Protein AF-A0AAV8UR41-F1 (afdb_monomer_lite)

Organism: NCBI:txid101924

InterPro domains:
  IPR000717 Proteasome component (PCI) domain [PF01399] (300-391)
  IPR000717 Proteasome component (PCI) domain [PS50250] (212-395)
  IPR036388 Winged helix-like DNA-binding domain superfamily [G3DSA:1.10.10.10] (333-403)
  IPR045114 Csn12 family [PTHR12732] (4-402)

Sequence (408 aa):
MDLYTSFAQQCAYCIRTRDGVGLSNLLKPENETAKEASIQYLRQPSSTPFTQSLSPDYAVVVERLLAARGAVAAMEWYDAFSLHNLAMQALFKEYDDLSMDNWLCGPIVRLCTEHRIIAQEAYEQARRRNQRLGTLSTAEETIRKFFRKSVQDKTNEMDKTKKHAVLALSVQLFKIHFKLNTLNLCTDVTRLIDSMILDVIDFESFAMAHKVAYSYFVGRLALYDENYKSANKNLTYAFVRCPPSAKKNKHQIAQFLVCARLNIGVLPRMNMLKKYRLSQFMDIVTAARSGNILGFERCLAEHQRYFIVKGIYLSIERLQKIVYRSLVRKTFLILQPTKGTRIPLKAFNQVAEGIGADVGEDEMECILANLIFEGLMKGYISHKRKMLVLSNQTAFPSMSSVFGAGPT

pLDDT: mean 88.89, std 8.96, range [35.28, 97.81]

Radius of gyration: 27.98 Å; chains: 1; bounding box: 62×39×86 Å

Secondary structure (DSSP, 8-state):
--HHHHHHHHHHHHHHTT-HHHHHHHT-TT-HHHHHHHHHHHHS---HHHHHHS-HHHHHHHHHHHHHHHHHHTT-HHHHHHHHHHHHHHHHHHHHH--S--TTHHHHHHHHHHHHHHHHHHHHHHHHTT----HHHHHHHHHHHHHHHHHT-----GGG-GGGGHHHHHHHHHHHHHHHT-THHHHHHHHHHHHHHHHT--GGGS-HHHHHHHHHHHHHHHHHTT-HHHHHHHHHHHHHHS-TT-HHHHHHHHHHHHHHHHHTT-PPPHHHHHHTT-GGGHHHHHHHHHT-HHHHHHHHHHTHHHHHHTT-HHHHHTTHHHHHHHHHHHHHHHHHHHHTTEEEHHHHHHHHHHTT----HHHHHHHHHHHHHTTSS-EEEEGGGTEEEE-TTTSS--HHHHTTPPP-

Structure (mmCIF, N/CA/C/O backbone):
data_AF-A0AAV8UR41-F1
#
_entry.id   AF-A0AAV8UR41-F1
#
loop_
_atom_site.group_PDB
_atom_site.id
_atom_site.type_symbol
_atom_site.label_atom_id
_atom_site.label_alt_id
_atom_site.label_comp_id
_atom_site.label_asym_id
_atom_site.label_entity_id
_atom_site.label_seq_id
_atom_site.pdbx_PDB_ins_code
_atom_site.Cartn_x
_atom_site.Cartn_y
_atom_site.Cartn_z
_atom_site.occupancy
_atom_site.B_iso_or_equiv
_atom_site.auth_seq_id
_atom_site.auth_comp_id
_atom_site.auth_asym_id
_atom_site.auth_atom_id
_atom_site.pdbx_PDB_model_num
ATOM 1 N N . MET A 1 1 ? 18.851 -13.244 -41.839 1.00 51.50 1 MET A N 1
ATOM 2 C CA . MET A 1 1 ? 18.957 -11.877 -41.292 1.00 51.50 1 MET A CA 1
ATOM 3 C C . MET A 1 1 ? 19.326 -12.040 -39.833 1.00 51.50 1 MET A C 1
ATOM 5 O O . MET A 1 1 ? 18.721 -12.884 -39.185 1.00 51.50 1 MET A O 1
ATOM 9 N N . ASP A 1 2 ? 20.362 -11.354 -39.368 1.00 71.94 2 ASP A N 1
ATOM 10 C CA . ASP A 1 2 ? 20.805 -11.438 -37.977 1.00 71.94 2 ASP A CA 1
ATOM 11 C C . ASP A 1 2 ? 19.660 -10.996 -37.034 1.00 71.94 2 ASP A C 1
ATOM 13 O O . ASP A 1 2 ? 19.014 -9.975 -37.300 1.00 71.94 2 ASP A O 1
ATOM 17 N N . LEU A 1 3 ? 19.329 -11.782 -35.997 1.00 71.62 3 LEU A N 1
ATOM 18 C CA . LEU A 1 3 ? 18.130 -11.545 -35.170 1.00 71.62 3 LEU A CA 1
ATOM 19 C C . LEU A 1 3 ? 18.240 -10.216 -34.406 1.00 71.62 3 LEU A C 1
ATOM 21 O O . LEU A 1 3 ? 17.223 -9.550 -34.198 1.00 71.62 3 LEU A O 1
ATOM 25 N N . TYR A 1 4 ? 19.459 -9.752 -34.095 1.00 73.06 4 TYR A N 1
ATOM 26 C CA . TYR A 1 4 ? 19.674 -8.393 -33.584 1.00 73.06 4 TYR A CA 1
ATOM 27 C C . TYR A 1 4 ? 19.305 -7.319 -34.580 1.00 73.06 4 TYR A C 1
ATOM 29 O O . TYR A 1 4 ? 18.678 -6.339 -34.201 1.00 73.06 4 TYR A O 1
ATOM 37 N N . THR A 1 5 ? 19.718 -7.469 -35.839 1.00 74.06 5 THR A N 1
ATOM 38 C CA . THR A 1 5 ? 19.445 -6.474 -36.873 1.00 74.06 5 THR A CA 1
ATOM 39 C C . THR A 1 5 ? 17.944 -6.382 -37.100 1.00 74.06 5 THR A C 1
ATOM 41 O O . THR A 1 5 ? 17.416 -5.281 -37.195 1.00 74.06 5 THR A O 1
ATOM 44 N N . SER A 1 6 ? 17.238 -7.517 -37.078 1.00 81.38 6 SER A N 1
ATOM 45 C CA . SER A 1 6 ? 15.776 -7.533 -37.158 1.00 81.38 6 SER A CA 1
ATOM 46 C C . SER A 1 6 ? 15.124 -6.832 -35.958 1.00 81.38 6 SER A C 1
ATOM 48 O O . SER A 1 6 ? 14.284 -5.952 -36.145 1.00 81.38 6 SER A O 1
ATOM 50 N N . PHE A 1 7 ? 15.549 -7.142 -34.729 1.00 83.19 7 PHE A N 1
ATOM 51 C CA . PHE A 1 7 ? 15.025 -6.493 -33.523 1.00 83.19 7 PHE A CA 1
ATOM 52 C C . PHE A 1 7 ? 15.349 -4.987 -33.477 1.00 83.19 7 PHE A C 1
ATOM 54 O O . PHE A 1 7 ? 14.479 -4.169 -33.176 1.00 83.19 7 PHE A O 1
ATOM 61 N N . ALA A 1 8 ? 16.575 -4.596 -33.834 1.00 81.38 8 ALA A N 1
ATOM 62 C CA . ALA A 1 8 ? 17.012 -3.205 -33.917 1.00 81.38 8 ALA A CA 1
ATOM 63 C C . ALA A 1 8 ? 16.209 -2.423 -34.964 1.00 81.38 8 ALA A C 1
ATOM 65 O O . ALA A 1 8 ? 15.781 -1.306 -34.687 1.00 81.38 8 ALA A O 1
ATOM 66 N N . GLN A 1 9 ? 15.941 -3.020 -36.130 1.00 84.44 9 GLN A N 1
ATOM 67 C CA . GLN A 1 9 ? 15.109 -2.423 -37.177 1.00 84.44 9 GLN A CA 1
ATOM 68 C C . GLN A 1 9 ? 13.648 -2.269 -36.744 1.00 84.44 9 GLN A C 1
ATOM 70 O O . GLN A 1 9 ? 13.037 -1.246 -37.043 1.00 84.44 9 GLN A O 1
ATOM 75 N N . GLN A 1 10 ? 13.089 -3.237 -36.011 1.00 86.38 10 GLN A N 1
ATOM 76 C CA . GLN A 1 10 ? 11.736 -3.132 -35.453 1.00 86.38 10 GLN A CA 1
ATOM 77 C C . GLN A 1 10 ? 11.644 -2.013 -34.407 1.00 86.38 10 GLN A C 1
ATOM 79 O O . GLN A 1 10 ? 10.735 -1.186 -34.466 1.00 86.38 10 GLN A O 1
ATOM 84 N N . CYS A 1 11 ? 12.620 -1.923 -33.498 1.00 86.44 11 CYS A N 1
ATOM 85 C CA . CYS A 1 11 ? 12.719 -0.814 -32.548 1.00 86.44 11 CYS A CA 1
ATOM 86 C C . CYS A 1 11 ? 12.870 0.532 -33.273 1.00 86.44 11 CYS A C 1
ATOM 88 O O . CYS A 1 11 ? 12.159 1.482 -32.950 1.00 86.44 11 CYS A O 1
ATOM 90 N N . ALA A 1 12 ? 13.741 0.609 -34.284 1.00 86.56 12 ALA A N 1
ATOM 91 C CA . ALA A 1 12 ? 13.954 1.812 -35.085 1.00 86.56 12 ALA A CA 1
ATOM 92 C C . ALA A 1 12 ? 12.691 2.237 -35.834 1.00 86.56 12 ALA A C 1
ATOM 94 O O . ALA A 1 12 ? 12.381 3.427 -35.891 1.00 86.56 12 ALA A O 1
ATOM 95 N N . TYR A 1 13 ? 11.934 1.273 -36.362 1.00 88.88 13 TYR A N 1
ATOM 96 C CA . TYR A 1 13 ? 10.642 1.525 -36.980 1.00 88.88 13 TYR A CA 1
ATOM 97 C C . TYR A 1 13 ? 9.678 2.162 -35.977 1.00 88.88 13 TYR A C 1
ATOM 99 O O . TYR A 1 13 ? 9.210 3.267 -36.237 1.00 88.88 13 TYR A O 1
ATOM 107 N N . CYS A 1 14 ? 9.460 1.538 -34.813 1.00 90.38 14 CYS A N 1
ATOM 108 C CA . CYS A 1 14 ? 8.551 2.073 -33.798 1.00 90.38 14 CYS A CA 1
ATOM 109 C C . CYS A 1 14 ? 8.985 3.452 -33.279 1.00 90.38 14 CYS A C 1
ATOM 111 O O . CYS A 1 14 ? 8.137 4.310 -33.062 1.00 90.38 14 CYS A O 1
ATOM 113 N N . ILE A 1 15 ? 10.288 3.695 -33.106 1.00 89.25 15 ILE A N 1
ATOM 114 C CA . ILE A 1 15 ? 10.808 5.001 -32.674 1.00 89.25 15 ILE A CA 1
ATOM 115 C C . ILE A 1 15 ? 10.568 6.060 -33.758 1.00 89.25 15 ILE A C 1
ATOM 117 O O . ILE A 1 15 ? 10.057 7.140 -33.464 1.00 89.25 15 ILE A O 1
ATOM 121 N N . ARG A 1 16 ? 10.860 5.744 -35.027 1.00 88.06 16 ARG A N 1
ATOM 122 C CA . ARG A 1 16 ? 10.650 6.662 -36.157 1.00 88.06 16 ARG A CA 1
ATOM 123 C C . ARG A 1 16 ? 9.174 6.986 -36.373 1.00 88.06 16 ARG A C 1
ATOM 125 O O . ARG A 1 16 ? 8.848 8.129 -36.677 1.00 88.06 16 ARG A O 1
ATOM 132 N N . THR A 1 17 ? 8.286 6.004 -36.221 1.00 90.19 17 THR A N 1
ATOM 133 C CA . THR A 1 17 ? 6.835 6.195 -36.364 1.00 90.19 17 THR A CA 1
ATOM 134 C C . THR A 1 17 ? 6.157 6.668 -35.081 1.00 90.19 17 THR A C 1
ATOM 136 O O . THR A 1 17 ? 4.940 6.831 -35.084 1.00 90.19 17 THR A O 1
ATOM 139 N N . ARG A 1 18 ? 6.910 6.871 -33.989 1.00 89.88 18 ARG A N 1
ATOM 140 C CA . ARG A 1 18 ? 6.385 7.198 -32.651 1.00 89.88 18 ARG A CA 1
ATOM 141 C C . ARG A 1 18 ? 5.299 6.222 -32.178 1.00 89.88 18 ARG A C 1
ATOM 143 O O . ARG A 1 18 ? 4.343 6.594 -31.503 1.00 89.88 18 ARG A O 1
ATOM 150 N N . ASP A 1 19 ? 5.451 4.946 -32.516 1.00 90.44 19 ASP A N 1
ATOM 151 C CA . ASP A 1 19 ? 4.551 3.882 -32.079 1.00 90.44 19 ASP A CA 1
ATOM 152 C C . ASP A 1 19 ? 4.956 3.372 -30.687 1.00 90.44 19 ASP A C 1
ATOM 154 O O . ASP A 1 19 ? 5.699 2.398 -30.522 1.00 90.44 19 ASP A O 1
ATOM 158 N N . GLY A 1 20 ? 4.447 4.052 -29.659 1.00 88.25 20 GLY A N 1
ATOM 159 C CA . GLY A 1 20 ? 4.666 3.680 -28.262 1.00 88.25 20 GLY A CA 1
ATOM 160 C C . GLY A 1 20 ? 4.091 2.314 -27.882 1.00 88.25 20 GLY A C 1
ATOM 161 O O . GLY A 1 20 ? 4.646 1.622 -27.023 1.00 88.25 20 GLY A O 1
ATOM 162 N N . VAL A 1 21 ? 2.992 1.899 -28.515 1.00 88.56 21 VAL A N 1
ATOM 163 C CA . VAL A 1 21 ? 2.331 0.620 -28.222 1.00 88.56 21 VAL A CA 1
ATOM 164 C C . VAL A 1 21 ? 3.149 -0.529 -28.799 1.00 88.56 21 VAL A C 1
ATOM 166 O O . VAL A 1 21 ? 3.441 -1.490 -28.081 1.00 88.56 21 VAL A O 1
ATOM 169 N N . GLY A 1 22 ? 3.573 -0.409 -30.059 1.00 88.81 22 GLY A N 1
ATOM 170 C CA . GLY A 1 22 ? 4.481 -1.346 -30.711 1.00 88.81 22 GLY A CA 1
ATOM 171 C C . GLY A 1 22 ? 5.791 -1.481 -29.945 1.00 88.81 22 GLY A C 1
ATOM 172 O O . GLY A 1 22 ? 6.164 -2.595 -29.572 1.00 88.81 22 GLY A O 1
ATOM 173 N N . LEU A 1 23 ? 6.423 -0.359 -29.579 1.00 89.06 23 LEU A N 1
ATOM 174 C CA . LEU A 1 23 ? 7.664 -0.388 -28.803 1.00 89.06 23 LEU A CA 1
ATOM 175 C C . LEU A 1 23 ? 7.468 -1.049 -27.430 1.00 89.06 23 LEU A C 1
ATOM 177 O O . LEU A 1 23 ? 8.271 -1.887 -27.029 1.00 89.06 23 LEU A O 1
ATOM 181 N N . SER A 1 24 ? 6.377 -0.750 -26.717 1.00 87.62 24 SER A N 1
ATOM 182 C CA . SER A 1 24 ? 6.080 -1.393 -25.428 1.00 87.62 24 SER A CA 1
ATOM 183 C C . SER A 1 24 ? 5.882 -2.909 -25.562 1.00 87.62 24 SER A C 1
ATOM 185 O O . SER A 1 24 ? 6.299 -3.663 -24.682 1.00 87.62 24 SER A O 1
ATOM 187 N N . ASN A 1 25 ? 5.281 -3.373 -26.664 1.00 86.94 25 ASN A N 1
ATOM 188 C CA . ASN A 1 25 ? 5.094 -4.796 -26.955 1.00 86.94 25 ASN A CA 1
ATOM 189 C C . ASN A 1 25 ? 6.401 -5.505 -27.336 1.00 86.94 25 ASN A C 1
ATOM 191 O O . ASN A 1 25 ? 6.621 -6.638 -26.902 1.00 86.94 25 ASN A O 1
ATOM 195 N N . LEU A 1 26 ? 7.269 -4.852 -28.111 1.00 85.50 26 LEU A N 1
ATOM 196 C CA . LEU A 1 26 ? 8.608 -5.356 -28.439 1.00 85.50 26 LEU A CA 1
ATOM 197 C C . LEU A 1 26 ? 9.474 -5.479 -27.186 1.00 85.50 26 LEU A C 1
ATOM 199 O O . LEU A 1 26 ? 10.150 -6.481 -26.976 1.00 85.50 26 LEU A O 1
ATOM 203 N N . LEU A 1 27 ? 9.379 -4.495 -26.295 1.00 82.12 27 LEU A N 1
ATOM 204 C CA . LEU A 1 27 ? 10.089 -4.481 -25.024 1.00 82.12 27 LEU A CA 1
ATOM 205 C C . LEU A 1 27 ? 9.459 -5.397 -23.966 1.00 82.12 27 LEU A C 1
ATOM 207 O O . LEU A 1 27 ? 9.885 -5.354 -22.821 1.00 82.12 27 LEU A O 1
ATOM 211 N N . LYS A 1 28 ? 8.488 -6.261 -24.273 1.00 81.12 28 LYS A N 1
ATOM 212 C CA . LYS A 1 28 ? 8.037 -7.259 -23.291 1.00 81.12 28 LYS A CA 1
ATOM 213 C C . LYS A 1 28 ? 9.105 -8.352 -23.108 1.00 81.12 28 LYS A C 1
ATOM 215 O O . LYS A 1 28 ? 9.655 -8.833 -24.091 1.00 81.12 28 LYS A O 1
ATOM 220 N N . PRO A 1 29 ? 9.382 -8.803 -21.876 1.00 68.50 29 PRO A N 1
ATOM 221 C CA . PRO A 1 29 ? 10.259 -9.925 -21.595 1.00 68.50 29 PRO A CA 1
ATOM 222 C C . PRO A 1 29 ? 9.634 -11.233 -22.067 1.00 68.50 29 PRO A C 1
ATOM 224 O O . PRO A 1 29 ? 10.362 -12.195 -22.249 1.00 68.50 29 PRO A O 1
ATOM 227 N N . GLU A 1 30 ? 8.312 -11.296 -22.275 1.00 74.19 30 GLU A N 1
ATOM 228 C CA . GLU A 1 30 ? 7.645 -12.447 -22.882 1.00 74.19 30 GLU A CA 1
ATOM 229 C C . GLU A 1 30 ? 7.855 -12.529 -24.401 1.00 74.19 30 GLU A C 1
ATOM 231 O O . GLU A 1 30 ? 7.671 -13.610 -24.956 1.00 74.19 30 GLU A O 1
ATOM 236 N N . ASN A 1 31 ? 8.264 -11.432 -25.048 1.00 80.62 31 ASN A N 1
ATOM 237 C CA . ASN A 1 31 ? 8.435 -11.360 -26.494 1.00 80.62 31 ASN A CA 1
ATOM 238 C C . ASN A 1 31 ? 9.602 -12.249 -26.959 1.00 80.62 31 ASN A C 1
ATOM 240 O O . ASN A 1 31 ? 10.727 -12.109 -26.476 1.00 80.62 31 ASN A O 1
ATOM 244 N N . GLU A 1 32 ? 9.324 -13.161 -27.889 1.00 76.44 32 GLU A N 1
ATOM 245 C CA . GLU A 1 32 ? 10.292 -14.134 -28.404 1.00 76.44 32 GLU A CA 1
ATOM 246 C C . GLU A 1 32 ? 11.466 -13.459 -29.115 1.00 76.44 32 GLU A C 1
ATOM 248 O O . GLU A 1 32 ? 12.610 -13.776 -28.798 1.00 76.44 32 GLU A O 1
ATOM 253 N N . THR A 1 33 ? 11.223 -12.437 -29.944 1.00 76.56 33 THR A N 1
ATOM 254 C CA . THR A 1 33 ? 12.305 -11.745 -30.666 1.00 76.56 33 THR A CA 1
ATOM 255 C C . THR A 1 33 ? 13.254 -11.029 -29.709 1.00 76.56 33 THR A C 1
ATOM 257 O O . THR A 1 33 ? 14.471 -11.071 -29.875 1.00 76.56 33 THR A O 1
ATOM 260 N N . ALA A 1 34 ? 12.719 -10.426 -28.644 1.00 74.81 34 ALA A N 1
ATOM 261 C CA . ALA A 1 34 ? 13.525 -9.754 -27.631 1.00 74.81 34 ALA A CA 1
ATOM 262 C C . ALA A 1 34 ? 14.331 -10.740 -26.767 1.00 74.81 34 ALA A C 1
ATOM 264 O O . ALA A 1 34 ? 15.454 -10.429 -26.358 1.00 74.81 34 ALA A O 1
ATOM 265 N N . LYS A 1 35 ? 13.779 -11.927 -26.481 1.00 76.62 35 LYS A N 1
ATOM 266 C CA . LYS A 1 35 ? 14.499 -13.009 -25.788 1.00 76.62 35 LYS A CA 1
ATOM 267 C C . LYS A 1 35 ? 15.630 -13.549 -26.649 1.00 76.62 35 LYS A C 1
ATOM 269 O O . LYS A 1 35 ? 16.756 -13.646 -26.171 1.00 76.62 35 LYS A O 1
ATOM 274 N N . GLU A 1 36 ? 15.341 -13.867 -27.905 1.00 75.75 36 GLU A N 1
ATOM 275 C CA . GLU A 1 36 ? 16.317 -14.396 -28.856 1.00 75.75 36 GLU A CA 1
ATOM 276 C C . GLU A 1 36 ? 17.462 -13.407 -29.083 1.00 75.75 36 GLU A C 1
ATOM 278 O O . GLU A 1 36 ? 18.624 -13.793 -28.968 1.00 75.75 36 GLU A O 1
ATOM 283 N N . ALA A 1 37 ? 17.153 -12.117 -29.259 1.00 74.06 37 ALA A N 1
ATOM 284 C CA . ALA A 1 37 ? 18.160 -11.063 -29.367 1.00 74.06 37 ALA A CA 1
ATOM 285 C C . ALA A 1 37 ? 19.016 -10.936 -28.092 1.00 74.06 37 ALA A C 1
ATOM 287 O O . ALA A 1 37 ? 20.224 -10.725 -28.173 1.00 74.06 37 ALA A O 1
ATOM 288 N N . SER A 1 38 ? 18.425 -11.112 -26.903 1.00 75.31 38 SER A N 1
ATOM 289 C CA . SER A 1 38 ? 19.166 -11.088 -25.628 1.00 75.31 38 SER A CA 1
ATOM 290 C C . SER A 1 38 ? 20.109 -12.294 -25.484 1.00 75.31 38 SER A C 1
ATOM 292 O O . SER A 1 38 ? 21.246 -12.143 -25.042 1.00 75.31 38 SER A O 1
ATOM 294 N N . ILE A 1 39 ? 19.662 -13.493 -25.880 1.00 75.44 39 ILE A N 1
ATOM 295 C CA . ILE A 1 39 ? 20.474 -14.724 -25.864 1.00 75.44 39 ILE A CA 1
ATOM 296 C C . ILE A 1 39 ? 21.620 -14.622 -26.855 1.00 75.44 39 ILE A C 1
ATOM 298 O O . ILE A 1 39 ? 22.747 -15.006 -26.543 1.00 75.44 39 ILE A O 1
ATOM 302 N N . GLN A 1 40 ? 21.338 -14.112 -28.050 1.00 74.62 40 GLN A N 1
ATOM 303 C CA . GLN A 1 40 ? 22.382 -13.878 -29.020 1.00 74.62 40 GLN A CA 1
ATOM 304 C C . GLN A 1 40 ? 23.382 -12.880 -28.420 1.00 74.62 40 GLN A C 1
ATOM 306 O O . GLN A 1 40 ? 24.576 -13.173 -28.440 1.00 74.62 40 GLN A O 1
ATOM 311 N N . TYR A 1 41 ? 22.932 -11.759 -27.814 1.00 72.81 41 TYR A N 1
ATOM 312 C CA . TYR A 1 41 ? 23.800 -10.689 -27.264 1.00 72.81 41 TYR A CA 1
ATOM 313 C C . TYR A 1 41 ? 24.854 -11.234 -26.309 1.00 72.81 41 TYR A C 1
ATOM 315 O O . TYR A 1 41 ? 26.023 -10.873 -26.400 1.00 72.81 41 TYR A O 1
ATOM 323 N N . LEU A 1 42 ? 24.444 -12.160 -25.444 1.00 71.62 42 LEU A N 1
ATOM 324 C CA . LEU A 1 42 ? 25.340 -12.856 -24.527 1.00 71.62 42 LEU A CA 1
ATOM 325 C C . LEU A 1 42 ? 26.436 -13.668 -25.228 1.00 71.62 42 LEU A C 1
ATOM 327 O O . LEU A 1 42 ? 27.530 -13.798 -24.690 1.00 71.62 42 LEU A O 1
ATOM 331 N N . ARG A 1 43 ? 26.150 -14.243 -26.401 1.00 74.81 43 ARG A N 1
ATOM 332 C CA . ARG A 1 43 ? 27.102 -15.069 -27.159 1.00 74.81 43 ARG A CA 1
ATOM 333 C C . ARG A 1 43 ? 28.107 -14.221 -27.931 1.00 74.81 43 ARG A C 1
ATOM 335 O O . ARG A 1 43 ? 29.271 -14.598 -28.006 1.00 74.81 43 ARG A O 1
ATOM 342 N N . GLN A 1 44 ? 27.653 -13.122 -28.536 1.00 76.50 44 GLN A N 1
ATOM 343 C CA . GLN A 1 44 ? 28.471 -12.240 -29.375 1.00 76.50 44 GLN A CA 1
ATOM 344 C C . GLN A 1 44 ? 28.024 -10.778 -29.201 1.00 76.50 44 GLN A C 1
ATOM 346 O O . GLN A 1 44 ? 27.187 -10.295 -29.964 1.00 76.50 44 GLN A O 1
ATOM 351 N N . PRO A 1 45 ? 28.544 -10.051 -28.197 1.00 72.75 45 PRO A N 1
ATOM 352 C CA . PRO A 1 45 ? 28.162 -8.661 -27.984 1.00 72.75 45 PRO A CA 1
ATOM 353 C C . PRO A 1 45 ? 28.650 -7.797 -29.153 1.00 72.75 45 PRO A C 1
ATOM 355 O O . PRO A 1 45 ? 29.850 -7.673 -29.392 1.00 72.75 45 PRO A O 1
ATOM 358 N N . SER A 1 46 ? 27.712 -7.192 -29.881 1.00 70.94 46 SER A N 1
ATOM 359 C CA . SER A 1 46 ? 27.996 -6.267 -30.978 1.00 70.94 46 SER A CA 1
ATOM 360 C C . SER A 1 46 ? 27.041 -5.079 -30.929 1.00 70.94 46 SER A C 1
ATOM 362 O O . SER A 1 46 ? 25.821 -5.244 -30.944 1.00 70.94 46 SER A O 1
ATOM 364 N N . SER A 1 47 ? 27.601 -3.871 -30.873 1.00 69.56 47 SER A N 1
ATOM 365 C CA . SER A 1 47 ? 26.844 -2.614 -30.892 1.00 69.56 47 SER A CA 1
ATOM 366 C C . SER A 1 47 ? 26.511 -2.145 -32.314 1.00 69.56 47 SER A C 1
ATOM 368 O O . SER A 1 47 ? 25.638 -1.298 -32.501 1.00 69.56 47 SER A O 1
ATOM 370 N N . THR A 1 48 ? 27.169 -2.714 -33.332 1.00 68.25 48 THR A N 1
ATOM 371 C CA . THR A 1 48 ? 27.106 -2.270 -34.733 1.00 68.25 48 THR A CA 1
ATOM 372 C C . THR A 1 48 ? 25.688 -2.278 -35.324 1.00 68.25 48 THR A C 1
ATOM 374 O O . THR A 1 48 ? 25.318 -1.297 -35.965 1.00 68.25 48 THR A O 1
ATOM 377 N N . PRO A 1 49 ? 24.841 -3.303 -35.092 1.00 66.94 49 PRO A N 1
ATOM 378 C CA . PRO A 1 49 ? 23.472 -3.313 -35.617 1.00 66.94 49 PRO A CA 1
ATOM 379 C C . PRO A 1 49 ? 22.588 -2.185 -35.062 1.00 66.94 49 PRO A C 1
ATOM 381 O O . PRO A 1 49 ? 21.700 -1.685 -35.758 1.00 66.94 49 PRO A O 1
ATOM 384 N N . PHE A 1 50 ? 22.831 -1.770 -33.814 1.00 72.00 50 PHE A N 1
ATOM 385 C CA . PHE A 1 50 ? 22.052 -0.735 -33.134 1.00 72.00 50 PHE A CA 1
ATOM 386 C C . PHE A 1 50 ? 22.513 0.659 -33.542 1.00 72.00 50 PHE A C 1
ATOM 388 O O . PHE A 1 50 ? 21.680 1.487 -33.895 1.00 72.00 50 PHE A O 1
ATOM 395 N N . THR A 1 51 ? 23.825 0.901 -33.577 1.00 74.06 51 THR A N 1
ATOM 396 C CA . THR A 1 51 ? 24.390 2.193 -33.997 1.00 74.06 51 THR A CA 1
ATOM 397 C C . THR A 1 51 ? 24.157 2.497 -35.478 1.00 74.06 51 THR A C 1
ATOM 399 O O . THR A 1 51 ? 24.128 3.663 -35.856 1.00 74.06 51 THR A O 1
ATOM 402 N N . GLN A 1 52 ? 23.938 1.475 -36.313 1.00 76.75 52 GLN A N 1
ATOM 403 C CA . GLN A 1 52 ? 23.550 1.646 -37.719 1.00 76.75 52 GLN A CA 1
ATOM 404 C C . GLN A 1 52 ? 22.055 1.946 -37.918 1.00 76.75 52 GLN A C 1
ATOM 406 O O . GLN A 1 52 ? 21.691 2.566 -38.914 1.00 76.75 52 GLN A O 1
ATOM 411 N N . SER A 1 53 ? 21.186 1.493 -37.007 1.00 75.38 53 SER A N 1
ATOM 412 C CA . SER A 1 53 ? 19.724 1.542 -37.195 1.00 75.38 53 SER A CA 1
ATOM 413 C C . SER A 1 53 ? 19.023 2.610 -36.348 1.00 75.38 53 SER A C 1
ATOM 415 O O . SER A 1 53 ? 17.909 3.015 -36.675 1.00 75.38 53 SER A O 1
ATOM 417 N N . LEU A 1 54 ? 19.638 3.041 -35.245 1.00 80.69 54 LEU A N 1
ATOM 418 C CA . LEU A 1 54 ? 19.057 3.930 -34.237 1.00 80.69 54 LEU A CA 1
ATOM 419 C C . LEU A 1 54 ? 19.914 5.188 -34.064 1.00 80.69 54 LEU A C 1
ATOM 421 O O . LEU A 1 54 ? 21.109 5.180 -34.355 1.00 80.69 54 LEU A O 1
ATOM 425 N N . SER A 1 55 ? 19.317 6.264 -33.540 1.00 81.69 55 SER A N 1
ATOM 426 C CA . SER A 1 55 ? 20.115 7.405 -33.077 1.00 81.69 55 SER A CA 1
ATOM 427 C C . SER A 1 55 ? 21.050 6.968 -31.936 1.00 81.69 55 SER A C 1
ATOM 429 O O . SER A 1 55 ? 20.743 5.991 -31.244 1.00 81.69 55 SER A O 1
ATOM 431 N N . PRO A 1 56 ? 22.165 7.682 -31.695 1.00 81.44 56 PRO A N 1
ATOM 432 C CA . PRO A 1 56 ? 23.130 7.308 -30.662 1.00 81.44 56 PRO A CA 1
ATOM 433 C C . PRO A 1 56 ? 22.499 7.100 -29.278 1.00 81.44 56 PRO A C 1
ATOM 435 O O . PRO A 1 56 ? 22.797 6.107 -28.617 1.00 81.44 56 PRO A O 1
ATOM 438 N N . ASP A 1 57 ? 21.578 7.977 -28.864 1.00 82.12 57 ASP A N 1
ATOM 439 C CA . ASP A 1 57 ? 20.911 7.876 -27.563 1.00 82.12 57 ASP A CA 1
ATOM 440 C C . ASP A 1 57 ? 20.000 6.628 -27.474 1.00 82.12 57 ASP A C 1
ATOM 442 O O . ASP A 1 57 ? 20.105 5.855 -26.517 1.00 82.12 57 ASP A O 1
ATOM 446 N N . TYR A 1 58 ? 19.172 6.341 -28.491 1.00 85.81 58 TYR A N 1
ATOM 447 C CA . TYR A 1 58 ? 18.315 5.141 -28.493 1.00 85.81 58 TYR A CA 1
ATOM 448 C C . TYR A 1 58 ? 19.097 3.839 -28.701 1.00 85.81 58 TYR A C 1
ATOM 450 O O . TYR A 1 58 ? 18.702 2.805 -28.158 1.00 85.81 58 TYR A O 1
ATOM 458 N N . ALA A 1 59 ? 20.204 3.869 -29.448 1.00 85.81 59 ALA A N 1
ATOM 459 C CA . ALA A 1 59 ? 21.085 2.718 -29.618 1.00 85.81 59 ALA A CA 1
ATOM 460 C C . ALA A 1 59 ? 21.631 2.256 -28.260 1.00 85.81 59 ALA A C 1
ATOM 462 O O . ALA A 1 59 ? 21.516 1.077 -27.925 1.00 85.81 59 ALA A O 1
ATOM 463 N N . VAL A 1 60 ? 22.115 3.200 -27.440 1.00 86.69 60 VAL A N 1
ATOM 464 C CA . VAL A 1 60 ? 22.589 2.918 -26.077 1.00 86.69 60 VAL A CA 1
ATOM 465 C C . VAL A 1 60 ? 21.468 2.341 -25.214 1.00 86.69 60 VAL A C 1
ATOM 467 O O . VAL A 1 60 ? 21.693 1.366 -24.498 1.00 86.69 60 VAL A O 1
ATOM 470 N N . VAL A 1 61 ? 20.253 2.896 -25.284 1.00 88.75 61 VAL A N 1
ATOM 471 C CA . VAL A 1 61 ? 19.108 2.374 -24.520 1.00 88.75 61 VAL A CA 1
ATOM 472 C C . VAL A 1 61 ? 18.832 0.914 -24.885 1.00 88.75 61 VAL A C 1
ATOM 474 O O . VAL A 1 61 ? 18.789 0.061 -23.998 1.00 88.75 61 VAL A O 1
ATOM 477 N N . VAL A 1 62 ? 18.666 0.605 -26.173 1.00 87.00 62 VAL A N 1
ATOM 478 C CA . VAL A 1 62 ? 18.299 -0.745 -26.630 1.00 87.00 62 VAL A CA 1
ATOM 479 C C . VAL A 1 62 ? 19.410 -1.756 -26.338 1.00 87.00 62 VAL A C 1
ATOM 481 O O . VAL A 1 62 ? 19.125 -2.829 -25.805 1.00 87.00 62 VAL A O 1
ATOM 484 N N . GLU A 1 63 ? 20.669 -1.404 -26.605 1.00 86.19 63 GLU A N 1
ATOM 485 C CA . GLU A 1 63 ? 21.829 -2.257 -26.326 1.00 86.19 63 GLU A CA 1
ATOM 486 C C . GLU A 1 63 ? 21.912 -2.615 -24.834 1.00 86.19 63 GLU A C 1
ATOM 488 O O . GLU A 1 63 ? 22.004 -3.787 -24.462 1.00 86.19 63 GLU A O 1
ATOM 493 N N . ARG A 1 64 ? 21.813 -1.614 -23.951 1.00 89.19 64 ARG A N 1
ATOM 494 C CA . ARG A 1 64 ? 21.911 -1.823 -22.500 1.00 89.19 64 ARG A CA 1
ATOM 495 C C . ARG A 1 64 ? 20.723 -2.599 -21.937 1.00 89.19 64 ARG A C 1
ATOM 497 O O . ARG A 1 64 ? 20.914 -3.376 -21.003 1.00 89.19 64 ARG A O 1
ATOM 504 N N . LEU A 1 65 ? 19.523 -2.448 -22.503 1.00 88.81 65 LEU A N 1
ATOM 505 C CA . LEU A 1 65 ? 18.363 -3.259 -22.121 1.00 88.81 65 LEU A CA 1
ATOM 506 C C . LEU A 1 65 ? 18.558 -4.738 -22.478 1.00 88.81 65 LEU A C 1
ATOM 508 O O . LEU A 1 65 ? 18.241 -5.603 -21.660 1.00 88.81 65 LEU A O 1
ATOM 512 N N . LEU A 1 66 ? 19.109 -5.041 -23.657 1.00 85.06 66 LEU A N 1
ATOM 513 C CA . LEU A 1 66 ? 19.430 -6.417 -24.052 1.00 85.06 66 LEU A CA 1
ATOM 514 C C . LEU A 1 66 ? 20.539 -7.009 -23.179 1.00 85.06 66 LEU A C 1
ATOM 516 O O . LEU A 1 66 ? 20.390 -8.121 -22.672 1.00 85.06 66 LEU A O 1
ATOM 520 N N . ALA A 1 67 ? 21.603 -6.244 -22.923 1.00 86.44 67 ALA A N 1
ATOM 521 C CA . ALA A 1 67 ? 22.677 -6.650 -22.021 1.00 86.44 67 ALA A CA 1
ATOM 522 C C . ALA A 1 67 ? 22.147 -6.948 -20.606 1.00 86.44 67 ALA A C 1
ATOM 524 O O . ALA A 1 67 ? 22.466 -7.985 -20.023 1.00 86.44 67 ALA A O 1
ATOM 525 N N . ALA A 1 68 ? 21.275 -6.083 -20.077 1.00 89.94 68 ALA A N 1
ATOM 526 C CA . ALA A 1 68 ? 20.645 -6.283 -18.776 1.00 89.94 68 ALA A CA 1
ATOM 527 C C . ALA A 1 68 ? 19.807 -7.568 -18.734 1.00 89.94 68 ALA A C 1
ATOM 529 O O . ALA A 1 68 ? 19.867 -8.308 -17.757 1.00 89.94 68 ALA A O 1
ATOM 530 N N . ARG A 1 69 ? 19.050 -7.870 -19.795 1.00 87.75 69 ARG A N 1
ATOM 531 C CA . ARG A 1 69 ? 18.280 -9.123 -19.905 1.00 87.75 69 ARG A CA 1
ATOM 532 C C . ARG A 1 69 ? 19.171 -10.349 -19.975 1.00 87.75 69 ARG A C 1
ATOM 534 O O . ARG A 1 69 ? 18.838 -11.367 -19.373 1.00 87.75 69 ARG A O 1
ATOM 541 N N . GLY A 1 70 ? 20.301 -10.239 -20.665 1.00 84.06 70 GLY A N 1
ATOM 542 C CA . GLY A 1 70 ? 21.329 -11.266 -20.660 1.00 84.06 70 GLY A CA 1
ATOM 543 C C . GLY A 1 70 ? 21.820 -11.569 -19.240 1.00 84.06 70 GLY A C 1
ATOM 544 O O . GLY A 1 70 ? 21.782 -12.717 -18.804 1.00 84.06 70 GLY A O 1
ATOM 545 N N . ALA A 1 71 ? 22.178 -10.534 -18.477 1.00 88.12 71 ALA A N 1
ATOM 546 C CA . ALA A 1 71 ? 22.592 -10.680 -17.081 1.00 88.12 71 ALA A CA 1
ATOM 547 C C . ALA A 1 71 ? 21.469 -11.248 -16.181 1.00 88.12 71 ALA A C 1
ATOM 549 O O . ALA A 1 71 ? 21.730 -12.084 -15.317 1.00 88.12 71 ALA A O 1
ATOM 550 N N . VAL A 1 72 ? 20.198 -10.888 -16.424 1.00 88.88 72 VAL A N 1
ATOM 551 C CA . VAL A 1 72 ? 19.045 -11.525 -15.752 1.00 88.88 72 VAL A CA 1
ATOM 552 C C . VAL A 1 72 ? 18.998 -13.029 -16.038 1.00 88.88 72 VAL A C 1
ATOM 554 O O . VAL A 1 72 ? 18.797 -13.815 -15.113 1.00 88.88 72 VAL A O 1
ATOM 557 N N . ALA A 1 73 ? 19.201 -13.445 -17.293 1.00 85.94 73 ALA A N 1
ATOM 558 C CA . ALA A 1 73 ? 19.221 -14.860 -17.668 1.00 85.94 73 ALA A CA 1
ATOM 559 C C . ALA A 1 73 ? 20.381 -15.623 -17.002 1.00 85.94 73 ALA A C 1
ATOM 561 O O . ALA A 1 73 ? 20.213 -16.785 -16.635 1.00 85.94 73 ALA A O 1
ATOM 562 N N . ALA A 1 74 ? 21.516 -14.955 -16.778 1.00 86.81 74 ALA A N 1
ATOM 563 C CA . ALA A 1 74 ? 22.662 -15.478 -16.032 1.00 86.81 74 ALA A CA 1
ATOM 564 C C . ALA A 1 74 ? 22.494 -15.431 -14.494 1.00 86.81 74 ALA A C 1
ATOM 566 O O . ALA A 1 74 ? 23.373 -15.881 -13.766 1.00 86.81 74 ALA A O 1
ATOM 567 N N . MET A 1 75 ? 21.368 -14.918 -13.975 1.00 89.00 75 MET A N 1
ATOM 568 C CA . MET A 1 75 ? 21.120 -14.678 -12.540 1.00 89.00 75 MET A CA 1
ATOM 569 C C . MET A 1 75 ? 22.096 -13.680 -11.875 1.00 89.00 75 MET A C 1
ATOM 571 O O . MET A 1 75 ? 22.239 -13.649 -10.644 1.00 89.00 75 MET A O 1
ATOM 575 N N . GLU A 1 76 ? 22.722 -12.821 -12.678 1.00 91.50 76 GLU A N 1
ATOM 576 C CA . GLU A 1 76 ? 23.601 -11.725 -12.264 1.00 91.50 76 GLU A CA 1
ATOM 577 C C . GLU A 1 76 ? 22.779 -10.442 -12.071 1.00 91.50 76 GLU A C 1
ATOM 579 O O . GLU A 1 76 ? 22.808 -9.498 -12.862 1.00 91.50 76 GLU A O 1
ATOM 584 N N . TRP A 1 77 ? 21.968 -10.411 -11.009 1.00 93.56 77 TRP A N 1
ATOM 585 C CA . TRP A 1 77 ? 20.962 -9.359 -10.833 1.00 93.56 77 TRP A CA 1
ATOM 586 C C . TRP A 1 77 ? 21.548 -7.963 -10.598 1.00 93.56 77 TRP A C 1
ATOM 588 O O . TRP A 1 77 ? 20.920 -6.972 -10.971 1.00 93.56 77 TRP A O 1
ATOM 598 N N . TYR A 1 78 ? 22.727 -7.859 -9.980 1.00 94.00 78 TYR A N 1
ATOM 599 C CA . TYR A 1 78 ? 23.375 -6.564 -9.759 1.00 94.00 78 TYR A CA 1
ATOM 600 C C . TYR A 1 78 ? 23.892 -5.944 -11.063 1.00 94.00 78 TYR A C 1
ATOM 602 O O . TYR A 1 78 ? 23.680 -4.753 -11.304 1.00 94.00 78 TYR A O 1
ATOM 610 N N . ASP A 1 79 ? 24.503 -6.749 -11.928 1.00 93.12 79 ASP A N 1
ATOM 611 C CA . ASP A 1 79 ? 24.994 -6.294 -13.230 1.00 93.12 79 ASP A CA 1
ATOM 612 C C . ASP A 1 79 ? 23.824 -5.966 -14.154 1.00 93.12 79 ASP A C 1
ATOM 614 O O . ASP A 1 79 ? 23.795 -4.897 -14.769 1.00 93.12 79 ASP A O 1
ATOM 618 N N . ALA A 1 80 ? 22.779 -6.803 -14.136 1.00 94.06 80 ALA A N 1
ATOM 619 C CA . ALA A 1 80 ? 21.511 -6.508 -14.793 1.00 94.06 80 ALA A CA 1
ATOM 620 C C . ALA A 1 80 ? 20.925 -5.165 -14.339 1.00 94.06 80 ALA A C 1
ATOM 622 O O . ALA A 1 80 ? 20.504 -4.356 -15.167 1.00 94.06 80 ALA A O 1
ATOM 623 N N . PHE A 1 81 ? 20.909 -4.905 -13.028 1.00 96.44 81 PHE A N 1
ATOM 624 C CA . PHE A 1 81 ? 20.426 -3.643 -12.481 1.00 96.44 81 PHE A CA 1
ATOM 625 C C . PHE A 1 81 ? 21.271 -2.459 -12.955 1.00 96.44 81 PHE A C 1
ATOM 627 O O . PHE A 1 81 ? 20.711 -1.459 -13.400 1.00 96.44 81 PHE A O 1
ATOM 634 N N . SER A 1 82 ? 22.596 -2.576 -12.890 1.00 95.56 82 SER A N 1
ATOM 635 C CA . SER A 1 82 ? 23.528 -1.513 -13.275 1.00 95.56 82 SER A CA 1
ATOM 636 C C . SER A 1 82 ? 23.380 -1.149 -14.755 1.00 95.56 82 SER A C 1
ATOM 638 O O . SER A 1 82 ? 23.212 0.025 -15.089 1.00 95.56 82 SER A O 1
ATOM 640 N N . LEU A 1 83 ? 23.328 -2.153 -15.636 1.00 94.06 83 LEU A N 1
ATOM 641 C CA . LEU A 1 83 ? 23.094 -1.977 -17.072 1.00 94.06 83 LEU A CA 1
ATOM 642 C C . LEU A 1 83 ? 21.718 -1.365 -17.355 1.00 94.06 83 LEU A C 1
ATOM 644 O O . LEU A 1 83 ? 21.605 -0.407 -18.123 1.00 94.06 83 LEU A O 1
ATOM 648 N N . HIS A 1 84 ? 20.670 -1.860 -16.693 1.00 95.00 84 HIS A N 1
ATOM 649 C CA . HIS A 1 84 ? 19.323 -1.323 -16.864 1.00 95.00 84 HIS A CA 1
ATOM 650 C C . HIS A 1 84 ? 19.209 0.114 -16.331 1.00 95.00 84 HIS A C 1
ATOM 652 O O . HIS A 1 84 ? 18.469 0.918 -16.892 1.00 95.00 84 HIS A O 1
ATOM 658 N N . ASN A 1 85 ? 19.920 0.471 -15.259 1.00 95.44 85 ASN A N 1
ATOM 659 C CA . ASN A 1 85 ? 19.929 1.834 -14.731 1.00 95.44 85 ASN A CA 1
ATOM 660 C C . ASN A 1 85 ? 20.567 2.813 -15.726 1.00 95.44 85 ASN A C 1
ATOM 662 O O . ASN A 1 85 ? 20.015 3.887 -15.952 1.00 95.44 85 ASN A O 1
ATOM 666 N N . LEU A 1 86 ? 21.669 2.422 -16.376 1.00 93.69 86 LEU A N 1
ATOM 667 C CA . LEU A 1 86 ? 22.288 3.215 -17.444 1.00 93.69 86 LEU A CA 1
ATOM 668 C C . LEU A 1 86 ? 21.327 3.422 -18.623 1.00 93.69 86 LEU A C 1
ATOM 670 O O . LEU A 1 86 ? 21.187 4.544 -19.108 1.00 93.69 86 LEU A O 1
ATOM 674 N N . ALA A 1 87 ? 20.602 2.374 -19.030 1.00 93.25 87 ALA A N 1
ATOM 675 C CA . ALA A 1 87 ? 19.573 2.488 -20.065 1.00 93.25 87 ALA A CA 1
ATOM 676 C C . ALA A 1 87 ? 18.468 3.485 -19.673 1.00 93.25 87 ALA A C 1
ATOM 678 O O . ALA A 1 87 ? 18.064 4.322 -20.475 1.00 93.25 87 ALA A O 1
ATOM 679 N N . MET A 1 88 ? 18.002 3.434 -18.421 1.00 95.25 88 MET A N 1
ATOM 680 C CA . MET A 1 88 ? 16.975 4.352 -17.918 1.00 95.25 88 MET A CA 1
ATOM 681 C C . MET A 1 88 ? 17.465 5.801 -17.848 1.00 95.25 88 MET A C 1
ATOM 683 O O . MET A 1 88 ? 16.678 6.711 -18.088 1.00 95.25 88 MET A O 1
ATOM 687 N N . GLN A 1 89 ? 18.741 6.034 -17.533 1.00 93.25 89 GLN A N 1
ATOM 688 C CA . GLN A 1 89 ? 19.324 7.379 -17.524 1.00 93.25 89 GLN A CA 1
ATOM 689 C C . GLN A 1 89 ? 19.414 7.971 -18.934 1.00 93.25 89 GLN A C 1
ATOM 691 O O . GLN A 1 89 ? 19.024 9.121 -19.123 1.00 93.25 89 GLN A O 1
ATOM 696 N N . ALA A 1 90 ? 19.851 7.180 -19.920 1.00 92.00 90 ALA A N 1
ATOM 697 C CA . ALA A 1 90 ? 19.859 7.595 -21.324 1.00 92.00 90 ALA A CA 1
ATOM 698 C C . ALA A 1 90 ? 18.433 7.874 -21.833 1.00 92.00 90 ALA A C 1
ATOM 700 O O . ALA A 1 90 ? 18.174 8.922 -22.417 1.00 92.00 90 ALA A O 1
ATOM 701 N N . LEU A 1 91 ? 17.474 6.998 -21.513 1.00 92.81 91 LEU A N 1
ATOM 702 C CA . LEU A 1 91 ? 16.069 7.191 -21.879 1.00 92.81 91 LEU A CA 1
ATOM 703 C C . LEU A 1 91 ? 15.438 8.412 -21.194 1.00 92.81 91 LEU A C 1
ATOM 705 O O . LEU A 1 91 ? 14.543 9.040 -21.756 1.00 92.81 91 LEU A O 1
ATOM 709 N N . PHE A 1 92 ? 15.866 8.751 -19.976 1.00 93.75 92 PHE A N 1
ATOM 710 C CA . PHE A 1 92 ? 15.346 9.924 -19.279 1.00 93.75 92 PHE A CA 1
ATOM 711 C C . PHE A 1 92 ? 15.682 11.215 -20.023 1.00 93.75 92 PHE A C 1
ATOM 713 O O . PHE A 1 92 ? 14.819 12.079 -20.095 1.00 93.75 92 PHE A O 1
ATOM 720 N N . LYS A 1 93 ? 16.884 11.327 -20.599 1.00 91.00 93 LYS A N 1
ATOM 721 C CA . LYS A 1 93 ? 17.292 12.486 -21.406 1.00 91.00 93 LYS A CA 1
ATOM 722 C C . LYS A 1 93 ? 16.333 12.694 -22.586 1.00 91.00 93 LYS A C 1
ATOM 724 O O . LYS A 1 93 ? 15.709 13.742 -22.685 1.00 91.00 93 LYS A O 1
ATOM 729 N N . GLU A 1 94 ? 16.091 11.639 -23.363 1.00 90.38 94 GLU A N 1
ATOM 730 C CA . GLU A 1 94 ? 15.115 11.648 -24.464 1.00 90.38 94 GLU A CA 1
ATOM 731 C C . GLU A 1 94 ? 13.700 12.019 -24.001 1.00 90.38 94 GLU A C 1
ATOM 733 O O . GLU A 1 94 ? 12.980 12.782 -24.645 1.00 90.38 94 GLU A O 1
ATOM 738 N N . TYR A 1 95 ? 13.278 11.488 -22.852 1.00 91.56 95 TYR A N 1
ATOM 739 C CA . TYR A 1 95 ? 11.969 11.803 -22.297 1.00 91.56 95 TYR A CA 1
ATOM 740 C C . TYR A 1 95 ? 11.865 13.235 -21.770 1.00 91.56 95 TYR A C 1
ATOM 742 O O . TYR A 1 95 ? 10.775 13.812 -21.789 1.00 91.56 95 TYR A O 1
ATOM 750 N N . ASP A 1 96 ? 12.953 13.798 -21.256 1.00 90.31 96 ASP A N 1
ATOM 751 C CA . ASP A 1 96 ? 12.998 15.165 -20.752 1.00 90.31 96 ASP A CA 1
ATOM 752 C C . ASP A 1 96 ? 12.876 16.173 -21.902 1.00 90.31 96 ASP A C 1
ATOM 754 O O . ASP A 1 96 ? 12.094 17.126 -21.790 1.00 90.31 96 ASP A O 1
ATOM 758 N N . ASP A 1 97 ? 13.545 15.876 -23.018 1.00 87.88 97 ASP A N 1
ATOM 759 C CA . ASP A 1 97 ? 13.561 16.672 -24.250 1.00 87.88 97 ASP A CA 1
ATOM 760 C C . ASP A 1 97 ? 12.267 16.538 -25.072 1.00 87.88 97 ASP A C 1
ATOM 762 O O . ASP A 1 97 ? 11.892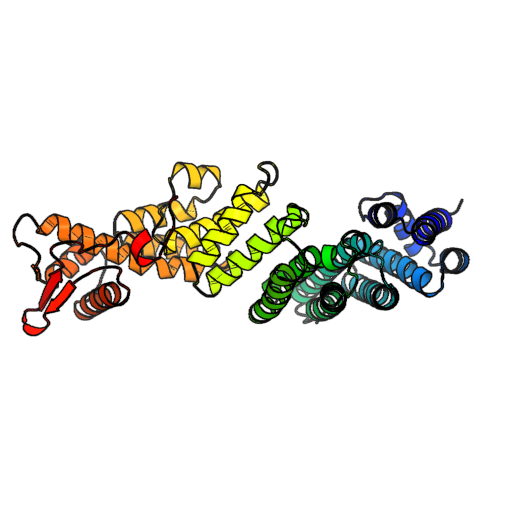 17.449 -25.816 1.00 87.88 97 ASP A O 1
ATOM 766 N N . LEU A 1 98 ? 11.529 15.431 -24.915 1.00 85.81 98 LEU A N 1
ATOM 767 C CA . LEU A 1 98 ? 10.245 15.237 -25.588 1.00 85.81 98 LEU A CA 1
ATOM 768 C C . LEU A 1 98 ? 9.251 16.332 -25.164 1.00 85.81 98 LEU A C 1
ATOM 770 O O . LEU A 1 98 ? 8.842 16.397 -24.005 1.00 85.81 98 LEU A O 1
ATOM 774 N N . SER A 1 99 ? 8.806 17.172 -26.090 1.00 81.81 99 SER A N 1
ATOM 775 C CA . SER A 1 99 ? 7.806 18.213 -25.828 1.00 81.81 99 SER A CA 1
ATOM 776 C C . SER A 1 99 ? 6.509 17.918 -26.576 1.00 81.81 99 SER A C 1
ATOM 778 O O . SER A 1 99 ? 6.539 17.424 -27.700 1.00 81.81 99 SER A O 1
ATOM 780 N N . MET A 1 100 ? 5.369 18.217 -25.941 1.00 79.75 100 MET A N 1
ATOM 781 C CA . MET A 1 100 ? 4.032 18.139 -26.549 1.00 79.75 100 MET A CA 1
ATOM 782 C C . MET A 1 100 ? 3.676 16.766 -27.161 1.00 79.75 100 MET A C 1
ATOM 784 O O . MET A 1 100 ? 2.957 16.694 -28.157 1.00 79.75 100 MET A O 1
ATOM 788 N N . ASP A 1 101 ? 4.189 15.676 -26.583 1.00 85.81 101 ASP A N 1
ATOM 789 C CA . ASP A 1 101 ? 3.969 14.304 -27.051 1.00 85.81 101 ASP A CA 1
ATOM 790 C C . ASP A 1 101 ? 4.102 13.301 -25.883 1.00 85.81 101 ASP A C 1
ATOM 792 O O . ASP A 1 101 ? 4.848 13.534 -24.922 1.00 85.81 101 ASP A O 1
ATOM 796 N N . ASN A 1 102 ? 3.395 12.172 -25.966 1.00 88.69 102 ASN A N 1
ATOM 797 C CA . ASN A 1 102 ? 3.324 11.139 -24.930 1.00 88.69 102 ASN A CA 1
ATOM 798 C C . ASN A 1 102 ? 3.590 9.714 -25.427 1.00 88.69 102 ASN A C 1
ATOM 800 O O . ASN A 1 102 ? 3.441 8.772 -24.643 1.00 88.69 102 ASN A O 1
ATOM 804 N N . TRP A 1 103 ? 4.019 9.519 -26.677 1.00 91.94 103 TRP A N 1
ATOM 805 C CA . TRP A 1 103 ? 4.232 8.171 -27.218 1.00 91.94 103 TRP A CA 1
ATOM 806 C C . TRP A 1 103 ? 5.204 7.318 -26.370 1.00 91.94 103 TRP A C 1
ATOM 808 O O . TRP A 1 103 ? 5.026 6.106 -26.242 1.00 91.94 103 TRP A O 1
ATOM 818 N N . LEU A 1 104 ? 6.181 7.942 -25.695 1.00 92.06 104 LEU A N 1
ATOM 819 C CA . LEU A 1 104 ? 7.109 7.263 -24.779 1.00 92.06 104 LEU A CA 1
ATOM 820 C C . LEU A 1 104 ? 6.504 6.865 -23.422 1.00 92.06 104 LEU A C 1
ATOM 822 O O . LEU A 1 104 ? 7.104 6.057 -22.714 1.00 92.06 104 LEU A O 1
ATOM 826 N N . CYS A 1 105 ? 5.327 7.363 -23.034 1.00 91.31 105 CYS A N 1
ATOM 827 C CA . CYS A 1 105 ? 4.738 7.078 -21.722 1.00 91.31 105 CYS A CA 1
ATOM 828 C C . CYS A 1 105 ? 4.488 5.581 -21.497 1.00 91.31 105 CYS A C 1
ATOM 830 O O . CYS A 1 105 ? 4.823 5.055 -20.435 1.00 91.31 105 CYS A O 1
ATOM 832 N N . GLY A 1 106 ? 3.943 4.880 -22.495 1.00 91.25 106 GLY A N 1
ATOM 833 C CA . GLY A 1 106 ? 3.727 3.430 -22.434 1.00 91.25 106 GLY A CA 1
ATOM 834 C C . GLY A 1 106 ? 5.034 2.642 -22.244 1.00 91.25 106 GLY A C 1
ATOM 835 O O . GLY A 1 106 ? 5.157 1.897 -21.262 1.00 91.25 106 GLY A O 1
ATOM 836 N N . PRO A 1 107 ? 6.034 2.821 -23.129 1.00 92.38 107 PRO A N 1
ATOM 837 C CA . PRO A 1 107 ? 7.370 2.246 -22.974 1.00 92.38 107 PRO A CA 1
ATOM 838 C C . PRO A 1 107 ? 8.027 2.561 -21.623 1.00 92.38 107 PRO A C 1
ATOM 840 O O . PRO A 1 107 ? 8.530 1.653 -20.965 1.00 92.38 107 PRO A O 1
ATOM 843 N N . ILE A 1 108 ? 7.961 3.807 -21.147 1.00 93.94 108 ILE A N 1
ATOM 844 C CA . ILE A 1 108 ? 8.561 4.218 -19.868 1.00 93.94 108 ILE A CA 1
ATOM 845 C C . ILE A 1 108 ? 7.890 3.527 -18.688 1.00 93.94 108 ILE A C 1
ATOM 847 O O . ILE A 1 108 ? 8.574 2.989 -17.824 1.00 93.94 108 ILE A O 1
ATOM 851 N N . VAL A 1 109 ? 6.558 3.480 -18.643 1.00 93.44 109 VAL A N 1
ATOM 852 C CA . VAL A 1 109 ? 5.836 2.780 -17.568 1.00 93.44 109 VAL A CA 1
ATOM 853 C C . VAL A 1 109 ? 6.232 1.302 -17.516 1.00 93.44 109 VAL A C 1
ATOM 855 O O . VAL A 1 109 ? 6.397 0.733 -16.425 1.00 93.44 109 VAL A O 1
ATOM 858 N N . ARG A 1 110 ? 6.419 0.677 -18.684 1.00 91.94 110 ARG A N 1
ATOM 859 C CA . ARG A 1 110 ? 6.897 -0.703 -18.791 1.00 91.94 110 ARG A CA 1
ATOM 860 C C . ARG A 1 110 ? 8.317 -0.840 -18.246 1.00 91.94 110 ARG A C 1
ATOM 862 O O . ARG A 1 110 ? 8.530 -1.636 -17.332 1.00 91.94 110 ARG A O 1
ATOM 869 N N . LEU A 1 111 ? 9.251 -0.036 -18.742 1.00 93.75 111 LEU A N 1
ATOM 870 C CA . LEU A 1 111 ? 10.658 -0.093 -18.350 1.00 93.75 111 LEU A CA 1
ATOM 871 C C . LEU A 1 111 ? 10.875 0.284 -16.881 1.00 93.75 111 LEU A C 1
ATOM 873 O O . LEU A 1 111 ? 11.651 -0.372 -16.202 1.00 93.75 111 LEU A O 1
ATOM 877 N N . CYS A 1 112 ? 10.131 1.241 -16.321 1.00 95.88 112 CYS A N 1
ATOM 878 C CA . CYS A 1 112 ? 10.138 1.520 -14.880 1.00 95.88 112 CYS A CA 1
ATOM 879 C C . CYS A 1 112 ? 9.629 0.325 -14.058 1.00 95.88 112 CYS A C 1
ATOM 881 O O . CYS A 1 112 ? 10.121 0.065 -12.958 1.00 95.88 112 CYS A O 1
ATOM 883 N N . THR A 1 113 ? 8.641 -0.417 -14.573 1.00 94.81 113 THR A N 1
ATOM 884 C CA . THR A 1 113 ? 8.160 -1.641 -13.917 1.00 94.81 113 THR A CA 1
ATOM 885 C C . THR A 1 113 ? 9.234 -2.728 -13.927 1.00 94.81 113 THR A C 1
ATOM 887 O O . THR A 1 113 ? 9.445 -3.359 -12.891 1.00 94.81 113 THR A O 1
ATOM 890 N N . GLU A 1 114 ? 9.920 -2.926 -15.055 1.00 93.50 114 GLU A N 1
ATOM 891 C CA . GLU A 1 114 ? 11.046 -3.864 -15.190 1.00 93.50 114 GLU A CA 1
ATOM 892 C C . GLU A 1 114 ? 12.222 -3.459 -14.303 1.00 93.50 114 GLU A C 1
ATOM 894 O O . GLU A 1 114 ? 12.693 -4.270 -13.507 1.00 93.50 114 GLU A O 1
ATOM 899 N N . HIS A 1 115 ? 12.602 -2.183 -14.331 1.00 95.81 115 HIS A N 1
ATOM 900 C CA . HIS A 1 115 ? 13.663 -1.618 -13.508 1.00 95.81 115 HIS A CA 1
ATOM 901 C C . HIS A 1 115 ? 13.433 -1.888 -12.018 1.00 95.81 115 HIS A C 1
ATOM 903 O O . HIS A 1 115 ? 14.329 -2.369 -11.328 1.00 95.81 115 HIS A O 1
ATOM 909 N N . ARG A 1 116 ? 12.204 -1.669 -11.524 1.00 96.88 116 ARG A N 1
ATOM 910 C CA . ARG A 1 116 ? 11.831 -1.993 -10.139 1.00 96.88 116 ARG A CA 1
ATOM 911 C C . ARG A 1 116 ? 11.971 -3.487 -9.837 1.00 96.88 116 ARG A C 1
ATOM 913 O O . ARG A 1 116 ? 12.403 -3.834 -8.742 1.00 96.88 116 ARG A O 1
ATOM 920 N N . ILE A 1 117 ? 11.548 -4.367 -10.749 1.00 95.44 117 ILE A N 1
ATOM 921 C CA . ILE A 1 117 ? 11.638 -5.824 -10.550 1.00 95.44 117 ILE A CA 1
ATOM 922 C C . ILE A 1 117 ? 13.106 -6.238 -10.442 1.00 95.44 117 ILE A C 1
ATOM 924 O O . ILE A 1 117 ? 13.473 -6.859 -9.451 1.00 95.44 117 ILE A O 1
ATOM 928 N N . ILE A 1 118 ? 13.945 -5.822 -11.393 1.00 95.31 118 ILE A N 1
ATOM 929 C CA . ILE A 1 118 ? 15.380 -6.134 -11.404 1.00 95.31 118 ILE A CA 1
ATOM 930 C C . ILE A 1 118 ? 16.060 -5.581 -10.143 1.00 95.31 118 ILE A C 1
ATOM 932 O O . ILE A 1 118 ? 16.784 -6.306 -9.467 1.00 95.31 118 ILE A O 1
ATOM 936 N N . ALA A 1 119 ? 15.770 -4.331 -9.767 1.00 96.75 119 ALA A N 1
ATOM 937 C CA . ALA A 1 119 ? 16.304 -3.721 -8.549 1.00 96.75 119 ALA A CA 1
ATOM 938 C C . ALA A 1 119 ? 15.905 -4.490 -7.280 1.00 96.75 119 ALA A C 1
ATOM 940 O O . ALA A 1 119 ? 16.716 -4.634 -6.363 1.00 96.75 119 ALA A O 1
ATOM 941 N N . GLN A 1 120 ? 14.661 -4.983 -7.226 1.00 95.75 120 GLN A N 1
ATOM 942 C CA . GLN A 1 120 ? 14.155 -5.769 -6.106 1.00 95.75 120 GLN A CA 1
ATOM 943 C C . GLN A 1 120 ? 14.835 -7.138 -6.020 1.00 95.75 120 GLN A C 1
ATOM 945 O O . GLN A 1 120 ? 15.222 -7.534 -4.924 1.00 95.75 120 GLN A O 1
ATOM 950 N N . GLU A 1 121 ? 15.012 -7.841 -7.136 1.00 95.31 121 GLU A N 1
ATOM 951 C CA . GLU A 1 121 ? 15.706 -9.134 -7.150 1.00 95.31 121 GLU A CA 1
ATOM 952 C C . GLU A 1 121 ? 17.191 -8.975 -6.790 1.00 95.31 121 GLU A C 1
ATOM 954 O O . GLU A 1 121 ? 17.696 -9.707 -5.940 1.00 95.31 121 GLU A O 1
ATOM 959 N N . ALA A 1 122 ? 17.866 -7.947 -7.319 1.00 95.31 122 ALA A N 1
ATOM 960 C CA . ALA A 1 122 ? 19.241 -7.609 -6.942 1.00 95.31 122 ALA A CA 1
ATOM 961 C C . ALA A 1 122 ? 19.368 -7.309 -5.440 1.00 95.31 122 ALA A C 1
ATOM 963 O O . ALA A 1 122 ? 20.277 -7.799 -4.768 1.00 95.31 122 ALA A O 1
ATOM 964 N N . TYR A 1 123 ? 18.416 -6.549 -4.892 1.00 94.12 123 TYR A N 1
ATOM 965 C CA . TYR A 1 123 ? 18.343 -6.260 -3.462 1.00 94.12 123 TYR A CA 1
ATOM 966 C C . TYR A 1 123 ? 18.136 -7.533 -2.629 1.00 94.12 123 TYR A C 1
ATOM 968 O O . TYR A 1 123 ? 18.793 -7.725 -1.606 1.00 94.12 123 TYR A O 1
ATOM 976 N N . GLU A 1 124 ? 17.238 -8.425 -3.052 1.00 93.19 124 GLU A N 1
ATOM 977 C CA . GLU A 1 124 ? 16.964 -9.675 -2.343 1.00 93.19 124 GLU A CA 1
ATOM 978 C C . GLU A 1 124 ? 18.139 -10.662 -2.422 1.00 93.19 124 GLU A C 1
ATOM 980 O O . GLU A 1 124 ? 18.450 -11.301 -1.413 1.00 93.19 124 GLU A O 1
ATOM 985 N N . GLN A 1 125 ? 18.831 -10.748 -3.563 1.00 93.38 125 GLN A N 1
ATOM 986 C CA . GLN A 1 125 ? 20.042 -11.556 -3.734 1.00 93.38 125 GLN A CA 1
ATOM 987 C C . GLN A 1 125 ? 21.176 -11.057 -2.831 1.00 93.38 125 GLN A C 1
ATOM 989 O O . GLN A 1 125 ? 21.782 -11.855 -2.114 1.00 93.38 125 GLN A O 1
ATOM 994 N N . ALA A 1 126 ? 21.423 -9.745 -2.801 1.00 91.88 126 ALA A N 1
ATOM 995 C CA . ALA A 1 126 ? 22.421 -9.143 -1.921 1.00 91.88 126 ALA A CA 1
ATOM 996 C C . ALA A 1 126 ? 22.084 -9.364 -0.443 1.00 91.88 126 ALA A C 1
ATOM 998 O O . ALA A 1 126 ? 22.939 -9.791 0.332 1.00 91.88 126 ALA A O 1
ATOM 999 N N . ARG A 1 127 ? 20.811 -9.192 -0.062 1.00 91.19 127 ARG A N 1
ATOM 1000 C CA . ARG A 1 127 ? 20.347 -9.442 1.307 1.00 91.19 127 ARG A CA 1
ATOM 1001 C C . ARG A 1 127 ? 20.573 -10.892 1.742 1.00 91.19 127 ARG A C 1
ATOM 1003 O O . ARG A 1 127 ? 20.957 -11.117 2.882 1.00 91.19 127 ARG A O 1
ATOM 1010 N N . ARG A 1 128 ? 20.373 -11.876 0.853 1.00 92.56 128 ARG A N 1
ATOM 1011 C CA . ARG A 1 128 ? 20.690 -13.296 1.131 1.00 92.56 128 ARG A CA 1
ATOM 1012 C C . ARG A 1 128 ? 22.186 -13.532 1.352 1.00 92.56 128 ARG A C 1
ATOM 1014 O O . ARG A 1 128 ? 22.545 -14.433 2.097 1.00 92.56 128 ARG A O 1
ATOM 1021 N N . ARG A 1 129 ? 23.041 -12.718 0.731 1.00 91.81 129 ARG A N 1
ATOM 1022 C CA . ARG A 1 129 ? 24.502 -12.725 0.904 1.00 91.81 129 ARG A CA 1
ATOM 1023 C C . ARG A 1 129 ? 24.981 -11.823 2.054 1.00 91.81 129 ARG A C 1
ATOM 1025 O O . ARG A 1 129 ? 26.176 -11.579 2.158 1.00 91.81 129 ARG A O 1
ATOM 1032 N N . ASN A 1 130 ? 24.075 -11.306 2.896 1.00 90.19 130 ASN A N 1
ATOM 1033 C CA . ASN A 1 130 ? 24.363 -10.317 3.947 1.00 90.19 130 ASN A CA 1
ATOM 1034 C C . ASN A 1 130 ? 25.056 -9.035 3.442 1.00 90.19 130 ASN A C 1
ATOM 1036 O O . ASN A 1 130 ? 25.742 -8.346 4.192 1.00 90.19 130 ASN A O 1
ATOM 1040 N N . GLN A 1 131 ? 24.847 -8.685 2.173 1.00 89.88 131 GLN A N 1
ATOM 1041 C CA . GLN A 1 131 ? 25.328 -7.449 1.566 1.00 89.88 131 GLN A CA 1
ATOM 1042 C C . GLN A 1 131 ? 24.212 -6.405 1.538 1.00 89.88 131 GLN A C 1
ATOM 1044 O O . GLN A 1 131 ? 23.047 -6.710 1.265 1.00 89.88 131 GLN A O 1
ATOM 1049 N N . ARG A 1 132 ? 24.570 -5.142 1.785 1.00 83.19 132 ARG A N 1
ATOM 1050 C CA . ARG A 1 132 ? 23.646 -4.010 1.694 1.00 83.19 132 ARG A CA 1
ATOM 1051 C C . ARG A 1 132 ? 23.934 -3.220 0.426 1.00 83.19 132 ARG A C 1
ATOM 1053 O O . ARG A 1 132 ? 24.863 -2.424 0.390 1.00 83.19 132 ARG A O 1
ATOM 1060 N N . LEU A 1 133 ? 23.110 -3.430 -0.595 1.00 83.75 133 LEU A N 1
ATOM 1061 C CA . LEU A 1 133 ? 23.166 -2.659 -1.834 1.00 83.75 133 LEU A CA 1
ATOM 1062 C C . LEU A 1 133 ? 22.041 -1.622 -1.874 1.00 83.75 133 LEU A C 1
ATOM 1064 O O . LEU A 1 133 ? 20.906 -1.899 -1.484 1.00 83.75 133 LEU A O 1
ATOM 1068 N N . GLY A 1 134 ? 22.359 -0.429 -2.375 1.00 90.62 134 GLY A N 1
ATOM 1069 C CA . GLY A 1 134 ? 21.420 0.683 -2.549 1.00 90.62 134 GLY A CA 1
ATOM 1070 C C . GLY A 1 134 ? 20.528 0.578 -3.792 1.00 90.62 134 GLY A C 1
ATOM 1071 O O . GLY A 1 134 ? 19.938 1.579 -4.180 1.00 90.62 134 GLY A O 1
ATOM 1072 N N . THR A 1 135 ? 20.412 -0.601 -4.418 1.00 93.31 135 THR A N 1
ATOM 1073 C CA . THR A 1 135 ? 19.757 -0.791 -5.730 1.00 93.31 135 THR A CA 1
ATOM 1074 C C . THR A 1 135 ? 18.319 -0.273 -5.750 1.00 93.31 135 THR A C 1
ATOM 1076 O O . THR A 1 135 ? 17.928 0.433 -6.673 1.00 93.31 135 THR A O 1
ATOM 1079 N N . LEU A 1 136 ? 17.532 -0.563 -4.709 1.00 94.94 136 LEU A N 1
ATOM 1080 C CA . LEU A 1 136 ? 16.158 -0.068 -4.595 1.00 94.94 136 LEU A CA 1
ATOM 1081 C C . LEU A 1 136 ? 16.085 1.455 -4.432 1.00 94.94 136 LEU A C 1
ATOM 1083 O O . LEU A 1 136 ? 15.178 2.057 -4.996 1.00 94.94 136 LEU A O 1
ATOM 1087 N N . SER A 1 137 ? 17.016 2.072 -3.700 1.00 95.38 137 SER A N 1
ATOM 1088 C CA . SER A 1 137 ? 17.066 3.532 -3.542 1.00 95.38 137 SER A CA 1
ATOM 1089 C C . SER A 1 137 ? 17.439 4.214 -4.857 1.00 95.38 137 SER A C 1
ATOM 1091 O O . SER A 1 137 ? 16.764 5.145 -5.279 1.00 95.38 137 SER A O 1
ATOM 1093 N N . THR A 1 138 ? 18.440 3.692 -5.568 1.00 96.50 138 THR A N 1
ATOM 1094 C CA . THR A 1 138 ? 18.818 4.196 -6.895 1.00 96.50 138 THR A CA 1
ATOM 1095 C C . THR A 1 138 ? 17.678 4.030 -7.906 1.00 96.50 138 THR A C 1
ATOM 1097 O O . THR A 1 138 ? 17.397 4.943 -8.680 1.00 96.50 138 THR A O 1
ATOM 1100 N N . ALA A 1 139 ? 16.963 2.900 -7.875 1.00 97.31 139 ALA A N 1
ATOM 1101 C CA . ALA A 1 139 ? 15.793 2.692 -8.726 1.00 97.31 139 ALA A CA 1
ATOM 1102 C C . ALA A 1 139 ? 14.664 3.685 -8.422 1.00 97.31 139 ALA A C 1
ATOM 1104 O O . ALA A 1 139 ? 13.992 4.168 -9.334 1.00 97.31 139 ALA A O 1
ATOM 1105 N N . GLU A 1 140 ? 14.453 3.978 -7.139 1.00 96.75 140 GLU A N 1
ATOM 1106 C CA . GLU A 1 140 ? 13.488 4.967 -6.672 1.00 96.75 140 GLU A CA 1
ATOM 1107 C C . GLU A 1 140 ? 13.811 6.348 -7.244 1.00 96.75 140 GLU A C 1
ATOM 1109 O O . GLU A 1 140 ? 12.962 6.938 -7.907 1.00 96.75 140 GLU A O 1
ATOM 1114 N N . GLU A 1 141 ? 15.052 6.815 -7.090 1.00 96.62 141 GLU A N 1
ATOM 1115 C CA . GLU A 1 141 ? 15.515 8.097 -7.632 1.00 96.62 141 GLU A CA 1
ATOM 1116 C C . GLU A 1 141 ? 15.304 8.195 -9.147 1.00 96.62 141 GLU A C 1
ATOM 1118 O O . GLU A 1 141 ? 14.775 9.196 -9.640 1.00 96.62 141 GLU A O 1
ATOM 1123 N N . THR A 1 142 ? 15.663 7.144 -9.892 1.00 96.88 142 THR A N 1
ATOM 1124 C CA . THR A 1 142 ? 15.470 7.082 -11.345 1.00 96.88 142 THR A CA 1
ATOM 1125 C C . THR A 1 142 ? 13.987 7.182 -11.709 1.00 96.88 142 THR A C 1
ATOM 1127 O O . THR A 1 142 ? 13.609 8.043 -12.503 1.00 96.88 142 THR A O 1
ATOM 1130 N N . ILE A 1 143 ? 13.109 6.374 -11.100 1.00 97.50 143 ILE A N 1
ATOM 1131 C CA . ILE A 1 143 ? 11.658 6.415 -11.373 1.00 97.50 143 ILE A CA 1
ATOM 1132 C C . ILE A 1 143 ? 11.052 7.762 -10.945 1.00 97.50 143 ILE A C 1
ATOM 1134 O O . ILE A 1 143 ? 10.175 8.294 -11.632 1.00 97.50 143 ILE A O 1
ATOM 1138 N N . ARG A 1 144 ? 11.537 8.359 -9.850 1.00 96.50 144 ARG A N 1
ATOM 1139 C CA . ARG A 1 144 ? 11.082 9.663 -9.355 1.00 96.50 144 ARG A CA 1
ATOM 1140 C C . ARG A 1 144 ? 11.356 10.781 -10.357 1.00 96.50 144 ARG A C 1
ATOM 1142 O O . ARG A 1 144 ? 10.519 11.675 -10.478 1.00 96.50 144 ARG A O 1
ATOM 1149 N N . LYS A 1 145 ? 12.469 10.732 -11.099 1.00 96.12 145 LYS A N 1
ATOM 1150 C CA . LYS A 1 145 ? 12.758 11.693 -12.182 1.00 96.12 145 LYS A CA 1
ATOM 1151 C C . LYS A 1 145 ? 11.680 11.647 -13.269 1.00 96.12 145 LYS A C 1
ATOM 1153 O O . LYS A 1 145 ? 11.077 12.678 -13.565 1.00 96.12 145 LYS A O 1
ATOM 1158 N N . PHE A 1 146 ? 11.352 10.455 -13.778 1.00 96.50 146 PHE A N 1
ATOM 1159 C CA . PHE A 1 146 ? 10.265 10.275 -14.754 1.00 96.50 146 PHE A CA 1
ATOM 1160 C C . PHE A 1 146 ? 8.915 10.745 -14.208 1.00 96.50 146 PHE A C 1
ATOM 1162 O O . PHE A 1 146 ? 8.167 11.434 -14.904 1.00 96.50 146 PHE A O 1
ATOM 1169 N N . PHE A 1 147 ? 8.606 10.406 -12.953 1.00 96.19 147 PHE A N 1
ATOM 1170 C CA . PHE A 1 147 ? 7.374 10.832 -12.294 1.00 96.19 147 PHE A CA 1
ATOM 1171 C C . PHE A 1 147 ? 7.272 12.361 -12.222 1.00 96.19 147 PHE A C 1
ATOM 1173 O O . PHE A 1 147 ? 6.281 12.922 -12.681 1.00 96.19 147 PHE A O 1
ATOM 1180 N N . ARG A 1 148 ? 8.309 13.045 -11.720 1.00 94.44 148 ARG A N 1
ATOM 1181 C CA . ARG A 1 148 ? 8.326 14.512 -11.601 1.00 94.44 148 ARG A CA 1
ATOM 1182 C C . ARG A 1 148 ? 8.155 15.195 -12.953 1.00 94.44 148 ARG A C 1
ATOM 1184 O O . ARG A 1 148 ? 7.305 16.074 -13.064 1.00 94.44 148 ARG A O 1
ATOM 1191 N N . LYS A 1 149 ? 8.884 14.747 -13.982 1.00 93.75 149 LYS A N 1
ATOM 1192 C CA . LYS A 1 149 ? 8.749 15.298 -15.337 1.00 93.75 149 LYS A CA 1
ATOM 1193 C C . LYS A 1 149 ? 7.340 15.107 -15.903 1.00 93.75 149 LYS A C 1
ATOM 1195 O O . LYS A 1 149 ? 6.826 15.999 -16.565 1.00 93.75 149 LYS A O 1
ATOM 1200 N N . SER A 1 150 ? 6.705 13.971 -15.610 1.00 92.69 150 SER A N 1
ATOM 1201 C CA . SER A 1 150 ? 5.338 13.681 -16.064 1.00 92.69 150 SER A CA 1
ATOM 1202 C C . SER A 1 150 ? 4.287 14.538 -15.350 1.00 92.69 150 SER A C 1
ATOM 1204 O O . SER A 1 150 ? 3.328 14.962 -15.980 1.00 92.69 150 SER A O 1
ATOM 1206 N N . VAL A 1 151 ? 4.468 14.818 -14.053 1.00 91.81 151 VAL A N 1
ATOM 1207 C CA . VAL A 1 151 ? 3.574 15.704 -13.279 1.00 91.81 151 VAL A CA 1
ATOM 1208 C C . VAL A 1 151 ? 3.707 17.160 -13.735 1.00 91.81 151 VAL A C 1
ATOM 1210 O O . VAL A 1 151 ? 2.706 17.853 -13.886 1.00 91.81 151 VAL A O 1
ATOM 1213 N N . GLN A 1 152 ? 4.937 17.616 -13.985 1.00 89.75 152 GLN A N 1
ATOM 1214 C CA . GLN A 1 152 ? 5.253 18.991 -14.397 1.00 89.75 152 GLN A CA 1
ATOM 1215 C C . GLN A 1 152 ? 4.997 19.268 -15.885 1.00 89.75 152 GLN A C 1
ATOM 1217 O O . GLN A 1 152 ? 5.333 20.348 -16.375 1.00 89.75 152 GLN A O 1
ATOM 1222 N N . ASP A 1 153 ? 4.431 18.308 -16.615 1.00 88.19 153 ASP A N 1
ATOM 1223 C CA . ASP A 1 153 ? 4.128 18.475 -18.027 1.00 88.19 153 ASP A CA 1
ATOM 1224 C C . ASP A 1 153 ? 3.110 19.608 -18.241 1.00 88.19 153 ASP A C 1
ATOM 1226 O O . ASP A 1 153 ? 2.028 19.638 -17.645 1.00 88.19 153 ASP A O 1
ATOM 1230 N N . LYS A 1 154 ? 3.486 20.556 -19.102 1.00 85.06 154 LYS A N 1
ATOM 1231 C CA . LYS A 1 154 ? 2.703 21.754 -19.435 1.00 85.06 154 LYS A CA 1
ATOM 1232 C C . LYS A 1 154 ? 1.859 21.572 -20.698 1.00 85.06 154 LYS A C 1
ATOM 1234 O O . LYS A 1 154 ? 1.232 22.524 -21.148 1.00 85.06 154 LYS A O 1
ATOM 1239 N N . THR A 1 155 ? 1.860 20.375 -21.283 1.00 83.62 155 THR A N 1
ATOM 1240 C CA . THR A 1 155 ? 1.038 20.053 -22.451 1.00 83.62 155 THR A CA 1
ATOM 1241 C C . THR A 1 155 ? -0.447 20.185 -22.093 1.00 83.62 155 THR A C 1
ATOM 1243 O O . THR A 1 155 ? -0.936 19.476 -21.213 1.00 83.62 155 THR A O 1
ATOM 1246 N N . ASN A 1 156 ? -1.150 21.103 -22.765 1.00 78.31 156 ASN A N 1
ATOM 1247 C CA . ASN A 1 156 ? -2.585 21.354 -22.557 1.00 78.31 156 ASN A CA 1
ATOM 1248 C C . ASN A 1 156 ? -3.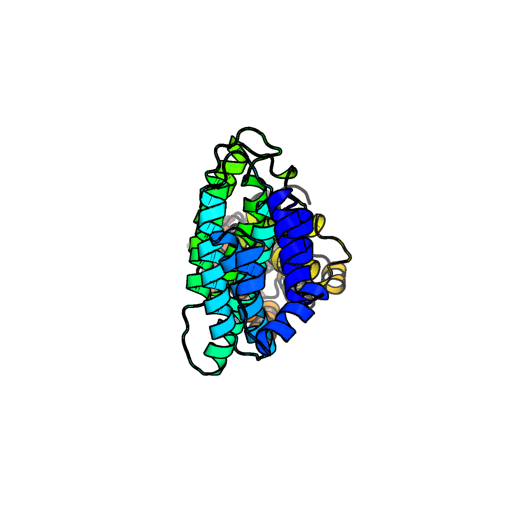474 20.355 -23.311 1.00 78.31 156 ASN A C 1
ATOM 1250 O O . ASN A 1 156 ? -4.611 20.112 -22.914 1.00 78.31 156 ASN A O 1
ATOM 1254 N N . GLU A 1 157 ? -2.966 19.776 -24.402 1.00 82.50 157 GLU A N 1
ATOM 1255 C CA . GLU A 1 157 ? -3.662 18.722 -25.135 1.00 82.50 157 GLU A CA 1
ATOM 1256 C C . GLU A 1 157 ? -3.679 17.446 -24.297 1.00 82.50 157 GLU A C 1
ATOM 1258 O O . GLU A 1 157 ? -2.655 16.772 -24.142 1.00 82.50 157 GLU A O 1
ATOM 1263 N N . MET A 1 158 ? -4.858 17.112 -23.773 1.00 78.56 158 MET A N 1
ATOM 1264 C CA . MET A 1 158 ? -5.041 15.934 -22.932 1.00 78.56 158 MET A CA 1
ATOM 1265 C C . MET A 1 158 ? -4.568 14.672 -23.644 1.00 78.56 158 MET A C 1
ATOM 1267 O O . MET A 1 158 ? -3.824 13.912 -23.050 1.00 78.56 158 MET A O 1
ATOM 1271 N N . ASP A 1 159 ? -4.834 14.494 -24.935 1.00 80.38 159 ASP A N 1
ATOM 1272 C CA . ASP A 1 159 ? -4.424 13.284 -25.664 1.00 80.38 159 ASP A CA 1
ATOM 1273 C C . ASP A 1 159 ? -2.906 13.119 -25.820 1.00 80.38 159 ASP A C 1
ATOM 1275 O O . ASP A 1 159 ? -2.438 12.008 -26.065 1.00 80.38 159 ASP A O 1
ATOM 1279 N N . LYS A 1 160 ? -2.125 14.191 -25.636 1.00 84.50 160 LYS A N 1
ATOM 1280 C CA . LYS A 1 160 ? -0.660 14.201 -25.795 1.00 84.50 160 LYS A CA 1
ATOM 1281 C C . LYS A 1 160 ? 0.095 14.456 -24.498 1.00 84.50 160 LYS A C 1
ATOM 1283 O O . LYS A 1 160 ? 1.322 14.504 -24.505 1.00 84.50 160 LYS A O 1
ATOM 1288 N N . THR A 1 161 ? -0.600 14.598 -23.370 1.00 88.06 161 THR A N 1
ATOM 1289 C CA . THR A 1 161 ? 0.074 14.835 -22.094 1.00 88.06 161 THR A CA 1
ATOM 1290 C C . THR A 1 161 ? 0.760 13.577 -21.569 1.00 88.06 161 THR A C 1
ATOM 1292 O O . THR A 1 161 ? 0.231 12.458 -21.627 1.00 88.06 161 THR A O 1
ATOM 1295 N N . LYS A 1 162 ? 1.925 13.793 -20.961 1.00 89.88 162 LYS A N 1
ATOM 1296 C CA . LYS A 1 162 ? 2.686 12.817 -20.179 1.00 89.88 162 LYS A CA 1
ATOM 1297 C C . LYS A 1 162 ? 2.028 12.467 -18.853 1.00 89.88 162 LYS A C 1
ATOM 1299 O O . LYS A 1 162 ? 2.348 11.441 -18.245 1.00 89.88 162 LYS A O 1
ATOM 1304 N N . LYS A 1 163 ? 1.082 13.291 -18.401 1.00 89.62 163 LYS A N 1
ATOM 1305 C CA . LYS A 1 163 ? 0.385 13.106 -17.130 1.00 89.62 163 LYS A CA 1
ATOM 1306 C C . LYS A 1 163 ? -0.361 11.771 -17.039 1.00 89.62 163 LYS A C 1
ATOM 1308 O O . LYS A 1 163 ? -0.506 11.242 -15.941 1.00 89.62 163 LYS A O 1
ATOM 1313 N N . HIS A 1 164 ? -0.717 11.145 -18.162 1.00 86.62 164 HIS A N 1
ATOM 1314 C CA . HIS A 1 164 ? -1.273 9.787 -18.204 1.00 86.62 164 HIS A CA 1
ATOM 1315 C C . HIS A 1 164 ? -0.386 8.716 -17.541 1.00 86.62 164 HIS A C 1
ATOM 1317 O O . HIS A 1 164 ? -0.899 7.741 -16.988 1.00 86.62 164 HIS A O 1
ATOM 1323 N N . ALA A 1 165 ? 0.940 8.894 -17.544 1.00 91.31 165 ALA A N 1
ATOM 1324 C CA . ALA A 1 165 ? 1.876 7.958 -16.920 1.00 91.31 165 ALA A CA 1
ATOM 1325 C C . ALA A 1 165 ? 1.943 8.088 -15.386 1.00 91.31 165 ALA A C 1
ATOM 1327 O O . ALA A 1 165 ? 2.417 7.173 -14.709 1.00 91.31 165 ALA A O 1
ATOM 1328 N N . VAL A 1 166 ? 1.470 9.202 -14.816 1.00 93.94 166 VAL A N 1
ATOM 1329 C CA . VAL A 1 166 ? 1.711 9.596 -13.416 1.00 93.94 166 VAL A CA 1
ATOM 1330 C C . VAL A 1 166 ? 1.210 8.551 -12.421 1.00 93.94 166 VAL A C 1
ATOM 1332 O O . VAL A 1 166 ? 1.972 8.146 -11.540 1.00 93.94 166 VAL A O 1
ATOM 1335 N N . LEU A 1 167 ? -0.024 8.052 -12.573 1.00 93.62 167 LEU A N 1
ATOM 1336 C CA . LEU A 1 167 ? -0.552 7.012 -11.678 1.00 93.62 167 LEU A CA 1
ATOM 1337 C C . LEU A 1 167 ? 0.209 5.688 -11.801 1.00 93.62 167 LEU A C 1
ATOM 1339 O O . LEU A 1 167 ? 0.392 4.969 -10.820 1.00 93.62 167 LEU A O 1
ATOM 1343 N N . ALA A 1 168 ? 0.655 5.337 -13.004 1.00 94.38 168 ALA A N 1
ATOM 1344 C CA . ALA A 1 168 ? 1.386 4.098 -13.213 1.00 94.38 168 ALA A CA 1
ATOM 1345 C C . ALA A 1 168 ? 2.785 4.153 -12.578 1.00 94.38 168 ALA A C 1
ATOM 1347 O O . ALA A 1 168 ? 3.213 3.182 -11.947 1.00 94.38 168 ALA A O 1
ATOM 1348 N N . LEU A 1 169 ? 3.466 5.296 -12.705 1.00 96.69 169 LEU A N 1
ATOM 1349 C CA . LEU A 1 169 ? 4.775 5.553 -12.105 1.00 96.69 169 LEU A CA 1
ATOM 1350 C C . LEU A 1 169 ? 4.688 5.651 -10.577 1.00 96.69 169 LEU A C 1
ATOM 1352 O O . LEU A 1 169 ? 5.490 5.026 -9.882 1.00 96.69 169 LEU A O 1
ATOM 1356 N N . SER A 1 170 ? 3.676 6.339 -10.038 1.00 96.56 170 SER A N 1
ATOM 1357 C CA . SER A 1 170 ? 3.476 6.454 -8.587 1.00 96.56 170 SER A CA 1
ATOM 1358 C C . SER A 1 170 ? 3.247 5.100 -7.921 1.00 96.56 170 SER A C 1
ATOM 1360 O O . SER A 1 170 ? 3.797 4.830 -6.856 1.00 96.56 170 SER A O 1
ATOM 1362 N N . VAL A 1 171 ? 2.533 4.186 -8.584 1.00 96.56 171 VAL A N 1
ATOM 1363 C CA . VAL A 1 171 ? 2.367 2.804 -8.114 1.00 96.56 171 VAL A CA 1
ATOM 1364 C C . VAL A 1 171 ? 3.707 2.063 -8.019 1.00 96.56 171 VAL A C 1
ATOM 1366 O O . VAL A 1 171 ? 3.879 1.245 -7.112 1.00 96.56 171 VAL A O 1
ATOM 1369 N N . GLN A 1 172 ? 4.668 2.315 -8.916 1.00 97.12 172 GLN A N 1
ATOM 1370 C CA . GLN A 1 172 ? 6.005 1.717 -8.790 1.00 97.12 172 GLN A CA 1
ATOM 1371 C C . GLN A 1 172 ? 6.782 2.328 -7.619 1.00 97.12 172 GLN A C 1
ATOM 1373 O O . GLN A 1 172 ? 7.387 1.570 -6.859 1.00 97.12 172 GLN A O 1
ATOM 1378 N N . LEU A 1 173 ? 6.697 3.649 -7.421 1.00 97.44 173 LEU A N 1
ATOM 1379 C CA . LEU A 1 173 ? 7.291 4.334 -6.266 1.00 97.44 173 LEU A CA 1
ATOM 1380 C C . LEU A 1 173 ? 6.726 3.797 -4.946 1.00 97.44 173 LEU A C 1
ATOM 1382 O O . LEU A 1 173 ? 7.491 3.416 -4.063 1.00 97.44 173 LEU A O 1
ATOM 1386 N N . PHE A 1 174 ? 5.402 3.647 -4.830 1.00 97.12 174 PHE A N 1
ATOM 1387 C CA . PHE A 1 174 ? 4.779 3.054 -3.644 1.00 97.12 174 PHE A CA 1
ATOM 1388 C C . PHE A 1 174 ? 5.293 1.640 -3.376 1.00 97.12 174 PHE A C 1
ATOM 1390 O O . PHE A 1 174 ? 5.641 1.316 -2.245 1.00 97.12 174 PHE A O 1
ATOM 1397 N N . LYS A 1 175 ? 5.417 0.785 -4.397 1.00 96.19 175 LYS A N 1
ATOM 1398 C CA . LYS A 1 175 ? 5.975 -0.563 -4.199 1.00 96.19 175 LYS A CA 1
ATOM 1399 C C . LYS A 1 175 ? 7.394 -0.532 -3.622 1.00 96.19 175 LYS A C 1
ATOM 1401 O O . LYS A 1 175 ? 7.707 -1.392 -2.802 1.00 96.19 175 LYS A O 1
ATOM 1406 N N . ILE A 1 176 ? 8.227 0.432 -4.024 1.00 96.50 176 ILE A N 1
ATOM 1407 C CA . ILE A 1 176 ? 9.583 0.593 -3.482 1.00 96.50 176 ILE A CA 1
ATOM 1408 C C . ILE A 1 176 ? 9.532 1.133 -2.049 1.00 96.50 176 ILE A C 1
ATOM 1410 O O . ILE A 1 176 ? 10.100 0.514 -1.151 1.00 96.50 176 ILE A O 1
ATOM 1414 N N . HIS A 1 177 ? 8.800 2.218 -1.798 1.00 95.69 177 HIS A N 1
ATOM 1415 C CA . HIS A 1 177 ? 8.705 2.835 -0.471 1.00 95.69 177 HIS A CA 1
ATOM 1416 C C . HIS A 1 177 ? 8.136 1.893 0.591 1.00 95.69 177 HIS A C 1
ATOM 1418 O O . HIS A 1 177 ? 8.672 1.803 1.694 1.00 95.69 177 HIS A O 1
ATOM 1424 N N . PHE A 1 178 ? 7.107 1.113 0.250 1.00 93.50 178 PHE A N 1
ATOM 1425 C CA . PHE A 1 178 ? 6.566 0.095 1.151 1.00 93.50 178 PHE A CA 1
ATOM 1426 C C . PHE A 1 178 ? 7.559 -1.043 1.423 1.00 93.50 178 PHE A C 1
ATOM 1428 O O . PHE A 1 178 ? 7.503 -1.651 2.488 1.00 93.50 178 PHE A O 1
ATOM 1435 N N . LYS A 1 179 ? 8.464 -1.352 0.485 1.00 92.56 179 LYS A N 1
ATOM 1436 C CA . LYS A 1 179 ? 9.513 -2.366 0.675 1.00 92.56 179 LYS A CA 1
ATOM 1437 C C . LYS A 1 179 ? 10.663 -1.839 1.539 1.00 92.56 179 LYS A C 1
ATOM 1439 O O . LYS A 1 179 ? 11.183 -2.594 2.353 1.00 92.56 179 LYS A O 1
ATOM 1444 N N . LEU A 1 180 ? 11.038 -0.571 1.362 1.00 92.25 180 LEU A N 1
ATOM 1445 C CA . LEU A 1 180 ? 12.092 0.112 2.122 1.00 92.25 180 LEU A CA 1
ATOM 1446 C C . LEU A 1 180 ? 11.622 0.653 3.481 1.00 92.25 180 LEU A C 1
ATOM 1448 O O . LEU A 1 180 ? 12.443 1.151 4.244 1.00 92.25 180 LEU A O 1
ATOM 1452 N N . ASN A 1 181 ? 10.325 0.557 3.785 1.00 91.19 181 ASN A N 1
ATOM 1453 C CA . ASN A 1 181 ? 9.696 1.151 4.965 1.00 91.19 181 ASN A CA 1
ATOM 1454 C C . ASN A 1 181 ? 9.883 2.684 5.059 1.00 91.19 181 ASN A C 1
ATOM 1456 O O . ASN A 1 181 ? 10.006 3.240 6.145 1.00 91.19 181 ASN A O 1
ATOM 1460 N N . THR A 1 182 ? 9.888 3.377 3.914 1.00 92.94 182 THR A N 1
ATOM 1461 C CA . THR A 1 182 ? 9.980 4.847 3.806 1.00 92.94 182 THR A CA 1
ATOM 1462 C C . THR A 1 182 ? 8.618 5.456 3.457 1.00 92.94 182 THR A C 1
ATOM 1464 O O . THR A 1 182 ? 8.447 6.155 2.459 1.00 92.94 182 THR A O 1
ATOM 1467 N N . LEU A 1 183 ? 7.601 5.123 4.261 1.00 91.38 183 LEU A N 1
ATOM 1468 C CA . LEU A 1 183 ? 6.194 5.457 3.988 1.00 91.38 183 LEU A CA 1
ATOM 1469 C C . LEU A 1 183 ? 5.911 6.965 3.990 1.00 91.38 183 LEU A C 1
ATOM 1471 O O . LEU A 1 183 ? 5.053 7.421 3.240 1.00 91.38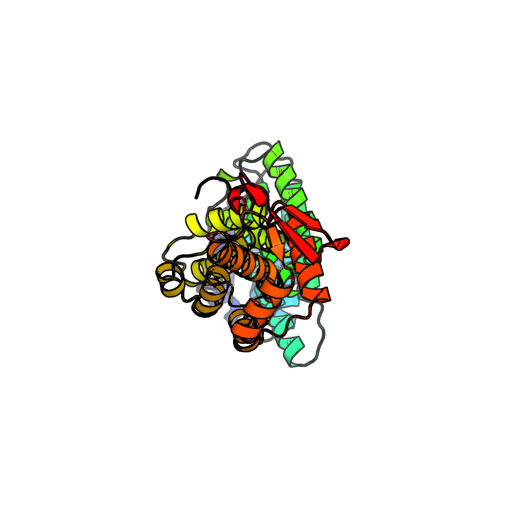 183 LEU A O 1
ATOM 1475 N N . ASN A 1 184 ? 6.672 7.744 4.760 1.00 90.31 184 ASN A N 1
ATOM 1476 C CA . ASN A 1 184 ? 6.594 9.204 4.788 1.00 90.31 184 ASN A CA 1
ATOM 1477 C C . ASN A 1 184 ? 6.749 9.825 3.387 1.00 90.31 184 ASN A C 1
ATOM 1479 O O . ASN A 1 184 ? 5.991 10.722 3.032 1.00 90.31 184 ASN A O 1
ATOM 1483 N N . LEU A 1 185 ? 7.637 9.283 2.547 1.00 92.19 185 LEU A N 1
ATOM 1484 C CA . LEU A 1 185 ? 7.856 9.760 1.174 1.00 92.19 185 LEU A CA 1
ATOM 1485 C C . LEU A 1 185 ? 6.650 9.531 0.252 1.00 92.19 185 LEU A C 1
ATOM 1487 O O . LEU A 1 185 ? 6.523 10.181 -0.786 1.00 92.19 185 LEU A O 1
ATOM 1491 N N . CYS A 1 186 ? 5.746 8.618 0.617 1.00 93.69 186 CYS A N 1
ATOM 1492 C CA . CYS A 1 186 ? 4.527 8.392 -0.150 1.00 93.69 186 CYS A CA 1
ATOM 1493 C C . CYS A 1 186 ? 3.545 9.561 -0.019 1.00 93.69 186 CYS A C 1
ATOM 1495 O O . CYS A 1 186 ? 2.798 9.807 -0.962 1.00 93.69 186 CYS A O 1
ATOM 1497 N N . THR A 1 187 ? 3.568 10.290 1.103 1.00 90.44 187 THR A N 1
ATOM 1498 C CA . THR A 1 187 ? 2.685 11.447 1.331 1.00 90.44 187 THR A CA 1
ATOM 1499 C C . THR A 1 187 ? 2.982 12.596 0.366 1.00 90.44 187 THR A C 1
ATOM 1501 O O . THR A 1 187 ? 2.070 13.268 -0.115 1.00 90.44 187 THR A O 1
ATOM 1504 N N . ASP A 1 188 ? 4.253 12.782 0.004 1.00 90.75 188 ASP A N 1
ATOM 1505 C CA . ASP A 1 188 ? 4.658 13.771 -0.996 1.00 90.75 188 ASP A CA 1
ATOM 1506 C C . ASP A 1 188 ? 4.192 13.371 -2.397 1.00 90.75 188 ASP A C 1
ATOM 1508 O O . ASP A 1 188 ? 3.707 14.206 -3.160 1.00 90.75 188 ASP A O 1
ATOM 1512 N N . VAL A 1 189 ? 4.288 12.078 -2.727 1.00 93.62 189 VAL A N 1
ATOM 1513 C CA . VAL A 1 189 ? 3.801 11.541 -4.005 1.00 93.62 189 VAL A CA 1
ATOM 1514 C C . VAL A 1 189 ? 2.285 11.705 -4.117 1.00 93.62 189 VAL A C 1
ATOM 1516 O O . VAL A 1 189 ? 1.811 12.140 -5.165 1.00 93.62 189 VAL A O 1
ATOM 1519 N N . THR A 1 190 ? 1.518 11.400 -3.062 1.00 93.31 190 THR A N 1
ATOM 1520 C CA . THR A 1 190 ? 0.058 11.591 -3.075 1.00 93.31 190 THR A CA 1
ATOM 1521 C C . THR A 1 190 ? -0.311 13.060 -3.220 1.00 93.31 190 THR A C 1
ATOM 1523 O O . THR A 1 190 ? -1.120 13.375 -4.082 1.00 93.31 190 THR A O 1
ATOM 1526 N N . ARG A 1 191 ? 0.348 13.965 -2.485 1.00 91.94 191 ARG A N 1
ATOM 1527 C CA . ARG A 1 191 ? 0.061 15.409 -2.537 1.00 91.94 191 ARG A CA 1
ATOM 1528 C C . ARG A 1 191 ? 0.246 15.997 -3.940 1.00 91.94 191 ARG A C 1
ATOM 1530 O O . ARG A 1 191 ? -0.581 16.786 -4.387 1.00 91.94 191 ARG A O 1
ATOM 1537 N N . LEU A 1 192 ? 1.311 15.599 -4.642 1.00 91.81 192 LEU A N 1
ATOM 1538 C CA . LEU A 1 192 ? 1.563 16.035 -6.022 1.00 91.81 192 LEU A CA 1
ATOM 1539 C C . LEU A 1 192 ? 0.480 15.548 -6.994 1.00 91.81 192 LEU A C 1
ATOM 1541 O O . LEU A 1 192 ? 0.098 16.272 -7.908 1.00 91.81 192 LEU A O 1
ATOM 1545 N N . ILE A 1 193 ? -0.016 14.328 -6.793 1.00 91.69 193 ILE A N 1
ATOM 1546 C CA . ILE A 1 193 ? -1.079 13.749 -7.619 1.00 91.69 193 ILE A CA 1
ATOM 1547 C C . ILE A 1 193 ? -2.421 14.415 -7.318 1.00 91.69 193 ILE A C 1
ATOM 1549 O O . ILE A 1 193 ? -3.143 14.739 -8.252 1.00 91.69 193 ILE A O 1
ATOM 1553 N N . ASP A 1 194 ? -2.733 14.654 -6.045 1.00 89.31 194 ASP A N 1
ATOM 1554 C CA . ASP A 1 194 ? -3.985 15.288 -5.632 1.00 89.31 194 ASP A CA 1
ATOM 1555 C C . ASP A 1 194 ? -4.101 16.706 -6.210 1.00 89.31 194 ASP A C 1
ATOM 1557 O O . ASP A 1 194 ? -5.134 17.042 -6.781 1.00 89.31 194 ASP A O 1
ATOM 1561 N N . SER A 1 195 ? -3.024 17.504 -6.162 1.00 87.94 195 SER A N 1
ATOM 1562 C CA . SER A 1 195 ? -2.983 18.817 -6.830 1.00 87.94 195 SER A CA 1
ATOM 1563 C C . SER A 1 195 ? -3.188 18.689 -8.342 1.00 87.94 195 SER A C 1
ATOM 1565 O O . SER A 1 195 ? -4.012 19.390 -8.914 1.00 87.94 195 SER A O 1
ATOM 1567 N N . MET A 1 196 ? -2.514 17.738 -8.994 1.00 87.06 196 MET A N 1
ATOM 1568 C CA . MET A 1 196 ? -2.661 17.537 -10.438 1.00 87.06 196 MET A CA 1
ATOM 1569 C C . MET A 1 196 ? -4.090 17.136 -10.850 1.00 87.06 196 MET A C 1
ATOM 1571 O O . MET A 1 196 ? -4.572 17.568 -11.900 1.00 87.06 196 MET A O 1
ATOM 1575 N N . ILE A 1 197 ? -4.752 16.291 -10.053 1.00 85.56 197 ILE A N 1
ATOM 1576 C CA . ILE A 1 197 ? -6.117 15.818 -10.322 1.00 85.56 197 ILE A CA 1
ATOM 1577 C C . ILE A 1 197 ? -7.140 16.937 -10.113 1.00 85.56 197 ILE A C 1
ATOM 1579 O O . ILE A 1 197 ? -8.090 17.037 -10.882 1.00 85.56 197 ILE A O 1
ATOM 1583 N N . LEU A 1 198 ? -6.956 17.778 -9.092 1.00 79.69 198 LEU A N 1
ATOM 1584 C CA . LEU A 1 198 ? -7.853 18.908 -8.838 1.00 79.69 198 LEU A CA 1
ATOM 1585 C C . LEU A 1 198 ? -7.794 19.954 -9.956 1.00 79.69 198 LEU A C 1
ATOM 1587 O O . LEU A 1 198 ? -8.830 20.500 -10.325 1.00 79.69 198 LEU A O 1
ATOM 1591 N N . ASP A 1 199 ? -6.599 20.199 -10.497 1.00 71.50 199 ASP A N 1
ATOM 1592 C CA . ASP A 1 199 ? -6.362 21.344 -11.375 1.00 71.50 199 ASP A CA 1
ATOM 1593 C C . ASP A 1 199 ? -6.466 21.013 -12.874 1.00 71.50 199 ASP A C 1
ATOM 1595 O O . ASP A 1 199 ? -6.764 21.905 -13.669 1.00 71.50 199 ASP A O 1
ATOM 1599 N N . VAL A 1 200 ? -6.173 19.770 -13.298 1.00 71.94 200 VAL A N 1
ATOM 1600 C CA . VAL A 1 200 ? -5.927 19.489 -14.730 1.00 71.94 200 VAL A CA 1
ATOM 1601 C C . VAL A 1 200 ? -6.556 18.205 -15.271 1.00 71.94 200 VAL A C 1
ATOM 1603 O O . VAL A 1 200 ? -7.011 18.204 -16.413 1.00 71.94 200 VAL A O 1
ATOM 1606 N N . ILE A 1 201 ? -6.554 17.098 -14.520 1.00 76.31 201 ILE A N 1
ATOM 1607 C CA . ILE A 1 201 ? -6.954 15.784 -15.059 1.00 76.31 201 ILE A CA 1
ATOM 1608 C C . ILE A 1 201 ? -8.003 15.111 -14.188 1.00 76.31 201 ILE A C 1
ATOM 1610 O O . ILE A 1 201 ? -7.752 14.822 -13.023 1.00 76.31 201 ILE A O 1
ATOM 1614 N N . ASP A 1 202 ? -9.123 14.723 -14.798 1.00 81.06 202 ASP A N 1
ATOM 1615 C CA . ASP A 1 202 ? -10.100 13.868 -14.131 1.00 81.06 202 ASP A CA 1
ATOM 1616 C C . ASP A 1 202 ? -9.487 12.495 -13.812 1.00 81.06 202 ASP A C 1
ATOM 1618 O O . ASP A 1 202 ? -8.966 11.795 -14.689 1.00 81.06 202 ASP A O 1
ATOM 1622 N N . PHE A 1 203 ? -9.597 12.079 -12.550 1.00 83.50 203 PHE A N 1
ATOM 1623 C CA . PHE A 1 203 ? -9.169 10.764 -12.091 1.00 83.50 203 PHE A CA 1
ATOM 1624 C C . PHE A 1 203 ? -9.795 9.635 -12.914 1.00 83.50 203 PHE A C 1
ATOM 1626 O O . PHE A 1 203 ? -9.169 8.589 -13.083 1.00 83.50 203 PHE A O 1
ATOM 1633 N N . GLU A 1 204 ? -10.999 9.816 -13.463 1.00 85.31 204 GLU A N 1
ATOM 1634 C CA . GLU A 1 204 ? -11.647 8.764 -14.243 1.00 85.31 204 GLU A CA 1
ATOM 1635 C C . GLU A 1 204 ? -10.989 8.494 -15.607 1.00 85.31 204 GLU A C 1
ATOM 1637 O O . GLU A 1 204 ? -11.100 7.364 -16.092 1.00 85.31 204 GLU A O 1
ATOM 1642 N N . SER A 1 205 ? -10.201 9.434 -16.146 1.00 85.31 205 SER A N 1
ATOM 1643 C CA . SER A 1 205 ? -9.464 9.282 -17.416 1.00 85.31 205 SER A CA 1
ATOM 1644 C C . SER A 1 205 ? -8.378 8.197 -17.380 1.00 85.31 205 SER A C 1
ATOM 1646 O O . SER A 1 205 ? -8.027 7.611 -18.404 1.00 85.31 205 SER A O 1
ATOM 1648 N N . PHE A 1 206 ? -7.850 7.875 -16.197 1.00 87.81 206 PHE A N 1
ATOM 1649 C CA . PHE A 1 206 ? -6.784 6.891 -16.069 1.00 87.81 206 PHE A CA 1
ATOM 1650 C C . PHE A 1 206 ? -7.283 5.453 -16.233 1.00 87.81 206 PHE A C 1
ATOM 1652 O O . PHE A 1 206 ? -8.383 5.078 -15.809 1.00 87.81 206 PHE A O 1
ATOM 1659 N N . ALA A 1 207 ? -6.403 4.586 -16.744 1.00 89.81 207 ALA A N 1
ATOM 1660 C CA . ALA A 1 207 ? -6.691 3.162 -16.861 1.00 89.81 207 ALA A CA 1
ATOM 1661 C C . ALA A 1 207 ? -7.058 2.543 -15.500 1.00 89.81 207 ALA A C 1
ATOM 1663 O O . ALA A 1 207 ? -6.371 2.729 -14.489 1.00 89.81 207 ALA A O 1
ATOM 1664 N N . MET A 1 208 ? -8.118 1.728 -15.488 1.00 92.62 208 MET A N 1
ATOM 1665 C CA . MET A 1 208 ? -8.686 1.159 -14.259 1.00 92.62 208 MET A CA 1
ATOM 1666 C C . MET A 1 208 ? -7.666 0.365 -13.428 1.00 92.62 208 MET A C 1
ATOM 1668 O O . MET A 1 208 ? -7.698 0.405 -12.199 1.00 92.62 208 MET A O 1
ATOM 1672 N N . ALA A 1 209 ? -6.718 -0.314 -14.081 1.00 92.00 209 ALA A N 1
ATOM 1673 C CA . ALA A 1 209 ? -5.649 -1.044 -13.402 1.00 92.00 209 ALA A CA 1
ATOM 1674 C C . ALA A 1 209 ? -4.770 -0.130 -12.526 1.00 92.00 209 ALA A C 1
ATOM 1676 O O . ALA A 1 209 ? -4.410 -0.511 -11.409 1.00 92.00 209 ALA A O 1
ATOM 1677 N N . HIS A 1 210 ? -4.458 1.079 -13.003 1.00 93.12 210 HIS A N 1
ATOM 1678 C CA . HIS A 1 210 ? -3.670 2.058 -12.257 1.00 93.12 210 HIS A CA 1
ATOM 1679 C C . HIS A 1 210 ? -4.488 2.688 -11.133 1.00 93.12 210 HIS A C 1
ATOM 1681 O O . HIS A 1 210 ? -3.987 2.761 -10.014 1.00 93.12 210 HIS A O 1
ATOM 1687 N N . LYS A 1 211 ? -5.762 3.022 -11.382 1.00 94.38 211 LYS A N 1
ATOM 1688 C CA . LYS A 1 211 ? -6.680 3.549 -10.356 1.00 94.38 211 LYS A CA 1
ATOM 1689 C C . LYS A 1 211 ? -6.826 2.585 -9.178 1.00 94.38 211 LYS A C 1
ATOM 1691 O O . LYS A 1 211 ? -6.611 2.968 -8.033 1.00 94.38 211 LYS A O 1
ATOM 1696 N N . VAL A 1 212 ? -7.091 1.303 -9.451 1.00 96.50 212 VAL A N 1
ATOM 1697 C CA . VAL A 1 212 ? -7.212 0.261 -8.413 1.00 96.50 212 VAL A CA 1
ATOM 1698 C C . VAL A 1 212 ? -5.922 0.114 -7.605 1.00 96.50 212 VAL A C 1
ATOM 1700 O O . VAL A 1 212 ? -5.975 0.032 -6.378 1.00 96.50 212 VAL A O 1
ATOM 1703 N N . ALA A 1 213 ? -4.764 0.075 -8.271 1.00 96.06 213 ALA A N 1
ATOM 1704 C CA . ALA A 1 213 ? -3.480 -0.063 -7.591 1.00 96.06 213 ALA A CA 1
ATOM 1705 C C . ALA A 1 213 ? -3.139 1.174 -6.744 1.00 96.06 213 ALA A C 1
ATOM 1707 O O . ALA A 1 213 ? -2.700 1.025 -5.606 1.00 96.06 213 ALA A O 1
ATOM 1708 N N . TYR A 1 214 ? -3.383 2.374 -7.270 1.00 96.25 214 TYR A N 1
ATOM 1709 C CA . TYR A 1 214 ? -3.181 3.634 -6.564 1.00 96.25 214 TYR A CA 1
ATOM 1710 C C . TYR A 1 214 ? -4.068 3.719 -5.315 1.00 96.25 214 TYR A C 1
ATOM 1712 O O . TYR A 1 214 ? -3.546 3.838 -4.207 1.00 96.25 214 TYR A O 1
ATOM 1720 N N . SER A 1 215 ? -5.387 3.534 -5.457 1.00 96.75 215 SER A N 1
ATOM 1721 C CA . SER A 1 215 ? -6.325 3.561 -4.325 1.00 96.75 215 SER A CA 1
ATOM 1722 C C . SER A 1 215 ? -6.011 2.488 -3.278 1.00 96.75 215 SER A C 1
ATOM 1724 O O . SER A 1 215 ? -6.202 2.714 -2.086 1.00 96.75 215 SER A O 1
ATOM 1726 N N . TYR A 1 216 ? -5.482 1.330 -3.685 1.00 97.75 216 TYR A N 1
ATOM 1727 C CA . TYR A 1 216 ? -5.000 0.324 -2.740 1.00 97.75 216 TYR A CA 1
ATOM 1728 C C . TYR A 1 216 ? -3.845 0.844 -1.871 1.00 97.75 216 TYR A C 1
ATOM 1730 O O . TYR A 1 216 ? -3.886 0.679 -0.653 1.00 97.75 216 TYR A O 1
ATOM 1738 N N . PHE A 1 217 ? -2.830 1.485 -2.458 1.00 97.12 217 PHE A N 1
ATOM 1739 C CA . PHE A 1 217 ? -1.697 2.014 -1.691 1.00 97.12 217 PHE A CA 1
ATOM 1740 C C . PHE A 1 217 ? -2.080 3.222 -0.836 1.00 97.12 217 PHE A C 1
ATOM 1742 O O . PHE A 1 217 ? -1.738 3.237 0.344 1.00 97.12 217 PHE A O 1
ATOM 1749 N N . VAL A 1 218 ? -2.851 4.171 -1.374 1.00 96.44 218 VAL A N 1
ATOM 1750 C CA . VAL A 1 218 ? -3.366 5.318 -0.604 1.00 96.44 218 VAL A CA 1
ATOM 1751 C C . VAL A 1 218 ? -4.226 4.849 0.566 1.00 96.44 218 VAL A C 1
ATOM 1753 O O . VAL A 1 218 ? -4.069 5.320 1.688 1.00 96.44 218 VAL A O 1
ATOM 1756 N N . GLY A 1 219 ? -5.086 3.854 0.340 1.00 96.94 219 GLY A N 1
ATOM 1757 C CA . GLY A 1 219 ? -5.899 3.267 1.397 1.00 96.94 219 GLY A CA 1
ATOM 1758 C C . GLY A 1 219 ? -5.079 2.577 2.491 1.00 96.94 219 GLY A C 1
ATOM 1759 O O . GLY A 1 219 ? -5.469 2.608 3.655 1.00 96.94 219 GLY A O 1
ATOM 1760 N N . ARG A 1 220 ? -3.928 1.989 2.145 1.00 96.19 220 ARG A N 1
ATOM 1761 C CA . ARG A 1 220 ? -2.988 1.427 3.126 1.00 96.19 220 ARG A CA 1
ATOM 1762 C C . ARG A 1 220 ? -2.234 2.499 3.904 1.00 96.19 220 ARG A C 1
ATOM 1764 O O . ARG A 1 220 ? -2.088 2.336 5.106 1.00 96.19 220 ARG A O 1
ATOM 1771 N N . LEU A 1 221 ? -1.787 3.574 3.253 1.00 94.75 221 LEU A N 1
ATOM 1772 C CA . LEU A 1 221 ? -1.167 4.714 3.942 1.00 94.75 221 LEU A CA 1
ATOM 1773 C C . LEU A 1 221 ? -2.142 5.313 4.955 1.00 94.75 221 LEU A C 1
ATOM 1775 O O . LEU A 1 221 ? -1.826 5.381 6.132 1.00 94.75 221 LEU A O 1
ATOM 1779 N N . ALA A 1 222 ? -3.380 5.574 4.531 1.00 95.00 222 ALA A N 1
ATOM 1780 C CA . ALA A 1 222 ? -4.429 6.063 5.420 1.00 95.00 222 ALA A CA 1
ATOM 1781 C C . ALA A 1 222 ? -4.734 5.105 6.587 1.00 95.00 222 ALA A C 1
ATOM 1783 O O . ALA A 1 222 ? -5.147 5.555 7.649 1.00 95.00 222 ALA A O 1
ATOM 1784 N N . LEU A 1 223 ? -4.549 3.791 6.408 1.00 94.12 223 LEU A N 1
ATOM 1785 C CA . LEU A 1 223 ? -4.683 2.821 7.498 1.00 94.12 223 LEU A CA 1
ATOM 1786 C C . LEU A 1 223 ? -3.543 2.955 8.522 1.00 94.12 223 LEU A C 1
ATOM 1788 O O . LEU A 1 223 ? -3.800 2.812 9.716 1.00 94.12 223 LEU A O 1
ATOM 1792 N N . TYR A 1 224 ? -2.315 3.218 8.063 1.00 92.12 224 TYR A N 1
ATOM 1793 C CA . TYR A 1 224 ? -1.150 3.465 8.920 1.00 92.12 224 TYR A CA 1
ATOM 1794 C C . TYR A 1 224 ? -1.216 4.815 9.629 1.00 92.12 224 TYR A C 1
ATOM 1796 O O . TYR A 1 224 ? -0.851 4.889 10.795 1.00 92.12 224 TYR A O 1
ATOM 1804 N N . ASP A 1 225 ? -1.774 5.828 8.968 1.00 91.94 225 ASP A N 1
ATOM 1805 C CA . ASP A 1 225 ? -2.068 7.143 9.549 1.00 91.94 225 ASP A CA 1
ATOM 1806 C C . ASP A 1 225 ? -3.359 7.137 10.388 1.00 91.94 225 ASP A C 1
ATOM 1808 O O . ASP A 1 225 ? -3.854 8.184 10.799 1.00 91.94 225 ASP A O 1
ATOM 1812 N N . GLU A 1 226 ? -3.950 5.954 10.613 1.00 91.31 226 GLU A N 1
ATOM 1813 C CA . GLU A 1 226 ? -5.118 5.731 11.486 1.00 91.31 226 GLU A CA 1
ATOM 1814 C C . GLU A 1 226 ? -6.374 6.494 11.032 1.00 91.31 226 GLU A C 1
ATOM 1816 O O . GLU A 1 226 ? -7.403 6.548 11.708 1.00 91.31 226 GLU A O 1
ATOM 1821 N N . ASN A 1 227 ? -6.333 7.011 9.804 1.00 93.12 227 ASN A N 1
ATOM 1822 C CA . ASN A 1 227 ? -7.447 7.602 9.094 1.00 93.12 227 ASN A CA 1
ATOM 1823 C C . ASN A 1 227 ? -8.297 6.493 8.460 1.00 93.12 227 ASN A C 1
ATOM 1825 O O . ASN A 1 227 ? -8.374 6.317 7.237 1.00 93.12 227 ASN A O 1
ATOM 1829 N N . TYR A 1 228 ? -8.983 5.737 9.318 1.00 92.06 228 TYR A N 1
ATOM 1830 C CA . TYR A 1 228 ? -9.793 4.587 8.912 1.00 92.06 228 TYR A CA 1
ATOM 1831 C C . TYR A 1 228 ? -10.928 4.952 7.943 1.00 92.06 228 TYR A C 1
ATOM 1833 O O . TYR A 1 228 ? -11.339 4.115 7.136 1.00 92.06 228 TYR A O 1
ATOM 1841 N N . LYS A 1 229 ? -11.412 6.203 7.965 1.00 91.00 229 LYS A N 1
ATOM 1842 C CA . LYS A 1 229 ? -12.437 6.692 7.028 1.00 91.00 229 LYS A CA 1
ATOM 1843 C C . LYS A 1 229 ? -11.891 6.771 5.607 1.00 91.00 229 LYS A C 1
ATOM 1845 O O . LYS A 1 229 ? -12.475 6.195 4.686 1.00 91.00 229 LYS A O 1
ATOM 1850 N N . SER A 1 230 ? -10.755 7.451 5.438 1.00 93.75 230 SER A N 1
ATOM 1851 C CA . SER A 1 230 ? -10.084 7.563 4.143 1.00 93.75 230 SER A CA 1
ATOM 1852 C C . SER A 1 230 ? -9.614 6.192 3.649 1.00 93.75 230 SER A C 1
ATOM 1854 O O . SER A 1 230 ? -9.817 5.854 2.479 1.00 93.75 230 SER A O 1
ATOM 1856 N N . ALA A 1 231 ? -9.099 5.352 4.554 1.00 96.06 231 ALA A N 1
ATOM 1857 C CA . ALA A 1 231 ? -8.740 3.972 4.249 1.00 96.06 231 ALA A CA 1
ATOM 1858 C C . ALA A 1 231 ? -9.943 3.180 3.713 1.00 96.06 231 ALA A C 1
ATOM 1860 O O . ALA A 1 231 ? -9.859 2.584 2.640 1.00 96.06 231 ALA A O 1
ATOM 1861 N N . ASN A 1 232 ? -11.093 3.222 4.399 1.00 95.44 232 ASN A N 1
ATOM 1862 C CA . ASN A 1 232 ? -12.306 2.533 3.957 1.00 95.44 232 ASN A CA 1
ATOM 1863 C C . ASN A 1 232 ? -12.790 3.032 2.586 1.00 95.44 232 ASN A C 1
ATOM 1865 O O . ASN A 1 232 ? -13.137 2.202 1.746 1.00 95.44 232 ASN A O 1
ATOM 1869 N N . LYS A 1 233 ? -12.783 4.348 2.329 1.00 95.69 233 LYS A N 1
ATOM 1870 C CA . LYS A 1 233 ? -13.181 4.925 1.030 1.00 95.69 233 LYS A CA 1
ATOM 1871 C C . LYS A 1 233 ? -12.304 4.387 -0.107 1.00 95.69 233 LYS A C 1
ATOM 1873 O O . LYS A 1 233 ? -12.815 3.797 -1.060 1.00 95.69 233 LYS A O 1
ATOM 1878 N N . ASN A 1 234 ? -10.987 4.532 0.025 1.00 96.56 234 ASN A N 1
ATOM 1879 C CA . ASN A 1 234 ? -10.022 4.144 -1.005 1.00 96.56 234 ASN A CA 1
ATOM 1880 C C . ASN A 1 234 ? -9.969 2.623 -1.227 1.00 96.56 234 ASN A C 1
ATOM 1882 O O . ASN A 1 234 ? -9.995 2.150 -2.365 1.00 96.56 234 ASN A O 1
ATOM 1886 N N . LEU A 1 235 ? -9.967 1.834 -0.149 1.00 97.81 235 LEU A N 1
ATOM 1887 C CA . LEU A 1 235 ? -9.950 0.371 -0.239 1.00 97.81 235 LEU A CA 1
ATOM 1888 C C . LEU A 1 235 ? -11.276 -0.187 -0.766 1.00 97.81 235 LEU A C 1
ATOM 1890 O O . LEU A 1 235 ? -11.264 -1.184 -1.486 1.00 97.81 235 LEU A O 1
ATOM 1894 N N . THR A 1 236 ? -12.412 0.457 -0.467 1.00 97.50 236 THR A N 1
ATOM 1895 C CA . THR A 1 236 ? -13.707 0.087 -1.060 1.00 97.50 236 THR A CA 1
ATOM 1896 C C . THR A 1 236 ? -13.689 0.330 -2.567 1.00 97.50 236 THR A C 1
ATOM 1898 O O . THR A 1 236 ? -14.045 -0.580 -3.316 1.00 97.50 236 THR A O 1
ATOM 1901 N N . TYR A 1 237 ? -13.206 1.493 -3.024 1.00 96.75 237 TYR A N 1
ATOM 1902 C CA . TYR A 1 237 ? -13.051 1.775 -4.456 1.00 96.75 237 TYR A CA 1
ATOM 1903 C C . TYR A 1 237 ? -12.183 0.711 -5.140 1.00 96.75 237 TYR A C 1
ATOM 1905 O O . TYR A 1 237 ? -12.620 0.073 -6.102 1.00 96.75 237 TYR A O 1
ATOM 1913 N N . ALA A 1 238 ? -10.993 0.440 -4.591 1.00 97.38 238 ALA A N 1
ATOM 1914 C CA . ALA A 1 238 ? -10.082 -0.570 -5.124 1.00 97.38 238 ALA A CA 1
ATOM 1915 C C . ALA A 1 238 ? -10.733 -1.963 -5.175 1.00 97.38 238 ALA A C 1
ATOM 1917 O O . ALA A 1 238 ? -10.591 -2.680 -6.163 1.00 97.38 238 ALA A O 1
ATOM 1918 N N . PHE A 1 239 ? -11.475 -2.354 -4.138 1.00 97.06 239 PHE A N 1
ATOM 1919 C CA . PHE A 1 239 ? -12.090 -3.676 -4.047 1.00 97.06 239 PHE A CA 1
ATOM 1920 C C . PHE A 1 239 ? -13.232 -3.878 -5.049 1.00 97.06 239 PHE A C 1
ATOM 1922 O O . PHE A 1 239 ? -13.319 -4.937 -5.680 1.00 97.06 239 PHE A O 1
ATOM 1929 N N . VAL A 1 240 ? -14.099 -2.870 -5.191 1.00 96.69 240 VAL A N 1
ATOM 1930 C CA . VAL A 1 240 ? -15.249 -2.891 -6.108 1.00 96.69 240 VAL A CA 1
ATOM 1931 C C . VAL A 1 240 ? -14.773 -2.899 -7.557 1.00 96.69 240 VAL A C 1
ATOM 1933 O O . VAL A 1 240 ? -15.253 -3.703 -8.353 1.00 96.69 240 VAL A O 1
ATOM 1936 N N . ARG A 1 241 ? -13.789 -2.055 -7.888 1.00 96.12 241 ARG A N 1
ATOM 1937 C CA . ARG A 1 241 ? -13.243 -1.933 -9.247 1.00 96.12 241 ARG A CA 1
ATOM 1938 C C . ARG A 1 241 ? -12.249 -3.043 -9.614 1.00 96.12 241 ARG A C 1
ATOM 1940 O O . ARG A 1 241 ? -11.940 -3.219 -10.789 1.00 96.12 241 ARG A O 1
ATOM 1947 N N . CYS A 1 242 ? -11.758 -3.823 -8.648 1.00 96.06 242 CYS A N 1
ATOM 1948 C CA . CYS A 1 242 ? -10.876 -4.957 -8.920 1.00 96.06 242 CYS A CA 1
ATOM 1949 C C . CYS A 1 242 ? -11.648 -6.120 -9.581 1.00 96.06 242 CYS A C 1
ATOM 1951 O O . CYS A 1 242 ? -12.619 -6.633 -8.994 1.00 96.06 242 CYS A O 1
ATOM 1953 N N . PRO A 1 243 ? -11.205 -6.600 -10.763 1.00 93.38 243 PRO A N 1
ATOM 1954 C CA . PRO A 1 243 ? -11.904 -7.652 -11.485 1.00 93.38 243 PRO A CA 1
ATOM 1955 C C . PRO A 1 243 ? -11.932 -8.960 -10.674 1.00 93.38 243 PRO A C 1
ATOM 1957 O O . PRO A 1 243 ? -10.947 -9.303 -10.013 1.00 93.38 243 PRO A O 1
ATOM 1960 N N . PRO A 1 244 ? -13.032 -9.736 -10.720 1.00 90.94 244 PRO A N 1
ATOM 1961 C CA . PRO A 1 244 ? -13.134 -11.013 -10.006 1.00 90.94 244 PRO A CA 1
ATOM 1962 C C . 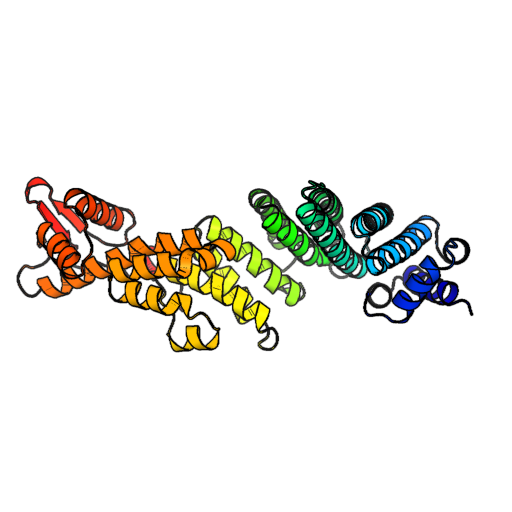PRO A 1 244 ? -12.066 -12.048 -10.398 1.00 90.94 244 PRO A C 1
ATOM 1964 O O . PRO A 1 244 ? -11.715 -12.897 -9.578 1.00 90.94 244 PRO A O 1
ATOM 1967 N N . SER A 1 245 ? -11.529 -11.966 -11.621 1.00 93.50 245 SER A N 1
ATOM 1968 C CA . SER A 1 245 ? -10.447 -12.828 -12.115 1.00 93.50 245 SER A CA 1
ATOM 1969 C C . SER A 1 245 ? -9.133 -12.627 -11.348 1.00 93.50 245 SER A C 1
ATOM 1971 O O . SER A 1 245 ? -8.399 -13.587 -11.114 1.00 93.50 245 SER A O 1
ATOM 1973 N N . ALA A 1 246 ? -8.860 -11.411 -10.861 1.00 94.56 246 ALA A N 1
ATOM 1974 C CA . ALA A 1 246 ? -7.646 -11.067 -10.123 1.00 94.56 246 ALA A CA 1
ATOM 1975 C C . ALA A 1 246 ? -7.733 -11.462 -8.634 1.00 94.56 246 ALA A C 1
ATOM 1977 O O . ALA A 1 246 ? -7.581 -10.631 -7.734 1.00 94.56 246 ALA A O 1
ATOM 1978 N N . LYS A 1 247 ? -7.951 -12.757 -8.358 1.00 94.19 247 LYS A N 1
ATOM 1979 C CA . LYS A 1 247 ? -8.202 -13.309 -7.009 1.00 94.19 247 LYS A CA 1
ATOM 1980 C C . LYS A 1 247 ? -7.151 -12.889 -5.971 1.00 94.19 247 LYS A C 1
ATOM 1982 O O . LYS A 1 247 ? -7.508 -12.514 -4.856 1.00 94.19 247 LYS A O 1
ATOM 1987 N N . LYS A 1 248 ? -5.862 -12.899 -6.340 1.00 94.75 248 LYS A N 1
ATOM 1988 C CA . LYS A 1 248 ? -4.745 -12.519 -5.453 1.00 94.75 248 LYS A CA 1
ATOM 1989 C C . LYS A 1 248 ? -4.789 -11.041 -5.051 1.00 94.75 248 LYS A C 1
ATOM 1991 O O . LYS A 1 248 ? -4.526 -10.717 -3.895 1.00 94.75 248 LYS A O 1
ATOM 1996 N N . ASN A 1 249 ? -5.126 -10.152 -5.985 1.00 95.06 249 ASN A N 1
ATOM 1997 C CA . ASN A 1 249 ? -5.241 -8.718 -5.709 1.00 95.06 249 ASN A CA 1
ATOM 1998 C C . ASN A 1 249 ? -6.487 -8.447 -4.870 1.00 95.06 249 ASN A C 1
ATOM 2000 O O . ASN A 1 249 ? -6.414 -7.747 -3.866 1.00 95.06 249 ASN A O 1
ATOM 2004 N N . LYS A 1 250 ? -7.609 -9.086 -5.217 1.00 95.38 250 LYS A N 1
ATOM 2005 C CA . LYS A 1 250 ? -8.869 -8.938 -4.488 1.00 95.38 250 LYS A CA 1
ATOM 2006 C C . LYS A 1 250 ? -8.760 -9.405 -3.035 1.00 95.38 250 LYS A C 1
ATOM 2008 O O . LYS A 1 250 ? -9.255 -8.721 -2.148 1.00 95.38 250 LYS A O 1
ATOM 2013 N N . HIS A 1 251 ? -8.052 -10.510 -2.784 1.00 95.12 251 HIS A N 1
ATOM 2014 C CA . HIS A 1 251 ? -7.730 -10.976 -1.432 1.00 95.12 251 HIS A CA 1
ATOM 2015 C C . HIS A 1 251 ? -6.871 -9.967 -0.652 1.00 95.12 251 HIS A C 1
ATOM 2017 O O . HIS A 1 251 ? -7.210 -9.637 0.481 1.00 95.12 251 HIS A O 1
ATOM 2023 N N . GLN A 1 252 ? -5.804 -9.431 -1.259 1.00 95.12 252 GLN A N 1
ATOM 2024 C CA . GLN A 1 252 ? -4.960 -8.417 -0.610 1.00 95.12 252 GLN A CA 1
ATOM 2025 C C . GLN A 1 252 ? -5.759 -7.163 -0.250 1.00 95.12 252 GLN A C 1
ATOM 2027 O O . GLN A 1 252 ? -5.695 -6.708 0.885 1.00 95.12 252 GLN A O 1
ATOM 2032 N N . ILE A 1 253 ? -6.558 -6.636 -1.181 1.00 97.31 253 ILE A N 1
ATOM 2033 C CA . ILE A 1 253 ? -7.393 -5.458 -0.919 1.00 97.31 253 ILE A CA 1
ATOM 2034 C C . ILE A 1 253 ? -8.406 -5.761 0.196 1.00 97.31 253 ILE A C 1
ATOM 2036 O O . ILE A 1 253 ? -8.560 -4.957 1.113 1.00 97.31 253 ILE A O 1
ATOM 2040 N N . ALA A 1 254 ? -9.059 -6.930 0.157 1.00 96.38 254 ALA A N 1
ATOM 2041 C CA . ALA A 1 254 ? -10.030 -7.341 1.171 1.00 96.38 254 ALA A CA 1
ATOM 2042 C C . ALA A 1 254 ? -9.425 -7.383 2.577 1.00 96.38 254 ALA A C 1
ATOM 2044 O O . ALA A 1 254 ? -10.078 -6.964 3.527 1.00 96.38 254 ALA A O 1
ATOM 2045 N N . GLN A 1 255 ? -8.184 -7.856 2.705 1.00 95.94 255 GLN A N 1
ATOM 2046 C CA . GLN A 1 255 ? -7.494 -7.941 3.986 1.00 95.94 255 GLN A CA 1
ATOM 2047 C C . GLN A 1 255 ? -7.393 -6.568 4.668 1.00 95.94 255 GLN A C 1
ATOM 2049 O O . GLN A 1 255 ? -7.833 -6.418 5.806 1.00 95.94 255 GLN A O 1
ATOM 2054 N N . PHE A 1 256 ? -6.885 -5.553 3.964 1.00 96.88 256 PHE A N 1
ATOM 2055 C CA . PHE A 1 256 ? -6.785 -4.194 4.511 1.00 96.88 256 PHE A CA 1
ATOM 2056 C C . PHE A 1 256 ? -8.159 -3.530 4.664 1.00 96.88 256 PHE A C 1
ATOM 2058 O O . PHE A 1 256 ? -8.380 -2.787 5.619 1.00 96.88 256 PHE A O 1
ATOM 2065 N N . LEU A 1 257 ? -9.105 -3.811 3.758 1.00 96.56 257 LEU A N 1
ATOM 2066 C CA . LEU A 1 257 ? -10.462 -3.268 3.843 1.00 96.56 257 LEU A CA 1
ATOM 2067 C C . LEU A 1 257 ? -11.185 -3.760 5.101 1.00 96.56 257 LEU A C 1
ATOM 2069 O O . LEU A 1 257 ? -11.864 -2.979 5.763 1.00 96.56 257 LEU A O 1
ATOM 2073 N N . VAL A 1 258 ? -11.027 -5.040 5.448 1.00 95.69 258 VAL A N 1
ATOM 2074 C CA . VAL A 1 258 ? -11.568 -5.595 6.692 1.00 95.69 258 VAL A CA 1
ATOM 2075 C C . VAL A 1 258 ? -10.936 -4.905 7.897 1.00 95.69 258 VAL A C 1
ATOM 2077 O O . VAL A 1 258 ? -11.681 -4.462 8.764 1.00 95.69 258 VAL A O 1
ATOM 2080 N N . CYS A 1 259 ? -9.611 -4.717 7.929 1.00 94.81 259 CYS A N 1
ATOM 2081 C CA . CYS A 1 259 ? -8.948 -3.962 9.001 1.00 94.81 259 CYS A CA 1
ATOM 2082 C C . CYS A 1 259 ? -9.534 -2.551 9.169 1.00 94.81 259 CYS A C 1
ATOM 2084 O O . CYS A 1 259 ? -9.881 -2.160 10.283 1.00 94.81 259 CYS A O 1
ATOM 2086 N N . ALA A 1 260 ? -9.686 -1.802 8.072 1.00 94.56 260 ALA A N 1
ATOM 2087 C CA . ALA A 1 260 ? -10.248 -0.452 8.106 1.00 94.56 260 ALA A CA 1
ATOM 2088 C C . ALA A 1 260 ? -11.699 -0.452 8.614 1.00 94.56 260 ALA A C 1
ATOM 2090 O O . ALA A 1 260 ? -12.051 0.335 9.490 1.00 94.56 260 ALA A O 1
ATOM 2091 N N . ARG A 1 261 ? -12.533 -1.370 8.105 1.00 93.00 261 ARG A N 1
ATOM 2092 C CA . ARG A 1 261 ? -13.952 -1.483 8.481 1.00 93.00 261 ARG A CA 1
ATOM 2093 C C . ARG A 1 261 ? -14.152 -1.882 9.934 1.00 93.00 261 ARG A C 1
ATOM 2095 O O . ARG A 1 261 ? -15.016 -1.317 10.597 1.00 93.00 261 ARG A O 1
ATOM 2102 N N . LEU A 1 262 ? -13.333 -2.798 10.443 1.00 92.38 262 LEU A N 1
ATOM 2103 C CA . LEU A 1 262 ? -13.373 -3.177 11.850 1.00 92.38 262 LEU A CA 1
ATOM 2104 C C . LEU A 1 262 ? -13.091 -1.976 12.755 1.00 92.38 262 LEU A C 1
ATOM 2106 O O . LEU A 1 262 ? -13.830 -1.779 13.713 1.00 92.38 262 LEU A O 1
ATOM 2110 N N . ASN A 1 263 ? -12.108 -1.137 12.414 1.00 90.31 263 ASN A N 1
ATOM 2111 C CA . ASN A 1 263 ? -11.733 0.026 13.226 1.00 90.31 263 ASN A CA 1
ATOM 2112 C C . ASN A 1 263 ? -12.785 1.146 13.231 1.00 90.31 263 ASN A C 1
ATOM 2114 O O . ASN A 1 263 ? -12.875 1.889 14.201 1.00 90.31 263 ASN A O 1
ATOM 2118 N N . ILE A 1 264 ? -13.637 1.226 12.204 1.00 88.75 264 ILE A N 1
ATOM 2119 C CA . ILE A 1 264 ? -14.831 2.096 12.206 1.00 88.75 264 ILE A CA 1
ATOM 2120 C C . ILE A 1 264 ? -16.085 1.390 12.752 1.00 88.75 264 ILE A C 1
ATOM 2122 O O . ILE A 1 264 ? -17.193 1.907 12.631 1.00 88.75 264 ILE A O 1
ATOM 2126 N N . GLY A 1 265 ? -15.934 0.191 13.326 1.00 85.94 265 GLY A N 1
ATOM 2127 C CA . GLY A 1 265 ? -17.007 -0.586 13.950 1.00 85.94 265 GLY A CA 1
ATOM 2128 C C . GLY A 1 265 ? -17.985 -1.267 12.990 1.00 85.94 265 GLY A C 1
ATOM 2129 O O . GLY A 1 265 ?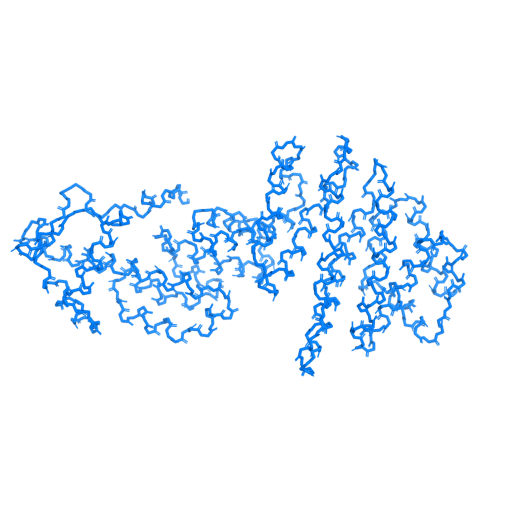 -19.075 -1.662 13.407 1.00 85.94 265 GLY A O 1
ATOM 2130 N N . VAL A 1 266 ? -17.613 -1.434 11.719 1.00 89.56 266 VAL A N 1
ATOM 2131 C CA . VAL A 1 266 ? -18.377 -2.200 10.727 1.00 89.56 266 VAL A CA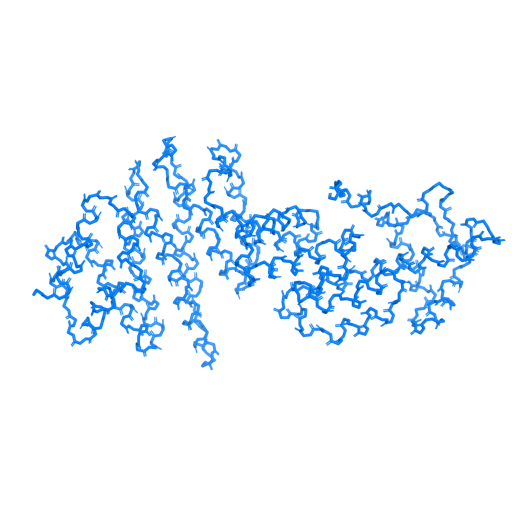 1
ATOM 2132 C C . VAL A 1 266 ? -17.883 -3.646 10.722 1.00 89.56 266 VAL A C 1
ATOM 2134 O O . VAL A 1 266 ? -16.834 -3.971 10.164 1.00 89.56 266 VAL A O 1
ATOM 2137 N N . LEU A 1 267 ? -18.661 -4.541 11.336 1.00 89.56 267 LEU A N 1
ATOM 2138 C CA . LEU A 1 267 ? -18.314 -5.959 11.427 1.00 89.56 267 LEU A CA 1
ATOM 2139 C C . LEU A 1 267 ? -18.664 -6.713 10.125 1.00 89.56 267 LEU A C 1
ATOM 2141 O O . LEU A 1 267 ? -19.822 -6.701 9.699 1.00 89.56 267 LEU A O 1
ATOM 2145 N N . PRO A 1 268 ? -17.710 -7.423 9.497 1.00 91.62 268 PRO A N 1
ATOM 2146 C CA . PRO A 1 268 ? -17.970 -8.232 8.313 1.00 91.62 268 PRO A CA 1
ATOM 2147 C C . PRO A 1 268 ? -18.831 -9.469 8.621 1.00 91.62 268 PRO A C 1
ATOM 2149 O O . PRO A 1 268 ? -18.828 -10.020 9.724 1.00 91.62 268 PRO A O 1
ATOM 2152 N N . ARG A 1 269 ? -19.554 -9.957 7.602 1.00 92.31 269 ARG A N 1
ATOM 2153 C CA . ARG A 1 269 ? -20.284 -11.236 7.665 1.00 92.31 269 ARG A CA 1
ATOM 2154 C C . ARG A 1 269 ? -19.311 -12.415 7.542 1.00 92.31 269 ARG A C 1
ATOM 2156 O O . ARG A 1 269 ? -18.425 -12.387 6.688 1.00 92.31 269 ARG A O 1
ATOM 2163 N N . MET A 1 270 ? -19.543 -13.494 8.294 1.00 93.19 270 MET A N 1
ATOM 2164 C CA . MET A 1 270 ? -18.668 -14.682 8.294 1.00 93.19 270 MET A CA 1
ATOM 2165 C C . MET A 1 270 ? -18.515 -15.320 6.904 1.00 93.19 270 MET A C 1
ATOM 2167 O O . MET A 1 270 ? -17.412 -15.689 6.506 1.00 93.19 270 MET A O 1
ATOM 2171 N N . ASN A 1 271 ? -19.589 -15.366 6.109 1.00 93.62 271 ASN A N 1
ATOM 2172 C CA . ASN A 1 271 ? -19.544 -15.904 4.742 1.00 93.62 271 ASN A CA 1
ATOM 2173 C C . ASN A 1 271 ? -18.604 -15.105 3.825 1.00 93.62 271 ASN A C 1
ATOM 2175 O O . ASN A 1 271 ? -17.969 -15.676 2.941 1.00 93.62 271 ASN A O 1
ATOM 2179 N N . MET A 1 272 ? -18.480 -13.791 4.046 1.00 93.25 272 MET A N 1
ATOM 2180 C CA . MET A 1 272 ? -17.561 -12.945 3.284 1.00 93.25 272 MET A CA 1
ATOM 2181 C C . MET A 1 272 ? -16.106 -13.270 3.642 1.00 93.25 272 MET A C 1
ATOM 2183 O O . MET A 1 272 ? -15.292 -13.458 2.739 1.00 93.25 272 MET A O 1
ATOM 2187 N N . LEU A 1 273 ? -15.798 -13.436 4.934 1.00 94.38 273 LEU A N 1
ATOM 2188 C CA . LEU A 1 273 ? -14.459 -13.826 5.388 1.00 94.38 273 LEU A CA 1
ATOM 2189 C C . LEU A 1 273 ? -14.038 -15.180 4.808 1.00 94.38 273 LEU A C 1
ATOM 2191 O O . LEU A 1 273 ? -12.940 -15.298 4.265 1.00 94.38 273 LEU A O 1
ATOM 2195 N N . LYS A 1 274 ? -14.936 -16.173 4.829 1.00 93.88 274 LYS A N 1
ATOM 2196 C CA . LYS A 1 274 ? -14.696 -17.486 4.208 1.00 93.88 274 LYS A CA 1
ATOM 2197 C C . LYS A 1 274 ? -14.448 -17.364 2.701 1.00 93.88 274 LYS A C 1
ATOM 2199 O O . LYS A 1 274 ? -13.448 -17.876 2.204 1.00 93.88 274 LYS A O 1
ATOM 2204 N N . LYS A 1 275 ? -15.298 -16.617 1.981 1.00 92.50 275 LYS A N 1
ATOM 2205 C CA . LYS A 1 275 ? -15.179 -16.399 0.526 1.00 92.50 275 LYS A CA 1
ATOM 2206 C C . LYS A 1 275 ? -13.818 -15.825 0.122 1.00 92.50 275 LYS A C 1
ATOM 2208 O O . LYS A 1 275 ? -13.265 -16.237 -0.896 1.00 92.50 275 LYS A O 1
ATOM 2213 N N . TYR A 1 276 ? -13.278 -14.894 0.906 1.00 92.56 276 TYR A N 1
ATOM 2214 C CA . TYR A 1 276 ? -11.989 -14.254 0.626 1.00 92.56 276 TYR A CA 1
ATOM 2215 C C . TYR A 1 276 ? -10.809 -14.863 1.388 1.00 92.56 276 TYR A C 1
ATOM 2217 O O . TYR A 1 276 ? -9.723 -14.295 1.329 1.00 92.56 276 TYR A O 1
ATOM 2225 N N . ARG A 1 277 ? -10.975 -16.027 2.036 1.00 93.38 277 ARG A N 1
ATOM 2226 C CA . ARG A 1 277 ? -9.912 -16.732 2.780 1.00 93.38 277 ARG A CA 1
ATOM 2227 C C . ARG A 1 277 ? -9.275 -15.869 3.881 1.00 93.38 277 ARG A C 1
ATOM 2229 O O . ARG A 1 277 ? -8.057 -15.806 4.003 1.00 93.38 277 ARG A O 1
ATOM 2236 N N . LEU A 1 278 ? -10.114 -15.183 4.653 1.00 94.19 278 LEU A N 1
ATOM 2237 C CA . LEU A 1 278 ? -9.742 -14.317 5.778 1.00 94.19 278 LEU A CA 1
ATOM 2238 C C . LEU A 1 278 ? -10.166 -14.953 7.112 1.00 94.19 278 LEU A C 1
ATOM 2240 O O . LEU A 1 278 ? -10.826 -14.316 7.932 1.00 94.19 278 LEU A O 1
ATOM 2244 N N . SER A 1 279 ? -9.839 -16.233 7.310 1.00 93.38 279 SER A N 1
ATOM 2245 C CA . SER A 1 279 ? -10.250 -16.994 8.497 1.00 93.38 279 SER A CA 1
ATOM 2246 C C . SER A 1 279 ? -9.685 -16.419 9.796 1.00 93.38 279 SER A C 1
ATOM 2248 O O . SER A 1 279 ? -10.386 -16.411 10.799 1.00 93.38 279 SER A O 1
ATOM 2250 N N . GLN A 1 280 ? -8.488 -15.831 9.750 1.00 93.25 280 GLN A N 1
ATOM 2251 C CA . GLN A 1 280 ? -7.807 -15.212 10.896 1.00 93.25 280 GLN A CA 1
ATOM 2252 C C . GLN A 1 280 ? -8.598 -14.042 11.506 1.00 93.25 280 GLN A C 1
ATOM 2254 O O . GLN A 1 280 ? -8.336 -13.617 12.622 1.00 93.25 280 GLN A O 1
ATOM 2259 N N . PHE A 1 281 ? -9.562 -13.487 10.766 1.00 94.50 281 PHE A N 1
ATOM 2260 C CA . PHE A 1 281 ? -10.422 -12.407 11.246 1.00 94.50 281 PHE A CA 1
ATOM 2261 C C . PHE A 1 281 ? -11.720 -12.914 11.886 1.00 94.50 281 PHE A C 1
ATOM 2263 O O . PHE A 1 281 ? -12.456 -12.110 12.453 1.00 94.50 281 PHE A O 1
ATOM 2270 N N . MET A 1 282 ? -12.054 -14.204 11.770 1.00 94.44 282 MET A N 1
ATOM 2271 C CA . MET A 1 282 ? -13.335 -14.732 12.256 1.00 94.44 282 MET A CA 1
ATOM 2272 C C . MET A 1 282 ? -13.436 -14.634 13.779 1.00 94.44 282 MET A C 1
ATOM 2274 O O . MET A 1 282 ? -14.454 -14.158 14.289 1.00 94.44 282 MET A O 1
ATOM 2278 N N . ASP A 1 283 ? -12.369 -14.990 14.491 1.00 93.56 283 ASP A N 1
ATOM 2279 C CA . ASP A 1 283 ? -12.344 -14.938 15.954 1.00 93.56 283 ASP A CA 1
ATOM 2280 C C . ASP A 1 283 ? -12.251 -13.499 16.459 1.00 93.56 283 ASP A C 1
ATOM 2282 O O . ASP A 1 283 ? -12.994 -13.130 17.365 1.00 93.56 283 ASP A O 1
ATOM 2286 N N . ILE A 1 284 ? -11.488 -12.634 15.776 1.00 95.31 284 ILE A N 1
ATOM 2287 C CA . ILE A 1 284 ? -11.480 -11.183 16.032 1.00 95.31 284 ILE A CA 1
ATOM 2288 C C . ILE A 1 284 ? -12.891 -10.591 15.928 1.00 95.31 284 ILE A C 1
ATOM 2290 O O . ILE A 1 284 ? -13.328 -9.843 16.800 1.00 95.31 284 ILE A O 1
ATOM 2294 N N . VAL A 1 285 ? -13.637 -10.931 14.874 1.00 94.94 285 VAL A N 1
ATOM 2295 C CA . VAL A 1 285 ? -15.007 -10.434 14.665 1.00 94.94 285 VAL A CA 1
ATOM 2296 C C . VAL A 1 285 ? -15.963 -10.973 15.717 1.00 94.94 285 VAL A C 1
ATOM 2298 O O . VAL A 1 285 ? -16.846 -10.245 16.177 1.00 94.94 285 VAL A O 1
ATOM 2301 N N . THR A 1 286 ? -15.805 -12.242 16.087 1.00 94.62 286 THR A N 1
ATOM 2302 C CA . THR A 1 286 ? -16.616 -12.880 17.124 1.00 94.62 286 THR A CA 1
ATOM 2303 C C . THR A 1 286 ? -16.365 -12.215 18.470 1.00 94.62 286 THR A C 1
ATOM 2305 O O . THR A 1 286 ? -17.324 -11.781 19.103 1.00 94.62 286 THR A O 1
ATOM 2308 N N . ALA A 1 287 ? -15.100 -12.021 18.843 1.00 94.50 287 ALA A N 1
ATOM 2309 C CA . ALA A 1 287 ? -14.689 -11.356 20.070 1.00 94.50 287 ALA A CA 1
ATOM 2310 C C . ALA A 1 287 ? -15.151 -9.892 20.125 1.00 94.50 287 ALA A C 1
ATOM 2312 O O . ALA A 1 287 ? -15.769 -9.478 21.106 1.00 94.50 287 ALA A O 1
ATOM 2313 N N . ALA A 1 288 ? -14.968 -9.129 19.041 1.00 93.62 288 ALA A N 1
ATOM 2314 C CA . ALA A 1 288 ? -15.437 -7.745 18.936 1.00 93.62 288 ALA A CA 1
ATOM 2315 C C . ALA A 1 288 ? -16.962 -7.626 19.050 1.00 93.62 288 ALA A C 1
ATOM 2317 O O . ALA A 1 288 ? -17.467 -6.663 19.625 1.00 93.62 288 ALA A O 1
ATOM 2318 N N . ARG A 1 289 ? -17.716 -8.608 18.541 1.00 92.50 289 ARG A N 1
ATOM 2319 C CA . ARG A 1 289 ? -19.176 -8.667 18.703 1.00 92.50 289 ARG A CA 1
ATOM 2320 C C . ARG A 1 289 ? -19.579 -9.079 20.113 1.00 92.50 289 ARG A C 1
ATOM 2322 O O . ARG A 1 289 ? -20.571 -8.578 20.643 1.00 92.50 289 ARG A O 1
ATOM 2329 N N . SER A 1 290 ? -18.876 -10.049 20.691 1.00 92.31 290 SER A N 1
ATOM 2330 C CA . SER A 1 290 ? -19.269 -10.653 21.953 1.00 92.31 290 SER A CA 1
ATOM 2331 C C . SER A 1 290 ? -18.793 -9.869 23.172 1.00 92.31 290 SER A C 1
ATOM 2333 O O . SER A 1 290 ? -19.389 -10.060 24.227 1.00 92.31 290 SER A O 1
ATOM 2335 N N . GLY A 1 291 ? -17.786 -9.004 23.024 1.00 93.25 291 GLY A N 1
ATOM 2336 C CA . GLY A 1 291 ? -17.071 -8.387 24.140 1.00 93.25 291 GLY A CA 1
ATOM 2337 C C . GLY A 1 291 ? -16.126 -9.362 24.847 1.00 93.25 291 GLY A C 1
ATOM 2338 O O . GLY A 1 291 ? -15.871 -9.197 26.030 1.00 93.25 291 GLY A O 1
ATOM 2339 N N . ASN A 1 292 ? -15.660 -10.413 24.161 1.00 93.12 292 ASN A N 1
ATOM 2340 C CA . ASN A 1 292 ? -14.761 -11.406 24.756 1.00 93.12 292 ASN A CA 1
ATOM 2341 C C . ASN A 1 292 ? -13.302 -10.931 24.644 1.00 93.12 292 ASN A C 1
ATOM 2343 O O . ASN A 1 292 ? -12.674 -11.135 23.606 1.00 93.12 292 ASN A O 1
ATOM 2347 N N . ILE A 1 293 ? -12.794 -10.290 25.699 1.00 92.88 293 ILE A N 1
ATOM 2348 C CA . ILE A 1 293 ? -11.437 -9.717 25.756 1.00 92.88 293 ILE A CA 1
ATOM 2349 C C . ILE A 1 293 ? -10.379 -10.821 25.626 1.00 92.88 293 ILE A C 1
ATOM 2351 O O . ILE A 1 293 ? -9.557 -10.780 24.715 1.00 92.88 293 ILE A O 1
ATOM 2355 N N . LEU A 1 294 ? -10.481 -11.870 26.444 1.00 92.75 294 LEU A N 1
ATOM 2356 C CA . LEU A 1 294 ? -9.544 -12.994 26.430 1.00 92.75 294 LEU A CA 1
ATOM 2357 C C . LEU A 1 294 ? -9.508 -13.703 25.066 1.00 92.75 294 LEU A C 1
ATOM 2359 O O . LEU A 1 294 ? -8.449 -14.074 24.564 1.00 92.75 294 LEU A O 1
ATOM 2363 N N . GLY A 1 295 ? -10.672 -13.882 24.436 1.00 92.94 295 GLY A N 1
ATOM 2364 C CA . GLY A 1 295 ? -10.771 -14.458 23.094 1.00 92.94 295 GLY A CA 1
ATOM 2365 C C . GLY A 1 295 ? -10.094 -13.597 22.025 1.00 92.94 295 GLY A C 1
ATOM 2366 O O . GLY A 1 295 ? -9.473 -14.133 21.107 1.00 92.94 295 GLY A O 1
ATOM 2367 N N . PHE A 1 296 ? -10.174 -12.271 22.154 1.00 94.94 296 PHE A N 1
ATOM 2368 C CA . PHE A 1 296 ? -9.474 -11.345 21.269 1.00 94.94 296 PHE A CA 1
ATOM 2369 C C . PHE A 1 296 ? -7.951 -11.448 21.435 1.00 94.94 296 PHE A C 1
ATOM 2371 O O . PHE A 1 296 ? -7.245 -11.600 20.440 1.00 94.94 296 PHE A O 1
ATOM 2378 N N . GLU A 1 297 ? -7.453 -11.431 22.672 1.00 93.62 297 GLU A N 1
ATOM 2379 C CA . GLU A 1 297 ? -6.018 -11.518 22.979 1.00 93.62 297 GLU A CA 1
ATOM 2380 C C . GLU A 1 297 ? -5.410 -12.849 22.535 1.00 93.62 297 GLU A C 1
ATOM 2382 O O . GLU A 1 297 ? -4.368 -12.865 21.880 1.00 93.62 297 GLU A O 1
ATOM 2387 N N . ARG A 1 298 ? -6.104 -13.967 22.788 1.00 94.25 298 ARG A N 1
ATOM 2388 C CA . ARG A 1 298 ? -5.696 -15.292 22.295 1.00 94.25 298 ARG A CA 1
ATOM 2389 C C . ARG A 1 298 ? -5.590 -15.320 20.775 1.00 94.25 298 ARG A C 1
ATOM 2391 O O . ARG A 1 298 ? -4.582 -15.780 20.247 1.00 94.25 298 ARG A O 1
ATOM 2398 N N . CYS A 1 299 ? -6.588 -14.785 20.070 1.00 94.56 299 CYS A N 1
ATOM 2399 C CA . CYS A 1 299 ? -6.560 -14.722 18.611 1.00 94.56 299 CYS A CA 1
ATOM 2400 C C . CYS A 1 299 ? -5.416 -13.835 18.095 1.00 94.56 299 CYS A C 1
ATOM 2402 O O . CYS A 1 299 ? -4.801 -14.160 17.074 1.00 94.56 299 CYS A O 1
ATOM 2404 N N . LEU A 1 300 ? -5.144 -12.712 18.768 1.00 94.75 300 LEU A N 1
ATOM 2405 C CA . LEU A 1 300 ? -4.060 -11.800 18.411 1.00 94.75 300 LEU A CA 1
ATOM 2406 C C . LEU A 1 300 ? -2.693 -12.471 18.591 1.00 94.75 300 LEU A C 1
ATOM 2408 O O . LEU A 1 300 ? -1.855 -12.354 17.698 1.00 94.75 300 LEU A O 1
ATOM 2412 N N . ALA A 1 301 ? -2.504 -13.215 19.684 1.00 95.31 301 ALA A N 1
ATOM 2413 C CA . ALA A 1 301 ? -1.294 -13.983 19.964 1.00 95.31 301 ALA A CA 1
ATOM 2414 C C . ALA A 1 301 ? -1.099 -15.140 18.968 1.00 95.31 301 ALA A C 1
ATOM 2416 O O . ALA A 1 301 ? -0.040 -15.258 18.353 1.00 95.31 301 ALA A O 1
ATOM 2417 N N . GLU A 1 302 ? -2.138 -15.947 18.731 1.00 96.25 302 GLU A N 1
ATOM 2418 C CA . GLU A 1 302 ? -2.100 -17.084 17.799 1.00 96.25 302 GLU A CA 1
ATOM 2419 C C . GLU A 1 302 ? -1.724 -16.648 16.374 1.00 96.25 302 GLU A C 1
ATOM 2421 O O . GLU A 1 302 ? -0.904 -17.275 15.700 1.00 96.25 302 GLU A O 1
ATOM 2426 N N . HIS A 1 303 ? -2.282 -15.525 15.917 1.00 95.44 303 HIS A N 1
ATOM 2427 C CA . HIS A 1 303 ? -2.091 -15.020 14.558 1.00 95.44 303 HIS A CA 1
ATOM 2428 C C . HIS A 1 303 ? -1.084 -13.860 14.468 1.00 95.44 303 HIS A C 1
ATOM 2430 O O . HIS A 1 303 ? -0.985 -13.209 13.420 1.00 95.44 303 HIS A O 1
ATOM 2436 N N . GLN A 1 304 ? -0.288 -13.617 15.515 1.00 95.19 304 GLN A N 1
ATOM 2437 C CA . GLN A 1 304 ? 0.619 -12.468 15.618 1.00 95.19 304 GLN A CA 1
ATOM 2438 C C . GLN A 1 304 ? 1.559 -12.369 14.411 1.00 95.19 304 GLN A C 1
ATOM 2440 O O . GLN A 1 304 ? 1.598 -11.350 13.715 1.00 95.19 304 GLN A O 1
ATOM 2445 N N . ARG A 1 305 ? 2.274 -13.458 14.094 1.00 95.88 305 ARG A N 1
ATOM 2446 C CA . ARG A 1 305 ? 3.215 -13.499 12.962 1.00 95.88 305 ARG A CA 1
ATOM 2447 C C . ARG A 1 305 ? 2.527 -13.176 11.636 1.00 95.88 305 ARG A C 1
ATOM 2449 O O . ARG A 1 305 ? 3.100 -12.470 10.807 1.00 95.88 305 ARG A O 1
ATOM 2456 N N . TYR A 1 306 ? 1.306 -13.671 11.432 1.00 94.50 306 TYR A N 1
ATOM 2457 C CA . TYR A 1 306 ? 0.535 -13.393 10.223 1.00 94.50 306 TYR A CA 1
ATOM 2458 C C . TYR A 1 306 ? 0.224 -11.897 10.105 1.00 94.50 306 TYR A C 1
ATOM 2460 O O . TYR A 1 306 ? 0.492 -11.296 9.062 1.00 94.50 306 TYR A O 1
ATOM 2468 N N . PHE A 1 307 ? -0.281 -11.273 11.169 1.00 95.25 307 PHE A N 1
ATOM 2469 C CA . PHE A 1 307 ? -0.621 -9.852 11.154 1.00 95.25 307 PHE A CA 1
ATOM 2470 C C . PHE A 1 307 ? 0.606 -8.938 11.033 1.00 95.25 307 PHE A C 1
ATOM 2472 O O . PHE A 1 307 ? 0.527 -7.922 10.335 1.00 95.25 307 PHE A O 1
ATOM 2479 N N . ILE A 1 308 ? 1.743 -9.309 11.633 1.00 94.75 308 ILE A N 1
ATOM 2480 C CA . ILE A 1 308 ? 3.010 -8.569 11.516 1.00 94.75 308 ILE A CA 1
ATOM 2481 C C . ILE A 1 308 ? 3.533 -8.621 10.081 1.00 94.75 308 ILE A C 1
ATOM 2483 O O . ILE A 1 308 ? 3.762 -7.577 9.475 1.00 94.75 308 ILE A O 1
ATOM 2487 N N . VAL A 1 309 ? 3.654 -9.816 9.489 1.00 93.00 309 VAL A N 1
ATOM 2488 C CA . VAL A 1 309 ? 4.160 -9.977 8.109 1.00 93.00 309 VAL A CA 1
ATOM 2489 C C . VAL A 1 309 ? 3.283 -9.237 7.098 1.00 93.00 309 VAL A C 1
ATOM 2491 O O . VAL A 1 309 ? 3.762 -8.754 6.073 1.00 93.00 309 VAL A O 1
ATOM 2494 N N . LYS A 1 310 ? 1.983 -9.140 7.374 1.00 91.94 310 LYS A N 1
ATOM 2495 C CA . LYS A 1 310 ? 1.024 -8.424 6.529 1.00 91.94 310 LYS A CA 1
ATOM 2496 C C . LYS A 1 310 ? 0.982 -6.920 6.798 1.00 91.94 310 LYS A C 1
ATOM 2498 O O . LYS A 1 310 ? 0.362 -6.200 6.018 1.00 91.94 310 LYS A O 1
ATOM 2503 N N . GLY A 1 311 ? 1.640 -6.452 7.858 1.00 91.88 311 GLY A N 1
ATOM 2504 C CA . GLY A 1 311 ? 1.653 -5.053 8.264 1.00 91.88 311 GLY A CA 1
ATOM 2505 C C . GLY A 1 311 ? 0.264 -4.557 8.649 1.00 91.88 311 GLY A C 1
ATOM 2506 O O . GLY A 1 311 ? -0.142 -3.508 8.168 1.00 91.88 311 GLY A O 1
ATOM 2507 N N . ILE A 1 312 ? -0.491 -5.337 9.428 1.00 94.69 312 ILE A N 1
ATOM 2508 C CA . ILE A 1 312 ? -1.817 -4.958 9.955 1.00 94.69 312 ILE A CA 1
ATOM 2509 C C . ILE A 1 312 ? -1.952 -5.179 11.466 1.00 94.69 312 ILE A C 1
ATOM 2511 O O . ILE A 1 312 ? -3.007 -4.885 12.015 1.00 94.69 312 ILE A O 1
ATOM 2515 N N . TYR A 1 313 ? -0.911 -5.683 12.138 1.00 95.12 313 TYR A N 1
ATOM 2516 C CA . TYR A 1 313 ? -0.937 -6.012 13.569 1.00 95.12 313 TYR A CA 1
ATOM 2517 C C . TYR A 1 313 ? -1.421 -4.846 14.436 1.00 95.12 313 TYR A C 1
ATOM 2519 O O . TYR A 1 313 ? -2.442 -4.984 15.099 1.00 95.12 313 TYR A O 1
ATOM 2527 N N . LEU A 1 314 ? -0.780 -3.678 14.327 1.00 93.06 314 LEU A N 1
ATOM 2528 C CA . LEU A 1 314 ? -1.142 -2.486 15.107 1.00 93.06 314 LEU A CA 1
ATOM 2529 C C . LEU A 1 314 ? -2.589 -2.039 14.850 1.00 93.06 314 LEU A C 1
ATOM 2531 O O . LEU A 1 314 ? -3.306 -1.636 15.761 1.00 93.06 314 LEU A O 1
ATOM 2535 N N . SER A 1 315 ? -3.061 -2.149 13.604 1.00 93.25 315 SER A N 1
ATOM 2536 C CA . SER A 1 315 ? -4.450 -1.827 13.266 1.00 93.25 315 SER A CA 1
ATOM 2537 C C . SER A 1 315 ? -5.445 -2.824 13.863 1.00 93.25 315 SER A C 1
ATOM 2539 O O . SER A 1 315 ? -6.581 -2.446 14.122 1.00 93.25 315 SER A O 1
ATOM 2541 N N . ILE A 1 316 ? -5.064 -4.093 14.038 1.00 94.75 316 ILE A N 1
ATOM 2542 C CA . ILE A 1 316 ? -5.915 -5.102 14.677 1.00 94.75 316 ILE A CA 1
ATOM 2543 C C . ILE A 1 316 ? -5.894 -4.930 16.186 1.00 94.75 316 ILE A C 1
ATOM 2545 O O . ILE A 1 316 ? -6.962 -4.903 16.774 1.00 94.75 316 ILE A O 1
ATOM 2549 N N . GLU A 1 317 ? -4.728 -4.746 16.796 1.00 93.81 317 GLU A N 1
ATOM 2550 C CA . GLU A 1 317 ? -4.564 -4.486 18.231 1.00 93.81 317 GLU A CA 1
ATOM 2551 C C . GLU A 1 317 ? -5.440 -3.315 18.701 1.00 93.81 317 GLU A C 1
ATOM 2553 O O . GLU A 1 317 ? -6.182 -3.435 19.672 1.00 93.81 317 GLU A O 1
ATOM 2558 N N . ARG A 1 318 ? -5.504 -2.232 17.918 1.00 91.50 318 ARG A N 1
ATOM 2559 C CA . ARG A 1 318 ? -6.385 -1.081 18.184 1.00 91.50 318 ARG A CA 1
ATOM 2560 C C . ARG A 1 318 ? -7.879 -1.398 18.238 1.00 91.50 318 ARG A C 1
ATOM 2562 O O . ARG A 1 318 ? -8.643 -0.600 18.780 1.00 91.50 318 ARG A O 1
ATOM 2569 N N . LEU A 1 319 ? -8.318 -2.551 17.732 1.00 91.25 319 LEU A N 1
ATOM 2570 C CA . LEU A 1 319 ? -9.701 -3.010 17.863 1.00 91.25 319 LEU A CA 1
ATOM 2571 C C . LEU A 1 319 ? -10.065 -3.397 19.297 1.00 91.25 319 LEU A C 1
ATOM 2573 O O . LEU A 1 319 ? -11.259 -3.507 19.581 1.00 91.25 319 LEU A O 1
ATOM 2577 N N . GLN A 1 320 ? -9.095 -3.574 20.200 1.00 92.56 320 GLN A N 1
ATOM 2578 C CA . GLN A 1 320 ? -9.348 -3.959 21.591 1.00 92.56 320 GLN A CA 1
ATOM 2579 C C . GLN A 1 320 ? -10.359 -3.012 22.259 1.00 92.56 320 GLN A C 1
ATOM 2581 O O . GLN A 1 320 ? -11.294 -3.462 22.920 1.00 92.56 320 GLN A O 1
ATOM 2586 N N . LYS A 1 321 ? -10.293 -1.704 21.974 1.00 91.19 321 LYS A N 1
ATOM 2587 C CA . LYS A 1 321 ? -11.274 -0.724 22.472 1.00 91.19 321 LYS A CA 1
ATOM 2588 C C . LYS A 1 321 ? -12.711 -1.007 22.027 1.00 91.19 321 LYS A C 1
ATOM 2590 O O . LYS A 1 321 ? -13.659 -0.770 22.771 1.00 91.19 321 LYS A O 1
ATOM 2595 N N . ILE A 1 322 ? -12.902 -1.566 20.832 1.00 92.00 322 ILE A N 1
ATOM 2596 C CA . ILE A 1 322 ? -14.225 -1.964 20.332 1.00 92.00 322 ILE A CA 1
ATOM 2597 C C . ILE A 1 322 ? -14.722 -3.208 21.077 1.00 92.00 322 ILE A C 1
ATOM 2599 O O . ILE A 1 322 ? -15.914 -3.297 21.375 1.00 92.00 322 ILE A O 1
ATOM 2603 N N . VAL A 1 323 ? -13.824 -4.135 21.427 1.00 94.19 323 VAL A N 1
ATOM 2604 C CA . VAL A 1 323 ? -14.143 -5.302 22.267 1.00 94.19 323 VAL A CA 1
ATOM 2605 C C . VAL A 1 323 ? -14.597 -4.838 23.653 1.00 94.19 323 VAL A C 1
ATOM 2607 O O . VAL A 1 323 ? -15.682 -5.225 24.092 1.00 94.19 323 VAL A O 1
ATOM 2610 N N . TYR A 1 324 ? -13.845 -3.933 24.289 1.00 94.12 324 TYR A N 1
ATOM 2611 C CA . TYR A 1 324 ? -14.219 -3.326 25.570 1.00 94.12 324 TYR A CA 1
ATOM 2612 C C . TYR A 1 324 ? -15.563 -2.603 25.495 1.00 94.12 324 TYR A C 1
ATOM 2614 O O . TYR A 1 324 ? -16.442 -2.834 26.322 1.00 94.12 324 TYR A O 1
ATOM 2622 N N . ARG A 1 325 ? -15.791 -1.796 24.453 1.00 93.75 325 ARG A N 1
ATOM 2623 C CA . ARG A 1 325 ? -17.086 -1.140 24.230 1.00 93.75 325 ARG A CA 1
ATOM 2624 C C . ARG A 1 325 ? -18.237 -2.149 24.176 1.00 93.75 325 ARG A C 1
ATOM 2626 O O . ARG A 1 325 ? -19.304 -1.895 24.736 1.00 93.75 325 ARG A O 1
ATOM 2633 N N . SER A 1 326 ? -18.049 -3.276 23.489 1.00 93.44 326 SER A N 1
ATOM 2634 C CA . SER A 1 326 ? -19.059 -4.335 23.397 1.00 93.44 326 SER A CA 1
ATOM 2635 C C . SER A 1 326 ? -19.314 -5.018 24.740 1.00 93.44 326 SER A C 1
ATOM 2637 O O . SER A 1 326 ? -20.476 -5.279 25.055 1.00 93.44 326 SER A O 1
ATOM 2639 N N . LEU A 1 327 ? -18.269 -5.260 25.539 1.00 94.06 327 LEU A N 1
ATOM 2640 C CA . LEU A 1 327 ? -18.394 -5.771 26.906 1.00 94.06 327 LEU A CA 1
ATOM 2641 C C . LEU A 1 327 ? -19.217 -4.808 27.766 1.00 94.06 327 LEU A C 1
ATOM 2643 O O . LEU A 1 327 ? -20.270 -5.186 28.269 1.00 94.06 327 LEU A O 1
ATOM 2647 N N . VAL A 1 328 ? -18.811 -3.539 27.832 1.00 93.44 328 VAL A N 1
ATOM 2648 C CA . VAL A 1 328 ? -19.472 -2.505 28.643 1.00 93.44 328 VAL A CA 1
ATOM 2649 C C . VAL A 1 328 ? -20.937 -2.330 28.235 1.00 93.44 328 VAL A C 1
ATOM 2651 O O . VAL A 1 328 ? -21.819 -2.270 29.093 1.00 93.44 328 VAL A O 1
ATOM 2654 N N . ARG A 1 329 ? -21.234 -2.333 26.928 1.00 92.50 329 ARG A N 1
ATOM 2655 C CA . ARG A 1 329 ? -22.612 -2.287 26.416 1.00 92.50 329 ARG A CA 1
ATOM 2656 C C . ARG A 1 329 ? -23.440 -3.486 26.870 1.00 92.50 329 ARG A C 1
ATOM 2658 O O . ARG A 1 329 ? -24.606 -3.315 27.215 1.00 92.50 329 ARG A O 1
ATOM 2665 N N . LYS A 1 330 ? -22.883 -4.695 26.841 1.00 91.62 330 LYS A N 1
ATOM 2666 C CA . LYS A 1 330 ? -23.602 -5.903 27.263 1.00 91.62 330 LYS A CA 1
ATOM 2667 C C . LYS A 1 330 ? -23.813 -5.945 28.768 1.00 91.62 330 LYS A C 1
ATOM 2669 O O . LYS A 1 330 ? -24.934 -6.206 29.188 1.00 91.62 330 LYS A O 1
ATOM 2674 N N . THR A 1 331 ? -22.790 -5.620 29.554 1.00 90.75 331 THR A N 1
ATOM 2675 C CA . THR A 1 331 ? -22.908 -5.466 31.009 1.00 90.75 331 THR A CA 1
ATOM 2676 C C . THR A 1 331 ? -24.006 -4.466 31.348 1.00 90.75 331 THR A C 1
ATOM 2678 O O . THR A 1 331 ? -24.857 -4.746 32.188 1.00 90.75 331 THR A O 1
ATOM 2681 N N . PHE A 1 332 ? -24.062 -3.344 30.622 1.00 89.00 332 PHE A N 1
ATOM 2682 C CA . PHE A 1 332 ? -25.149 -2.385 30.764 1.00 89.00 332 PHE A CA 1
ATOM 2683 C C . PHE A 1 332 ? -26.517 -3.006 30.496 1.00 89.00 332 PHE A C 1
ATOM 2685 O O . PHE A 1 332 ? -27.370 -2.941 31.371 1.00 89.00 332 PHE A O 1
ATOM 2692 N N . LEU A 1 333 ? -26.719 -3.649 29.344 1.00 88.75 333 LEU A N 1
ATOM 2693 C CA . LEU A 1 333 ? -28.008 -4.250 28.978 1.00 88.75 333 LEU A CA 1
ATOM 2694 C C . LEU A 1 333 ? -28.469 -5.349 29.948 1.00 88.75 333 LEU A C 1
ATOM 2696 O O . LEU A 1 333 ? -29.667 -5.494 30.166 1.00 88.75 333 LEU A O 1
ATOM 2700 N N . ILE A 1 334 ? -27.538 -6.104 30.536 1.00 87.06 334 ILE A N 1
ATOM 2701 C CA . ILE A 1 334 ? -27.841 -7.158 31.516 1.00 87.06 334 ILE A CA 1
ATOM 2702 C C . ILE A 1 334 ? -28.273 -6.556 32.862 1.00 87.06 334 ILE A C 1
ATOM 2704 O O . ILE A 1 334 ? -29.162 -7.093 33.516 1.00 87.06 334 ILE A O 1
ATOM 2708 N N . LEU A 1 335 ? -27.670 -5.437 33.278 1.00 84.44 335 LEU A N 1
ATOM 2709 C CA . LEU A 1 335 ? -27.937 -4.792 34.571 1.00 84.44 335 LEU A CA 1
ATOM 2710 C C . LEU A 1 335 ? -29.064 -3.743 34.513 1.00 84.44 335 LEU A C 1
ATOM 2712 O O . LEU A 1 335 ? -29.690 -3.446 35.535 1.00 84.44 335 LEU A O 1
ATOM 2716 N N . GLN A 1 336 ? -29.367 -3.212 33.325 1.00 70.00 336 GLN A N 1
ATOM 2717 C CA . GLN A 1 336 ? -30.418 -2.218 33.085 1.00 70.00 336 GLN A CA 1
ATOM 2718 C C . GLN A 1 336 ? -31.817 -2.597 33.616 1.00 70.00 336 GLN A C 1
ATOM 2720 O O . GLN A 1 336 ? -32.504 -1.682 34.074 1.00 70.00 336 GLN A O 1
ATOM 2725 N N . PRO A 1 337 ? -32.250 -3.880 33.646 1.00 57.78 337 PRO A N 1
ATOM 2726 C CA . PRO A 1 337 ? -33.558 -4.259 34.182 1.00 57.78 337 PRO A CA 1
ATOM 2727 C C . PRO A 1 337 ? -33.752 -3.944 35.673 1.00 57.78 337 PRO A C 1
ATOM 2729 O O . PRO A 1 337 ? -34.878 -3.999 36.150 1.00 57.78 337 PRO A O 1
ATOM 2732 N N . THR A 1 338 ? -32.687 -3.621 36.424 1.00 59.00 338 THR A N 1
ATOM 2733 C CA . THR A 1 338 ? -32.757 -3.489 37.893 1.00 59.00 338 THR A CA 1
ATOM 2734 C C . THR A 1 338 ? -32.316 -2.137 38.469 1.00 59.00 338 THR A C 1
ATOM 2736 O O . THR A 1 338 ? -32.720 -1.823 39.586 1.00 59.00 338 THR A O 1
ATOM 2739 N N . LYS A 1 339 ? -31.495 -1.319 37.778 1.00 58.25 339 LYS A N 1
ATOM 2740 C CA . LYS A 1 339 ? -30.814 -0.154 38.413 1.00 58.25 339 LYS A CA 1
ATOM 2741 C C . LYS A 1 339 ? -30.783 1.164 37.613 1.00 58.25 339 LYS A C 1
ATOM 2743 O O . LYS A 1 339 ? -30.104 2.115 38.011 1.00 58.25 339 LYS A O 1
ATOM 2748 N N . GLY A 1 340 ? -31.531 1.276 36.514 1.00 75.00 340 GLY A N 1
ATOM 2749 C CA . GLY A 1 340 ? -31.529 2.485 35.676 1.00 75.00 340 GLY A CA 1
ATOM 2750 C C . GLY A 1 340 ? -30.192 2.691 34.946 1.00 75.00 340 GLY A C 1
ATOM 2751 O O . GLY A 1 340 ? -29.557 1.728 34.532 1.00 75.00 340 GLY A O 1
ATOM 2752 N N . THR A 1 341 ? -29.745 3.939 34.759 1.00 84.44 341 THR A N 1
ATOM 2753 C CA . THR A 1 341 ? -28.519 4.260 33.989 1.00 84.44 341 THR A CA 1
ATOM 2754 C C . THR A 1 341 ? -27.221 4.285 34.796 1.00 84.44 341 THR A C 1
ATOM 2756 O O . THR A 1 341 ? -26.177 4.688 34.279 1.00 84.44 341 THR A O 1
ATOM 2759 N N . ARG A 1 342 ? -27.264 3.858 36.062 1.00 88.81 342 ARG A N 1
ATOM 2760 C CA . ARG A 1 342 ? -26.124 3.896 36.985 1.00 88.81 342 ARG A CA 1
ATOM 2761 C C . ARG A 1 342 ? -25.633 2.485 37.275 1.00 88.81 342 ARG A C 1
ATOM 2763 O O . ARG A 1 342 ? -26.404 1.658 37.755 1.00 88.81 342 ARG A O 1
ATOM 2770 N N . ILE A 1 343 ? -24.353 2.227 37.023 1.00 90.62 343 ILE A N 1
ATOM 2771 C CA . ILE A 1 343 ? -23.736 0.913 37.228 1.00 90.62 343 ILE A CA 1
ATOM 2772 C C . ILE A 1 343 ? -22.500 1.055 38.120 1.00 90.62 343 ILE A C 1
ATOM 2774 O O . ILE A 1 343 ? -21.620 1.853 37.794 1.00 90.62 343 ILE A O 1
ATOM 2778 N N . PRO A 1 344 ? -22.404 0.302 39.232 1.00 91.38 344 PRO A N 1
ATOM 2779 C CA . PRO A 1 344 ? -21.190 0.253 40.042 1.00 91.38 344 PRO A CA 1
ATOM 2780 C C . PRO A 1 344 ? -19.986 -0.208 39.217 1.00 91.38 344 PRO A C 1
ATOM 2782 O O . PRO A 1 344 ? -20.100 -1.183 38.479 1.00 91.38 344 PRO A O 1
ATOM 2785 N N . LEU A 1 345 ? -18.828 0.441 39.373 1.00 90.75 345 LEU A N 1
ATOM 2786 C CA . LEU A 1 345 ? -17.621 0.105 38.602 1.00 90.75 345 LEU A CA 1
ATOM 2787 C C . LEU A 1 345 ? -17.213 -1.365 38.784 1.00 90.75 345 LEU A C 1
ATOM 2789 O O . LEU A 1 345 ? -16.964 -2.052 37.798 1.00 90.75 345 LEU A O 1
ATOM 2793 N N . LYS A 1 346 ? -17.316 -1.881 40.017 1.00 90.50 346 LYS A N 1
ATOM 2794 C CA . LYS A 1 346 ? -17.050 -3.289 40.355 1.00 90.50 346 LYS A CA 1
ATOM 2795 C C . LYS A 1 346 ? -17.832 -4.299 39.515 1.00 90.50 346 LYS A C 1
ATOM 2797 O O . LYS A 1 346 ? -17.356 -5.407 39.309 1.00 90.50 346 LYS A O 1
ATOM 2802 N N . ALA A 1 347 ? -19.017 -3.940 39.017 1.00 91.06 347 ALA A N 1
ATOM 2803 C CA . ALA A 1 347 ? -19.796 -4.845 38.178 1.00 91.06 347 ALA A CA 1
ATOM 2804 C C . ALA A 1 347 ? -19.103 -5.121 36.832 1.00 91.06 347 ALA A C 1
ATOM 2806 O O . ALA A 1 347 ? -19.244 -6.211 36.286 1.00 91.06 347 ALA A O 1
ATOM 2807 N N . PHE A 1 348 ? -18.339 -4.163 36.296 1.00 91.44 348 PHE A N 1
ATOM 2808 C CA . PHE A 1 348 ? -17.569 -4.376 35.071 1.00 91.44 348 PHE A CA 1
ATOM 2809 C C . PHE A 1 348 ? -16.364 -5.287 35.315 1.00 91.44 348 PHE A C 1
ATOM 2811 O O . PHE A 1 348 ? -16.142 -6.184 34.506 1.00 91.44 348 PHE A O 1
ATOM 2818 N N . ASN A 1 349 ? -15.657 -5.121 36.438 1.00 90.00 349 ASN A N 1
ATOM 2819 C CA . ASN A 1 349 ? -14.579 -6.025 36.854 1.00 90.00 349 ASN A CA 1
ATOM 2820 C C . ASN A 1 349 ? -15.093 -7.454 37.051 1.00 90.00 349 ASN A C 1
ATOM 2822 O O . ASN A 1 349 ? -14.565 -8.369 36.440 1.00 90.00 349 ASN A O 1
ATOM 2826 N N . GLN A 1 350 ? -16.205 -7.638 37.769 1.00 90.38 350 GLN A N 1
ATOM 2827 C CA . GLN A 1 350 ? -16.817 -8.959 37.964 1.00 90.38 350 GLN A CA 1
ATOM 2828 C C . GLN A 1 350 ? -17.209 -9.636 36.645 1.00 90.38 350 GLN A C 1
ATOM 2830 O O . GLN A 1 350 ? -17.055 -10.846 36.492 1.00 90.38 350 GLN A O 1
ATOM 2835 N N . VAL A 1 351 ? -17.723 -8.871 35.675 1.00 90.69 351 VAL A N 1
ATOM 2836 C CA . VAL A 1 351 ? -18.029 -9.418 34.346 1.00 90.69 351 VAL A CA 1
ATOM 2837 C C . VAL A 1 351 ? -16.751 -9.761 33.578 1.00 90.69 351 VAL A C 1
ATOM 2839 O O . VAL A 1 351 ? -16.732 -10.791 32.909 1.00 90.69 351 VAL A O 1
ATOM 2842 N N . ALA A 1 352 ? -15.702 -8.937 33.668 1.00 88.88 352 ALA A N 1
ATOM 2843 C CA . ALA A 1 352 ? -14.406 -9.206 33.045 1.00 88.88 352 ALA A CA 1
ATOM 2844 C C . ALA A 1 352 ? -13.743 -10.466 33.638 1.00 88.88 352 ALA A C 1
ATOM 2846 O O . ALA A 1 352 ? -13.409 -11.386 32.893 1.00 88.88 352 ALA A O 1
ATOM 2847 N N . GLU A 1 353 ? -13.677 -10.570 34.965 1.00 89.25 353 GLU A N 1
ATOM 2848 C CA . GLU A 1 353 ? -13.191 -11.749 35.691 1.00 89.25 353 GLU A CA 1
ATOM 2849 C C . GLU A 1 353 ? -14.008 -12.997 35.335 1.00 89.25 353 GLU A C 1
ATOM 2851 O O . GLU A 1 353 ? -13.452 -14.057 35.051 1.00 89.25 353 GLU A O 1
ATOM 2856 N N . GLY A 1 354 ? -15.337 -12.864 35.258 1.00 87.50 354 GLY A N 1
ATOM 2857 C CA . GLY A 1 354 ? -16.241 -13.953 34.886 1.00 87.50 354 GLY A CA 1
ATOM 2858 C C . GLY A 1 354 ? -16.029 -14.496 33.467 1.00 87.50 354 GLY A C 1
ATOM 2859 O O . GLY A 1 354 ? -16.383 -15.642 33.195 1.00 87.50 354 GLY A O 1
ATOM 2860 N N . ILE A 1 355 ? -15.430 -13.711 32.563 1.00 86.56 355 ILE A N 1
ATOM 2861 C CA . ILE A 1 355 ? -15.009 -14.169 31.226 1.00 86.56 355 ILE A CA 1
ATOM 2862 C C . ILE A 1 355 ? -13.512 -14.512 31.154 1.00 86.56 355 ILE A C 1
ATOM 2864 O O . ILE A 1 355 ? -12.997 -14.773 30.064 1.00 86.56 355 ILE A O 1
ATOM 2868 N N . GLY A 1 356 ? -12.824 -14.532 32.298 1.00 83.50 356 GLY A N 1
ATOM 2869 C CA . GLY A 1 356 ? -11.408 -14.867 32.429 1.00 83.50 356 GLY A CA 1
ATOM 2870 C C . GLY A 1 356 ? -10.448 -13.760 31.995 1.00 83.50 356 GLY A C 1
ATOM 2871 O O . GLY A 1 356 ? -9.298 -14.063 31.687 1.00 83.50 356 GLY A O 1
ATOM 2872 N N . ALA A 1 357 ? -10.909 -12.509 31.913 1.00 86.88 357 ALA A N 1
ATOM 2873 C CA . ALA A 1 357 ? -10.050 -11.353 31.686 1.00 86.88 357 ALA A CA 1
ATOM 2874 C C . ALA A 1 357 ? -9.639 -10.753 33.036 1.00 86.88 357 ALA A C 1
ATOM 2876 O O . ALA A 1 357 ? -10.498 -10.355 33.822 1.00 86.88 357 ALA A O 1
ATOM 2877 N N . ASP A 1 358 ? -8.335 -10.693 33.291 1.00 85.62 358 ASP A N 1
ATOM 2878 C CA . ASP A 1 358 ? -7.774 -10.054 34.480 1.00 85.62 358 ASP A CA 1
ATOM 2879 C C . ASP A 1 358 ? -7.623 -8.554 34.206 1.00 85.62 358 ASP A C 1
ATOM 2881 O O . ASP A 1 358 ? -6.685 -8.130 33.538 1.00 85.62 358 ASP A O 1
ATOM 2885 N N . VAL A 1 359 ? -8.618 -7.769 34.625 1.00 87.19 359 VAL A N 1
ATOM 2886 C CA . VAL A 1 359 ? -8.637 -6.311 34.447 1.00 87.19 359 VAL A CA 1
ATOM 2887 C C . VAL A 1 359 ? -8.852 -5.671 35.809 1.00 87.19 359 VAL A C 1
ATOM 2889 O O . VAL A 1 359 ? -9.927 -5.808 36.404 1.00 87.19 359 VAL A O 1
ATOM 2892 N N . GLY A 1 360 ? -7.841 -4.950 36.294 1.00 88.62 360 GLY A N 1
ATOM 2893 C CA . GLY A 1 360 ? -7.879 -4.290 37.601 1.00 88.62 360 GLY A CA 1
ATOM 2894 C C . GLY A 1 360 ? -8.937 -3.182 37.691 1.00 88.62 360 GLY A C 1
ATOM 2895 O O . GLY A 1 360 ? -9.450 -2.695 36.681 1.00 88.62 360 GLY A O 1
ATOM 2896 N N . GLU A 1 361 ? -9.284 -2.747 38.909 1.00 88.00 361 GLU A N 1
ATOM 2897 C CA . GLU A 1 361 ? -10.266 -1.663 39.111 1.00 88.00 361 GLU A CA 1
ATOM 2898 C C . GLU A 1 361 ? -9.817 -0.352 38.438 1.00 88.00 361 GLU A C 1
ATOM 2900 O O . GLU A 1 361 ? -10.594 0.253 37.696 1.00 88.00 361 GLU A O 1
ATOM 2905 N N . ASP A 1 362 ? -8.555 0.045 38.629 1.00 90.00 362 ASP A N 1
ATOM 2906 C CA . ASP A 1 362 ? -7.995 1.274 38.047 1.00 90.00 362 ASP A CA 1
ATOM 2907 C C . ASP A 1 362 ? -7.894 1.195 36.516 1.00 90.00 362 ASP A C 1
ATOM 2909 O O . ASP A 1 362 ? -8.174 2.166 35.808 1.00 90.00 362 ASP A O 1
ATOM 2913 N N . GLU A 1 363 ? -7.552 0.017 35.987 1.00 92.06 363 GLU A N 1
ATOM 2914 C CA . GLU A 1 363 ? -7.485 -0.224 34.546 1.00 92.06 363 GLU A CA 1
ATOM 2915 C C . GLU A 1 363 ? -8.877 -0.160 33.908 1.00 92.06 363 GLU A C 1
ATOM 2917 O O . GLU A 1 363 ? -9.066 0.522 32.900 1.00 92.06 363 GLU A O 1
ATOM 2922 N N . MET A 1 364 ? -9.880 -0.790 34.526 1.00 92.94 364 MET A N 1
ATOM 2923 C CA . MET A 1 364 ? -11.270 -0.723 34.071 1.00 92.94 364 MET A CA 1
ATOM 2924 C C . MET A 1 364 ? -11.791 0.718 34.086 1.00 92.94 364 MET A C 1
ATOM 2926 O O . MET A 1 364 ? -12.438 1.159 33.135 1.00 92.94 364 MET A O 1
ATOM 2930 N N . GLU A 1 365 ? -11.493 1.477 35.143 1.00 93.25 365 GLU A N 1
ATOM 2931 C CA . GLU A 1 365 ? -11.864 2.889 35.251 1.00 93.25 365 GLU A CA 1
ATOM 2932 C C . GLU A 1 365 ? -11.222 3.722 34.122 1.00 93.25 365 GLU A C 1
ATOM 2934 O O . GLU A 1 365 ? -11.913 4.507 33.465 1.00 93.25 365 GLU A O 1
ATOM 2939 N N . CYS A 1 366 ? -9.943 3.474 33.817 1.00 94.19 366 CYS A N 1
ATOM 2940 C CA . CYS A 1 366 ? -9.221 4.087 32.699 1.00 94.19 366 CYS A CA 1
ATOM 2941 C C . CYS A 1 366 ? -9.831 3.722 31.333 1.00 94.19 366 CYS A C 1
ATOM 2943 O O . CYS A 1 366 ? -10.079 4.598 30.500 1.00 94.19 366 CYS A O 1
ATOM 2945 N N . ILE A 1 367 ? -10.151 2.444 31.106 1.00 94.69 367 ILE A N 1
ATOM 2946 C CA . ILE A 1 367 ? -10.810 1.973 29.880 1.00 94.69 367 ILE A CA 1
ATOM 2947 C C . ILE A 1 367 ? -12.148 2.690 29.688 1.00 94.69 367 ILE A C 1
ATOM 2949 O O . ILE A 1 367 ? -12.425 3.211 28.606 1.00 94.69 367 ILE A O 1
ATOM 2953 N N . LEU A 1 368 ? -12.978 2.762 30.731 1.00 95.38 368 LEU A N 1
ATOM 2954 C CA . LEU A 1 368 ? -14.269 3.447 30.678 1.00 95.38 368 LEU A CA 1
ATOM 2955 C C . LEU A 1 368 ? -14.110 4.940 30.373 1.00 95.38 368 LEU A C 1
ATOM 2957 O O . LEU A 1 368 ? -14.866 5.472 29.556 1.00 95.38 368 LEU A O 1
ATOM 2961 N N . ALA A 1 369 ? -13.123 5.602 30.981 1.00 95.25 369 ALA A N 1
ATOM 2962 C CA . ALA A 1 369 ? -12.816 7.003 30.714 1.00 95.25 369 ALA A CA 1
ATOM 2963 C C . ALA A 1 369 ? -12.414 7.220 29.246 1.00 95.25 369 ALA A C 1
ATOM 2965 O O . ALA A 1 369 ? -12.957 8.109 28.589 1.00 95.25 369 ALA A O 1
ATOM 2966 N N . ASN A 1 370 ? -11.555 6.357 28.697 1.00 94.88 370 ASN A N 1
ATOM 2967 C CA . ASN A 1 370 ? -11.133 6.410 27.295 1.00 94.88 370 ASN A CA 1
ATOM 2968 C C . ASN A 1 370 ? -12.302 6.180 26.326 1.00 94.88 370 ASN A C 1
ATOM 2970 O O . ASN A 1 370 ? -12.427 6.884 25.325 1.00 94.88 370 ASN A O 1
ATOM 2974 N N . LEU A 1 371 ? -13.215 5.254 26.634 1.00 94.56 371 LEU A N 1
ATOM 2975 C CA . LEU A 1 371 ? -14.417 5.029 25.823 1.00 94.56 371 LEU A CA 1
ATOM 2976 C C . LEU A 1 371 ? -15.354 6.249 25.811 1.00 94.56 371 LEU A C 1
ATOM 2978 O O . LEU A 1 371 ? -16.017 6.496 24.801 1.00 94.56 371 LEU A O 1
ATOM 2982 N N . ILE A 1 372 ? -15.426 7.000 26.916 1.00 94.62 372 ILE A N 1
ATOM 2983 C CA . ILE A 1 372 ? -16.182 8.260 26.986 1.00 94.62 372 ILE A CA 1
ATOM 2984 C C . ILE A 1 372 ? -15.474 9.343 26.172 1.00 94.62 372 ILE A C 1
ATOM 2986 O O . ILE A 1 372 ? -16.108 9.994 25.342 1.00 94.62 372 ILE A O 1
ATOM 2990 N N . PHE A 1 373 ? -14.168 9.509 26.384 1.00 93.81 373 PHE A N 1
ATOM 2991 C CA . PHE A 1 373 ? -13.347 10.510 25.707 1.00 93.81 373 PHE A CA 1
ATOM 2992 C C . PHE A 1 373 ? -13.383 10.353 24.181 1.00 93.81 373 PHE A C 1
ATOM 2994 O O . PHE A 1 373 ? -13.603 11.326 23.464 1.00 93.81 373 PHE A O 1
ATOM 3001 N N . GLU A 1 374 ? -13.265 9.123 23.674 1.00 89.12 374 GLU A N 1
ATOM 3002 C CA . GLU A 1 374 ? -13.353 8.832 22.238 1.00 89.12 374 GLU A CA 1
ATOM 3003 C C . GLU A 1 374 ? -14.790 8.901 21.676 1.00 89.12 374 GLU A C 1
ATOM 3005 O O . GLU A 1 374 ? -15.012 8.657 20.488 1.00 89.12 374 GLU A O 1
ATOM 3010 N N . GLY A 1 375 ? -15.798 9.182 22.509 1.00 90.75 375 GLY A N 1
ATOM 3011 C CA . GLY A 1 375 ? -17.203 9.248 22.097 1.00 90.75 375 GLY A CA 1
ATOM 3012 C C . GLY A 1 375 ? -17.822 7.891 21.744 1.00 90.75 375 GLY A C 1
ATOM 3013 O O . GLY A 1 375 ? -18.938 7.832 21.225 1.00 90.75 375 GLY A O 1
ATOM 3014 N N . LEU A 1 376 ? -17.131 6.786 22.041 1.00 90.75 376 LEU A N 1
ATOM 3015 C CA . LEU A 1 376 ? -17.617 5.414 21.864 1.00 90.75 376 LEU A CA 1
ATOM 3016 C C . LEU A 1 376 ? -18.768 5.072 22.820 1.00 90.75 376 LEU A C 1
ATOM 3018 O O . LEU A 1 376 ? -19.582 4.183 22.529 1.00 90.75 376 LEU A O 1
ATOM 3022 N N . MET A 1 377 ? -18.841 5.798 23.932 1.00 93.44 377 MET A N 1
ATOM 3023 C CA . MET A 1 377 ? -19.863 5.734 24.964 1.00 93.44 377 MET A CA 1
ATOM 3024 C C . MET A 1 377 ? -20.172 7.152 25.470 1.00 93.44 377 MET A C 1
ATOM 3026 O O . MET A 1 377 ? -19.298 8.011 25.488 1.00 93.44 377 MET A O 1
ATOM 3030 N N . LYS A 1 378 ? -21.413 7.416 25.889 1.00 93.00 378 LYS A N 1
ATOM 3031 C CA . LYS A 1 378 ? -21.836 8.699 26.469 1.00 93.00 378 LYS A CA 1
ATOM 3032 C C . LYS A 1 378 ? -22.233 8.521 27.926 1.00 93.00 378 LYS A C 1
ATOM 3034 O O . LYS A 1 378 ? -23.186 7.801 28.232 1.00 93.00 378 LYS A O 1
ATOM 3039 N N . GLY A 1 379 ? -21.542 9.229 28.807 1.00 92.94 379 GLY A N 1
ATOM 3040 C CA . GLY A 1 379 ? -21.758 9.184 30.245 1.00 92.94 379 GLY A CA 1
ATOM 3041 C C . GLY A 1 379 ? -20.643 9.900 30.996 1.00 92.94 379 GLY A C 1
ATOM 3042 O O . GLY A 1 379 ? -19.832 10.593 30.388 1.00 92.94 379 GLY A O 1
ATOM 3043 N N . TYR A 1 380 ? -20.604 9.713 32.309 1.00 94.06 380 TYR A N 1
ATOM 3044 C CA . TYR A 1 380 ? -19.519 10.179 33.166 1.00 94.06 380 TYR A CA 1
ATOM 3045 C C . TYR A 1 380 ? -19.244 9.170 34.285 1.00 94.06 380 TYR A C 1
ATOM 3047 O O . TYR A 1 380 ? -20.114 8.378 34.659 1.00 94.06 380 TYR A O 1
ATOM 3055 N N . ILE A 1 381 ? -18.029 9.207 34.830 1.00 94.00 381 ILE A N 1
ATOM 3056 C CA . ILE A 1 381 ? -17.627 8.391 35.978 1.00 94.00 381 ILE A CA 1
ATOM 3057 C C . ILE A 1 381 ? -17.794 9.232 37.246 1.00 94.00 381 ILE A C 1
ATOM 3059 O O . ILE A 1 381 ? -17.295 10.349 37.350 1.00 94.00 381 ILE A O 1
ATOM 3063 N N . SER A 1 382 ? -18.530 8.711 38.227 1.00 92.75 382 SER A N 1
ATOM 3064 C CA . SER A 1 382 ? -18.651 9.311 39.554 1.00 92.75 382 SER A CA 1
ATOM 3065 C C . SER A 1 382 ? -17.652 8.653 40.501 1.00 92.75 382 SER A C 1
ATOM 3067 O O . SER A 1 382 ? -17.976 7.648 41.134 1.00 92.75 382 SER A O 1
ATOM 3069 N N . HIS A 1 383 ? -16.458 9.238 40.634 1.00 87.69 383 HIS A N 1
ATOM 3070 C CA . HIS A 1 383 ? -15.390 8.700 41.490 1.00 87.69 383 HIS A CA 1
ATOM 3071 C C . HIS A 1 383 ? -15.835 8.539 42.950 1.00 87.69 383 HIS A C 1
ATOM 3073 O O . HIS A 1 383 ? -15.682 7.465 43.525 1.00 87.69 383 HIS A O 1
ATOM 3079 N N . LYS A 1 384 ? -16.499 9.558 43.525 1.00 88.81 384 LYS A N 1
ATOM 3080 C CA . LYS A 1 384 ? -16.997 9.528 44.917 1.00 88.81 384 LYS A CA 1
ATOM 3081 C C . LYS A 1 384 ? -17.958 8.364 45.186 1.00 88.81 384 LYS A C 1
ATOM 3083 O O . LYS A 1 384 ? -18.006 7.858 46.299 1.00 88.81 384 LYS A O 1
ATOM 3088 N N . ARG A 1 385 ? -18.755 7.968 44.188 1.00 87.19 385 ARG A N 1
ATOM 3089 C CA . ARG A 1 385 ? -19.740 6.879 44.309 1.00 87.19 385 ARG A CA 1
ATOM 3090 C C . ARG A 1 385 ? -19.262 5.569 43.679 1.00 87.19 385 ARG A C 1
ATOM 3092 O O . ARG A 1 385 ? -20.013 4.603 43.717 1.00 87.19 385 ARG A O 1
ATOM 3099 N N . LYS A 1 386 ? -18.066 5.545 43.076 1.00 90.81 386 LYS A N 1
ATOM 3100 C CA . LYS A 1 386 ? -17.524 4.431 42.282 1.00 90.81 386 LYS A CA 1
ATOM 3101 C C . LYS A 1 386 ? -18.559 3.840 41.312 1.00 90.81 386 LYS A C 1
ATOM 3103 O O . LYS A 1 386 ? -18.797 2.633 41.278 1.00 90.81 386 LYS A O 1
ATOM 3108 N N . MET A 1 387 ? -19.197 4.710 40.520 1.00 91.75 387 MET A N 1
ATOM 3109 C CA . MET A 1 387 ? -20.215 4.316 39.535 1.00 91.75 387 MET A CA 1
ATOM 3110 C C . MET A 1 387 ? -20.010 4.980 38.175 1.00 91.75 387 MET A C 1
ATOM 3112 O O . MET A 1 387 ? -19.689 6.164 38.099 1.00 91.75 387 MET A O 1
ATOM 3116 N N . LEU A 1 388 ? -20.313 4.242 37.111 1.00 93.06 388 LEU A N 1
ATOM 3117 C CA . LEU A 1 388 ? -20.529 4.773 35.772 1.00 93.06 388 LEU A CA 1
ATOM 3118 C C . LEU A 1 388 ? -21.983 5.244 35.638 1.00 93.06 388 LEU A C 1
ATOM 3120 O O . LEU A 1 388 ? -22.914 4.500 35.955 1.00 93.06 388 LEU A O 1
ATOM 3124 N N . VAL A 1 389 ? -22.187 6.468 35.155 1.00 91.38 389 VAL A N 1
ATOM 3125 C CA . VAL A 1 389 ? -23.512 7.031 34.874 1.00 91.38 389 VAL A CA 1
ATOM 3126 C C . VAL A 1 389 ? -23.640 7.265 33.375 1.00 91.38 389 VAL A C 1
ATOM 3128 O O . VAL A 1 389 ? -22.958 8.118 32.811 1.00 91.38 389 VAL A O 1
ATOM 3131 N N . LEU A 1 390 ? -24.507 6.497 32.722 1.00 91.06 390 LEU A N 1
ATOM 3132 C CA . LEU A 1 390 ? -24.697 6.528 31.273 1.00 91.06 390 LEU A CA 1
ATOM 3133 C C . LEU A 1 390 ? -25.820 7.480 30.850 1.00 91.06 390 LEU A C 1
ATOM 3135 O O . LEU A 1 390 ? -26.749 7.761 31.604 1.00 91.06 390 LEU A O 1
ATOM 3139 N N . SER A 1 391 ? -25.747 7.972 29.613 1.00 88.25 391 SER A N 1
ATOM 3140 C CA . SER A 1 391 ? -26.792 8.819 29.027 1.00 88.25 391 SER A CA 1
ATOM 3141 C C . SER A 1 391 ? -28.113 8.060 28.848 1.00 88.25 391 SER A C 1
ATOM 3143 O O . SER A 1 391 ? -28.135 6.958 28.304 1.00 88.25 391 SER A O 1
ATOM 3145 N N . ASN A 1 392 ? -29.234 8.693 29.209 1.00 79.88 392 ASN A N 1
ATOM 3146 C CA . ASN A 1 392 ? -30.574 8.104 29.084 1.00 79.88 392 ASN A CA 1
ATOM 3147 C C . ASN A 1 392 ? -31.071 7.971 27.631 1.00 79.88 392 ASN A C 1
ATOM 3149 O O . ASN A 1 392 ? -31.996 7.207 27.384 1.00 79.88 392 ASN A O 1
ATOM 3153 N N . GLN A 1 393 ? -30.498 8.713 26.676 1.00 76.94 393 GLN A N 1
ATOM 3154 C CA . GLN A 1 393 ? -30.984 8.739 25.289 1.00 76.94 393 GLN A CA 1
ATOM 3155 C C . GLN A 1 393 ? -30.093 7.929 24.338 1.00 76.94 393 GLN A C 1
ATOM 3157 O O . GLN A 1 393 ? -30.593 7.145 23.539 1.00 76.94 393 GLN A O 1
ATOM 3162 N N . THR A 1 394 ? -28.763 8.101 24.403 1.00 83.44 394 THR A N 1
ATOM 3163 C CA . THR A 1 394 ? -27.814 7.450 23.473 1.00 83.44 394 THR A CA 1
ATOM 3164 C C . THR A 1 394 ? -26.492 7.058 24.145 1.00 83.44 394 THR A C 1
ATOM 3166 O O . THR A 1 394 ? -25.418 7.447 23.693 1.00 83.44 394 THR A O 1
ATOM 3169 N N . ALA A 1 395 ? -26.552 6.258 25.218 1.00 87.50 395 ALA A N 1
ATOM 3170 C CA . ALA A 1 395 ? -25.365 5.772 25.941 1.00 87.50 395 ALA A CA 1
ATOM 3171 C C . ALA A 1 395 ? -24.298 5.127 25.037 1.00 87.50 395 ALA A C 1
ATOM 3173 O O . ALA A 1 395 ? -23.109 5.294 25.278 1.00 87.50 395 ALA A O 1
ATOM 3174 N N . PHE A 1 396 ? -24.708 4.422 23.979 1.00 90.50 396 PHE A N 1
ATOM 3175 C CA . PHE A 1 396 ? -23.803 3.777 23.024 1.00 90.50 396 PHE A CA 1
ATOM 3176 C C . PHE A 1 396 ? -24.153 4.216 21.597 1.00 90.50 396 PHE A C 1
ATOM 3178 O O . PHE A 1 396 ? -24.950 3.532 20.941 1.00 90.50 396 PHE A O 1
ATOM 3185 N N . PRO A 1 397 ? -23.591 5.337 21.106 1.00 87.81 397 PRO A N 1
ATOM 3186 C CA . PRO A 1 397 ? -23.856 5.832 19.757 1.00 87.81 397 PRO A CA 1
ATOM 3187 C C . PRO A 1 397 ? -23.454 4.801 18.700 1.00 87.81 397 PRO A C 1
ATOM 3189 O O . PRO A 1 397 ? -22.594 3.951 18.936 1.00 87.81 397 PRO A O 1
ATOM 3192 N N . SER A 1 398 ? -24.078 4.852 17.522 1.00 85.06 398 SER A N 1
ATOM 3193 C CA . SER A 1 398 ? -23.688 3.963 16.424 1.00 85.06 398 SER A CA 1
ATOM 3194 C C . SER A 1 398 ? -22.228 4.214 16.036 1.00 85.06 398 SER A C 1
ATOM 3196 O O . SER A 1 398 ? -21.764 5.356 16.040 1.00 85.06 398 SER A O 1
ATOM 3198 N N . MET A 1 399 ? -21.498 3.164 15.665 1.00 79.12 399 MET A N 1
ATOM 3199 C CA . MET A 1 399 ? -20.098 3.321 15.261 1.00 79.12 399 MET A CA 1
ATOM 3200 C C . MET A 1 399 ? -19.985 4.227 14.025 1.00 79.12 399 MET A C 1
ATOM 3202 O O . MET A 1 399 ? -19.097 5.070 13.958 1.00 79.12 399 MET A O 1
ATOM 3206 N N . SER A 1 400 ? -20.970 4.169 13.123 1.00 70.00 400 SER A N 1
ATOM 3207 C CA . SER A 1 400 ? -21.088 5.093 11.993 1.00 70.00 400 SER A CA 1
ATOM 3208 C C . SER A 1 400 ? -21.217 6.556 12.414 1.00 70.00 400 SER A C 1
ATOM 3210 O O . SER A 1 400 ? -20.629 7.405 11.762 1.00 70.00 400 SER A O 1
ATOM 3212 N N . SER A 1 401 ? -21.921 6.873 13.507 1.00 75.94 401 SER A N 1
ATOM 3213 C CA . SER A 1 401 ? -21.994 8.252 14.016 1.00 75.94 401 SER A CA 1
ATOM 3214 C C . SER A 1 401 ? -20.701 8.722 14.685 1.00 75.94 401 SER A C 1
ATOM 3216 O O . SER A 1 401 ? -20.340 9.881 14.535 1.00 75.94 401 SER A O 1
ATOM 3218 N N . VAL A 1 402 ? -19.975 7.831 15.370 1.00 76.56 402 VAL A N 1
ATOM 3219 C CA . VAL A 1 402 ? -18.693 8.169 16.022 1.00 76.56 402 VAL A CA 1
ATOM 3220 C C . VAL A 1 402 ? -17.599 8.375 14.975 1.00 76.56 402 VAL A C 1
ATOM 3222 O O . VAL A 1 402 ? -16.869 9.361 14.988 1.00 76.56 402 VAL A O 1
ATOM 3225 N N . PHE A 1 403 ? -17.537 7.475 13.997 1.00 72.50 403 PHE A N 1
ATOM 3226 C CA . PHE A 1 403 ? -16.527 7.484 12.946 1.00 72.50 403 PHE A CA 1
ATOM 3227 C C . PHE A 1 403 ? -17.024 8.105 11.633 1.00 72.50 403 PHE A C 1
ATOM 3229 O O . PHE A 1 403 ? -16.332 8.014 10.628 1.00 72.50 403 PHE A O 1
ATOM 3236 N N . GLY A 1 404 ? -18.179 8.774 11.593 1.00 58.81 404 GLY A N 1
ATOM 3237 C CA . GLY A 1 404 ? -18.752 9.404 10.388 1.00 58.81 404 GLY A CA 1
ATOM 3238 C C . GLY A 1 404 ? -18.831 8.500 9.146 1.00 58.81 404 GLY A C 1
ATOM 3239 O O . GLY A 1 404 ? -18.530 8.963 8.047 1.00 58.81 404 GLY A O 1
ATOM 3240 N N . ALA A 1 405 ? -19.153 7.214 9.301 1.00 47.59 405 ALA A N 1
ATOM 3241 C CA . ALA A 1 405 ? -19.285 6.297 8.170 1.00 47.59 405 ALA A CA 1
ATOM 3242 C C . ALA A 1 405 ? -20.618 6.552 7.446 1.00 47.59 405 ALA A C 1
ATOM 3244 O O . ALA A 1 405 ? -21.684 6.375 8.035 1.00 47.59 405 ALA A O 1
ATOM 3245 N N . GLY A 1 406 ? -20.555 6.968 6.175 1.00 38.81 406 GLY A N 1
ATOM 3246 C CA . GLY A 1 406 ? -21.724 7.020 5.292 1.00 38.81 406 GLY A CA 1
ATOM 3247 C C . GLY A 1 406 ? -22.387 5.640 5.130 1.00 38.81 406 GLY A C 1
ATOM 3248 O O . GLY A 1 406 ? -21.773 4.628 5.488 1.00 38.81 406 GLY A O 1
ATOM 3249 N N . PRO A 1 407 ? -23.638 5.584 4.638 1.00 35.28 407 PRO A N 1
ATOM 3250 C CA . PRO A 1 407 ? -24.394 4.338 4.539 1.00 35.28 407 PRO A CA 1
ATOM 3251 C C . PRO A 1 407 ? -23.655 3.277 3.706 1.00 35.28 407 PRO A C 1
ATOM 3253 O O . PRO A 1 407 ? -22.929 3.594 2.764 1.00 35.28 407 PRO A O 1
ATOM 3256 N N . THR A 1 408 ? -23.818 2.029 4.153 1.00 40.72 408 THR A N 1
ATOM 3257 C CA . THR A 1 408 ? -23.120 0.789 3.758 1.00 40.72 408 THR A CA 1
ATOM 3258 C C . THR A 1 408 ? -23.165 0.432 2.287 1.00 40.72 408 THR A C 1
ATOM 3260 O O . THR A 1 408 ? -24.271 0.558 1.717 1.00 40.72 408 THR A O 1
#

Foldseek 3Di:
DPLLLVLLQQCLVCVVVLQLVSNLVSLDPPDPSLVVNLVVCLVPPDLVSNVVRHPPLVSLLSSLQSPLVNCVVVVVLVSSLVSLLSSLVSVLVVVLPDAQAASCLSVNLSSLVVSLVSLVSNCVVCVVVVHHDCSLVSSLVSLVSLLVSQLPHPNQPPVGGSVLNNLSSLLSNLVSCVVVVVLVVNVVSVVSVVVSCVPHNPPVPHDLVSLLSSLLSQLVSCVVVVVLQSNLVSLVSSLVSDDPVPLVSNLLSVQSNCLSCLLLVNQDDPVVCVVSVVVLCPQLSVLLQQLQLVSLVVSLVVCVVVCVVSVCSVSSVSSSLSSPLNLVVVLCVVCCVPDPQKAALVSSCVSCVVSVHRADSVRSVVSVVVCCVLVQAAFDQDPVRNITGGDPPPRGPDSCVSSVPDDD